Protein AF-A0A7S2MCF2-F1 (afdb_monomer)

Nearest PDB structures (foldseek):
  3hoc-assembly3_A  TM=7.441E-01  e=2.087E-02  Homo sapiens
  3hop-assembly2_B  TM=7.949E-01  e=5.327E-02  Homo sapiens
  3mco-assembly1_A  TM=3.354E-01  e=1.036E+00  Francisella tularensis subsp. holarctica LVS
  1ofd-assembly2_B  TM=4.185E-01  e=1.935E+00  Synechocystis sp. PCC 6803
  8p18-assembly1_6  TM=1.420E-01  e=1.655E+00  Escherichia coli K-12

Mean predicted aligned error: 18.91 Å

Radius of gyration: 55.87 Å; Cα contacts (8 Å, |Δi|>4): 488; chains: 1; bounding box: 111×82×144 Å

Solvent-accessible surface area (backbone atoms only — not comparable to full-atom values): 32600 Å² total; per-residue (Å²): 133,61,74,66,59,56,53,51,51,53,49,50,41,65,36,30,68,90,46,84,96,64,84,75,84,57,93,25,78,61,48,61,48,16,50,52,55,37,39,36,51,41,54,62,47,61,36,66,85,71,68,52,80,92,78,75,63,94,46,32,67,59,24,40,51,53,29,50,50,48,38,29,73,78,52,64,33,75,85,70,56,66,80,88,46,90,67,42,46,71,40,57,83,38,48,52,58,37,54,50,44,48,67,72,55,51,73,66,45,69,62,52,49,54,54,49,51,52,50,52,52,51,49,50,51,52,50,54,52,52,50,51,52,50,52,52,51,52,55,51,50,53,50,54,49,53,53,49,52,52,52,50,50,52,50,52,52,52,48,53,52,51,50,51,52,50,51,53,51,52,54,48,55,50,51,51,52,54,50,44,76,72,38,50,31,48,40,39,39,30,31,21,58,86,47,68,34,72,53,39,50,52,52,50,56,51,51,38,50,75,70,66,33,42,75,78,46,75,48,70,46,63,86,84,57,61,68,91,82,64,55,80,93,66,71,84,66,68,55,41,34,39,32,38,32,38,31,50,49,92,81,48,40,43,48,50,43,44,45,43,48,42,21,68,69,68,76,74,100,80,69,82,78,57,71,59,37,49,74,2,54,44,25,41,48,52,77,37,21,70,82,37,67,37,92,59,73,63,48,75,82,33,44,61,60,43,46,45,62,48,58,20,42,68,49,16,50,46,47,38,39,50,64,67,68,47,53,68,86,75,33,75,68,50,43,52,36,40,76,63,66,39,47,70,67,57,54,61,55,48,68,66,46,44,76,36,73,40,69,55,50,72,63,69,95,64,97,68,92,81,74,52,57,38,43,43,56,77,72,36,46,49,28,36,34,56,58,36,49,52,50,52,38,52,45,49,50,51,52,51,50,51,48,60,66,69,67,50,95,60,91,74,50,73,68,58,54,47,50,55,52,57,72,58,57,44,60,58,66,88,41,74,84,35,72,64,61,53,49,56,51,48,52,52,51,50,54,52,49,50,55,53,51,58,58,50,58,61,53,63,79,69,66,76,81,78,87,76,83,85,79,89,77,87,88,83,90,76,90,80,86,85,83,86,79,98,70,89,78,83,81,79,83,84,72,91,83,79,88,88,79,89,79,88,78,86,82,82,91,77,92,81,89,80,92,81,91,83,88,89,83,89,83,90,84,89,85,89,83,90,81,81,90,79,90,80,92,83,85,90,134

Organism: NCBI:txid3111310

Foldseek 3Di:
DDPLQVVLQVQLCQLQVPAPPQDRDGQFPSPLLLLSLLSSLCLLDCVVVVVPHSDADSHSVVSNVVSQVCCCPPQVQDQQFDSVDDRSSVPPVSSSVNSVSVVVRGDRSVVVVVVSVVVVVVVVVVVVVVVVVVVVVVVVVVVVVVVVVVVVVVVVVVVVVVVVVVVVVVVVVVVVVVVLVVFWFKKKKFFFDLLPFVLLVVLLVCLCVVLQKAFPDKDFFDPVLADPPDAPVPPPTPTGMMTIITHRCVSAFLLRCVPQAAHDLADDPDDDDDPSRCSHSLNCCQVCVVVSVHPDRQDRNCSVVGMPMAQASLSRVLCCCRGVVDDLCPDPLSVLLVVLPCDPVNSVVLSNQDWFFQLADADDPDDCPDPRTDRLSVNRGRHTSVLSSLVSSLRSLLVVVVCVLVVDPDDDDVVNVVVNVVLSRHDHPVCSVPPVVSVVSVVVSVVVVVVVVVVVVVVVVPDDDDDDDDDDDDDDDDDDDDDDDDDPDPDDDDDDDDDDDDDDDDDDDDDDDDDDDDDDDDDDDDDDDDDDDDDDDDDDD

Structure (mmCIF, N/CA/C/O backbone):
data_AF-A0A7S2MCF2-F1
#
_entry.id   AF-A0A7S2MCF2-F1
#
loop_
_atom_site.group_PDB
_atom_site.id
_atom_site.type_symbol
_atom_site.label_atom_id
_atom_site.label_alt_id
_atom_site.label_comp_id
_atom_site.label_asym_id
_atom_site.label_entity_id
_atom_site.label_seq_id
_atom_site.pdbx_PDB_ins_code
_atom_site.Cartn_x
_atom_site.Cartn_y
_atom_site.Cartn_z
_atom_site.occupancy
_atom_site.B_iso_or_equiv
_atom_site.auth_seq_id
_atom_site.auth_comp_id
_atom_site.auth_asym_id
_atom_site.auth_atom_id
_atom_site.pdbx_PDB_model_num
ATOM 1 N N . MET A 1 1 ? -51.981 -2.761 96.036 1.00 55.38 1 MET A N 1
ATOM 2 C CA . MET A 1 1 ? -52.201 -3.890 95.099 1.00 55.38 1 MET A CA 1
ATOM 3 C C . MET A 1 1 ? -51.345 -5.056 95.584 1.00 55.38 1 MET A C 1
ATOM 5 O O . MET A 1 1 ? -50.181 -4.818 95.866 1.00 55.38 1 MET A O 1
ATOM 9 N N . GLY A 1 2 ? -51.886 -6.264 95.770 1.00 77.00 2 GLY A N 1
ATOM 10 C CA . GLY A 1 2 ? -51.075 -7.410 96.219 1.00 77.00 2 GLY A CA 1
ATOM 11 C C . GLY A 1 2 ? -50.033 -7.823 95.169 1.00 77.00 2 GLY A C 1
ATOM 12 O O . GLY A 1 2 ? -50.308 -7.718 93.974 1.00 77.00 2 GLY A O 1
ATOM 13 N N . ILE A 1 3 ? -48.866 -8.313 95.607 1.00 83.31 3 ILE A N 1
ATOM 14 C CA . ILE A 1 3 ? -47.709 -8.705 94.764 1.00 83.31 3 ILE A CA 1
ATOM 15 C C . ILE A 1 3 ? -48.115 -9.617 93.589 1.00 83.31 3 ILE A C 1
ATOM 17 O O . ILE A 1 3 ? -47.586 -9.493 92.485 1.00 83.31 3 ILE A O 1
ATOM 21 N N . LEU A 1 4 ? -49.095 -10.502 93.799 1.00 84.81 4 LEU A N 1
ATOM 22 C CA . LEU A 1 4 ? -49.627 -11.395 92.767 1.00 84.81 4 LEU A CA 1
ATOM 23 C C . LEU A 1 4 ? -50.229 -10.631 91.572 1.00 84.81 4 LEU A C 1
ATOM 25 O O . LEU A 1 4 ? -49.874 -10.907 90.430 1.00 84.81 4 LEU A O 1
ATOM 29 N N . LYS A 1 5 ? -51.071 -9.620 91.818 1.00 85.50 5 LYS A N 1
ATOM 30 C CA . LYS A 1 5 ? -51.738 -8.843 90.755 1.00 85.50 5 LYS A CA 1
ATOM 31 C C . LYS A 1 5 ? -50.747 -8.060 89.899 1.00 85.50 5 LYS A C 1
ATOM 33 O O . LYS A 1 5 ? -50.920 -7.964 88.689 1.00 85.50 5 LYS A O 1
ATOM 38 N N . GLN A 1 6 ? -49.689 -7.533 90.517 1.00 87.44 6 GLN A N 1
ATOM 39 C CA . GLN A 1 6 ? -48.621 -6.840 89.794 1.00 87.44 6 GLN A CA 1
ATOM 40 C C . GLN A 1 6 ? -47.878 -7.787 88.845 1.00 87.44 6 GLN A C 1
ATOM 42 O O . GLN A 1 6 ? -47.620 -7.419 87.702 1.00 87.44 6 GLN A O 1
ATOM 47 N N . LYS A 1 7 ? -47.590 -9.023 89.279 1.00 90.62 7 LYS A N 1
ATOM 48 C CA . LYS A 1 7 ? -46.974 -10.042 88.415 1.00 90.62 7 LYS A CA 1
ATOM 49 C C . LYS A 1 7 ? -47.883 -10.438 87.249 1.00 90.62 7 LYS A C 1
ATOM 51 O O . LYS A 1 7 ? -47.399 -10.543 86.127 1.00 90.62 7 LYS A O 1
ATOM 56 N N . MET A 1 8 ? -49.184 -10.602 87.494 1.00 92.25 8 MET A N 1
ATOM 57 C CA . MET A 1 8 ? -50.156 -10.959 86.453 1.00 92.25 8 MET A CA 1
ATOM 58 C C . MET A 1 8 ? -50.312 -9.850 85.411 1.00 92.25 8 MET A C 1
ATOM 60 O O . MET A 1 8 ? -50.214 -10.120 84.221 1.00 92.25 8 MET A O 1
ATOM 64 N N . ILE A 1 9 ? -50.453 -8.591 85.833 1.00 91.62 9 ILE A N 1
ATOM 65 C CA . ILE A 1 9 ? -50.492 -7.457 84.897 1.00 91.62 9 ILE A CA 1
ATOM 66 C C . ILE A 1 9 ? -49.164 -7.284 84.157 1.00 91.62 9 ILE A C 1
ATOM 68 O O . ILE A 1 9 ? -49.169 -6.992 82.965 1.00 91.62 9 ILE A O 1
ATOM 72 N N . GLY A 1 10 ? -48.028 -7.530 84.814 1.00 91.94 10 GLY A N 1
ATOM 73 C CA . GLY A 1 10 ? -46.730 -7.579 84.141 1.00 91.94 10 GLY A CA 1
ATOM 74 C C . GLY A 1 10 ? -46.672 -8.648 83.044 1.00 91.94 10 GLY A C 1
ATOM 75 O O . GLY A 1 10 ? -46.150 -8.384 81.964 1.00 91.94 10 GLY A O 1
ATOM 76 N N . TRP A 1 11 ? -47.241 -9.832 83.288 1.00 93.75 11 TRP A N 1
ATOM 77 C CA . TRP A 1 11 ? -47.356 -10.887 82.279 1.00 93.75 11 TRP A CA 1
ATOM 78 C C . TRP A 1 11 ? -48.294 -10.485 81.136 1.00 93.75 11 TRP A C 1
ATOM 80 O O . TRP A 1 11 ? -47.902 -10.601 79.977 1.00 93.75 11 TRP A O 1
ATOM 90 N N . VAL A 1 12 ? -49.471 -9.930 81.444 1.00 93.69 12 VAL A N 1
ATOM 91 C CA . VAL A 1 12 ? -50.442 -9.466 80.439 1.00 93.69 12 VAL A CA 1
ATOM 92 C C . VAL A 1 12 ? -49.823 -8.404 79.536 1.00 93.69 12 VAL A C 1
ATOM 94 O O . VAL A 1 12 ? -49.866 -8.553 78.323 1.00 93.69 12 VAL A O 1
ATOM 97 N N . ARG A 1 13 ? -49.158 -7.389 80.105 1.00 93.25 13 ARG A N 1
ATOM 98 C CA . ARG A 1 13 ? -48.477 -6.339 79.329 1.00 93.25 13 ARG A CA 1
ATOM 99 C C . ARG A 1 13 ? -47.438 -6.908 78.369 1.00 93.25 13 ARG A C 1
ATOM 101 O O . ARG A 1 13 ? -47.368 -6.471 77.228 1.00 93.25 13 ARG A O 1
ATOM 108 N N . LYS A 1 14 ? -46.657 -7.910 78.789 1.00 91.44 14 LYS A N 1
ATOM 109 C CA . LYS A 1 14 ? -45.724 -8.611 77.885 1.00 91.44 14 LYS A CA 1
ATOM 110 C C . LYS A 1 14 ? -46.469 -9.324 76.750 1.00 91.44 14 LYS A C 1
ATOM 112 O O . LYS A 1 14 ? -46.063 -9.242 75.592 1.00 91.44 14 LYS A O 1
ATOM 117 N N . HIS A 1 15 ? -47.589 -9.963 77.079 1.00 91.69 15 HIS A N 1
ATOM 118 C CA . HIS A 1 15 ? -48.450 -10.682 76.139 1.00 91.69 15 HIS A CA 1
ATOM 119 C C . HIS A 1 15 ? -49.311 -9.771 75.263 1.00 91.69 15 HIS A C 1
ATOM 121 O O . HIS A 1 15 ? -49.973 -10.280 74.373 1.00 91.69 15 HIS A O 1
ATOM 127 N N . THR A 1 16 ? -49.249 -8.447 75.429 1.00 91.12 16 THR A N 1
ATOM 128 C CA . THR A 1 16 ? -49.949 -7.479 74.570 1.00 91.12 16 THR A CA 1
ATOM 129 C C . THR A 1 16 ? -49.042 -6.394 73.977 1.00 91.12 16 THR A C 1
ATOM 131 O O . THR A 1 16 ? -49.508 -5.619 73.153 1.00 91.12 16 THR A O 1
ATOM 134 N N . ALA A 1 17 ? -47.749 -6.344 74.320 1.00 87.25 17 ALA A N 1
ATOM 135 C CA . ALA A 1 17 ? -46.851 -5.222 74.004 1.00 87.25 17 ALA A CA 1
ATOM 136 C C . ALA A 1 17 ? -46.718 -4.857 72.509 1.00 87.25 17 ALA A C 1
ATOM 138 O O . ALA A 1 17 ? -46.508 -3.691 72.192 1.00 87.25 17 ALA A O 1
ATOM 139 N N . ARG A 1 18 ? -46.821 -5.833 71.591 1.00 83.94 18 ARG A N 1
ATOM 140 C CA . ARG A 1 18 ? -46.730 -5.608 70.131 1.00 83.94 18 ARG A CA 1
ATOM 141 C C . ARG A 1 18 ? -48.094 -5.429 69.449 1.00 83.94 18 ARG A C 1
ATOM 143 O O . ARG A 1 18 ? -48.163 -5.449 68.224 1.00 83.94 18 ARG A O 1
ATOM 150 N N . VAL A 1 19 ? -49.176 -5.305 70.219 1.00 87.44 19 VAL A N 1
ATOM 151 C CA . VAL A 1 19 ? -50.520 -5.044 69.688 1.00 87.44 19 VAL A CA 1
ATOM 152 C C . VAL A 1 19 ? -50.746 -3.530 69.633 1.00 87.44 19 VAL A C 1
ATOM 154 O O . VAL A 1 19 ? -50.719 -2.883 70.682 1.00 87.44 19 VAL A O 1
ATOM 157 N N . PRO A 1 20 ? -50.960 -2.937 68.446 1.00 82.75 20 PRO A N 1
ATOM 158 C CA . PRO A 1 20 ? -51.200 -1.502 68.330 1.00 82.75 20 PRO A CA 1
ATOM 159 C C . PRO A 1 20 ? -52.453 -1.064 69.103 1.00 82.75 20 PRO A C 1
ATOM 161 O O . PRO A 1 20 ? -53.482 -1.733 69.056 1.00 82.75 20 PRO A O 1
ATOM 164 N N . GLY A 1 21 ? -52.383 0.080 69.790 1.00 83.31 21 GLY A N 1
ATOM 165 C CA . GLY A 1 21 ? -53.556 0.733 70.391 1.00 83.31 21 GLY A CA 1
ATOM 166 C C . GLY A 1 21 ? -54.092 0.120 71.691 1.00 83.31 21 GLY A C 1
ATOM 167 O O . GLY A 1 21 ? -55.150 0.547 72.150 1.00 83.31 21 GLY A O 1
ATOM 168 N N . LEU A 1 22 ? -53.387 -0.838 72.306 1.00 88.31 22 LEU A N 1
ATOM 169 C CA . LEU A 1 22 ? -53.799 -1.474 73.562 1.00 88.31 22 LEU A CA 1
ATOM 170 C C . LEU A 1 22 ? -52.809 -1.177 74.703 1.00 88.31 22 LEU A C 1
ATOM 172 O O . LEU A 1 22 ? -51.661 -1.613 74.664 1.00 88.31 22 LEU A O 1
ATOM 176 N N . ASP A 1 23 ? -53.266 -0.484 75.751 1.00 87.62 23 ASP A N 1
ATOM 177 C CA . ASP A 1 23 ? -52.472 -0.164 76.950 1.00 87.62 23 ASP A CA 1
ATOM 178 C C . ASP A 1 23 ? -53.170 -0.679 78.219 1.00 87.62 23 ASP A C 1
ATOM 180 O O . ASP A 1 23 ? -54.139 -0.092 78.702 1.00 87.62 23 ASP A O 1
ATOM 184 N N . VAL A 1 24 ? -52.683 -1.803 78.753 1.00 91.00 24 VAL A N 1
ATOM 185 C CA . VAL A 1 24 ? -53.293 -2.482 79.906 1.00 91.00 24 VAL A CA 1
ATOM 186 C C . VAL A 1 24 ? -52.695 -1.955 81.208 1.00 91.00 24 VAL A C 1
ATOM 188 O O . VAL A 1 24 ? -51.559 -2.268 81.578 1.00 91.00 24 VAL A O 1
ATOM 191 N N . LYS A 1 25 ? -53.474 -1.190 81.967 1.00 89.75 25 LYS A N 1
ATOM 192 C CA . LYS A 1 25 ? -53.062 -0.541 83.217 1.00 89.75 25 LYS A CA 1
ATOM 193 C C . LYS A 1 25 ? -53.473 -1.335 84.450 1.00 89.75 25 LYS A C 1
ATOM 195 O O . LYS A 1 25 ? -52.696 -1.388 85.406 1.00 89.75 25 LYS A O 1
ATOM 200 N N . ASN A 1 26 ? -54.654 -1.946 84.438 1.00 86.94 26 ASN A N 1
ATOM 201 C CA . ASN A 1 26 ? -55.269 -2.580 85.601 1.00 86.94 26 ASN A CA 1
ATOM 202 C C . ASN A 1 26 ? -55.928 -3.934 85.277 1.00 86.94 26 ASN A C 1
ATOM 204 O O . ASN A 1 26 ? -56.185 -4.273 84.129 1.00 86.94 26 ASN A O 1
ATOM 208 N N . MET A 1 27 ? -56.195 -4.720 86.325 1.00 83.06 27 MET A N 1
ATOM 209 C CA . MET A 1 27 ? -56.885 -6.017 86.255 1.00 83.06 27 MET A CA 1
ATOM 210 C C . MET A 1 27 ? -58.372 -5.828 86.572 1.00 83.06 27 MET A C 1
ATOM 212 O O . MET A 1 27 ? -58.871 -6.352 87.563 1.00 83.06 27 MET A O 1
ATOM 216 N N . GLY A 1 28 ? -59.025 -4.960 85.803 1.00 85.75 28 GLY A N 1
ATOM 217 C CA . GLY A 1 28 ? -60.394 -4.518 86.035 1.00 85.75 28 GLY A CA 1
ATOM 218 C C . GLY A 1 28 ? -61.017 -3.997 84.748 1.00 85.75 28 GLY A C 1
ATOM 219 O O . GLY A 1 28 ? -61.232 -4.767 83.818 1.00 85.75 28 GLY A O 1
ATOM 220 N N . SER A 1 29 ? -61.306 -2.696 84.679 1.00 89.00 29 SER A N 1
ATOM 221 C CA . SER A 1 29 ? -62.008 -2.080 83.541 1.00 89.00 29 SER A CA 1
ATOM 222 C C . SER A 1 29 ? -61.345 -2.334 82.189 1.00 89.00 29 SER A C 1
ATOM 224 O O . SER A 1 29 ? -62.047 -2.408 81.189 1.00 89.00 29 SER A O 1
ATOM 226 N N . ASP A 1 30 ? -60.025 -2.517 82.152 1.00 91.44 30 ASP A N 1
ATOM 227 C CA . ASP A 1 30 ? -59.292 -2.747 80.899 1.00 91.44 30 ASP A CA 1
ATOM 228 C C . ASP A 1 30 ? -59.615 -4.116 80.271 1.00 91.44 30 ASP A C 1
ATOM 230 O O . ASP A 1 30 ? -59.340 -4.333 79.100 1.00 91.44 30 ASP A O 1
ATOM 234 N N . PHE A 1 31 ? -60.209 -5.043 81.031 1.00 93.12 31 PHE A N 1
ATOM 235 C CA . PHE A 1 31 ? -60.671 -6.346 80.540 1.00 93.12 31 PHE A CA 1
ATOM 236 C C . PHE A 1 31 ? -62.155 -6.351 80.149 1.00 93.12 31 PHE A C 1
ATOM 238 O O . PHE A 1 31 ? -62.639 -7.360 79.632 1.00 93.12 31 PHE A O 1
ATOM 245 N N . ALA A 1 32 ? -62.882 -5.259 80.408 1.00 90.50 32 ALA A N 1
ATOM 246 C CA . ALA A 1 32 ? -64.338 -5.210 80.293 1.00 90.50 32 ALA A CA 1
ATOM 247 C C . ALA A 1 32 ? -64.844 -5.440 78.862 1.00 90.50 32 ALA A C 1
ATOM 249 O O . ALA A 1 32 ? -65.913 -6.012 78.676 1.00 90.50 32 ALA A O 1
ATOM 250 N N . ASP A 1 33 ? -64.070 -5.023 77.861 1.00 90.81 33 ASP A N 1
ATOM 251 C CA . ASP A 1 33 ? -64.417 -5.127 76.441 1.00 90.81 33 ASP A CA 1
ATOM 252 C C . ASP A 1 33 ? -63.906 -6.417 75.764 1.00 90.81 33 ASP A C 1
ATOM 254 O O . ASP A 1 33 ? -64.074 -6.603 74.557 1.00 90.81 33 ASP A O 1
ATOM 258 N N . GLY A 1 34 ? -63.240 -7.298 76.522 1.00 90.81 34 GLY A N 1
ATOM 259 C CA . GLY A 1 34 ? -62.672 -8.555 76.031 1.00 90.81 34 GLY A CA 1
ATOM 260 C C . GLY A 1 34 ? -61.447 -8.423 75.118 1.00 90.81 34 GLY A C 1
ATOM 261 O O . GLY A 1 34 ? -60.844 -9.443 74.764 1.00 90.81 34 GLY A O 1
ATOM 262 N N . ARG A 1 35 ? -61.015 -7.206 74.761 1.00 93.06 35 ARG A N 1
ATOM 263 C CA . ARG A 1 35 ? -59.928 -6.982 73.790 1.00 93.06 35 ARG A CA 1
ATOM 264 C C . ARG A 1 35 ? -58.585 -7.474 74.297 1.00 93.06 35 ARG A C 1
ATOM 266 O O . ARG A 1 35 ? -57.782 -7.978 73.517 1.00 93.06 35 ARG A O 1
ATOM 273 N N . VAL A 1 36 ? -58.358 -7.404 75.607 1.00 94.50 36 VAL A N 1
ATOM 274 C CA . VAL A 1 36 ? -57.128 -7.908 76.231 1.00 94.50 36 VAL A CA 1
ATOM 275 C C . VAL A 1 36 ? -56.995 -9.425 76.072 1.00 94.50 36 VAL A C 1
ATOM 277 O O . VAL A 1 36 ? -55.911 -9.904 75.744 1.00 94.50 36 VAL A O 1
ATOM 280 N N . PHE A 1 37 ? -58.082 -10.192 76.218 1.00 94.06 37 PHE A N 1
ATOM 281 C CA . PHE A 1 37 ? -58.044 -11.646 76.004 1.00 94.06 37 PHE A CA 1
ATOM 282 C C . PHE A 1 37 ? -57.778 -11.998 74.538 1.00 94.06 37 PHE A C 1
ATOM 284 O O . PHE A 1 37 ? -56.962 -12.877 74.259 1.00 94.06 37 PHE A O 1
ATOM 291 N N . ARG A 1 38 ? -58.400 -11.266 73.605 1.00 92.75 38 ARG A N 1
ATOM 292 C CA . ARG A 1 38 ? -58.122 -11.392 72.166 1.00 92.75 38 ARG A CA 1
ATOM 293 C C . ARG A 1 38 ? -56.660 -11.078 71.846 1.00 92.75 38 ARG A C 1
ATOM 295 O O . ARG A 1 38 ? -56.026 -11.838 71.125 1.00 92.75 38 ARG A O 1
ATOM 302 N N . ALA A 1 39 ? -56.112 -10.006 72.413 1.00 92.25 39 ALA A N 1
ATOM 303 C CA . ALA A 1 39 ? -54.737 -9.573 72.175 1.00 92.25 39 ALA A CA 1
ATOM 304 C C . ALA A 1 39 ? -53.697 -10.584 72.678 1.00 92.25 39 ALA A C 1
ATOM 306 O O . ALA A 1 39 ? -52.730 -10.863 71.971 1.00 92.25 39 ALA A O 1
ATOM 307 N N . ILE A 1 40 ? -53.919 -11.172 73.860 1.00 93.31 40 ILE A N 1
ATOM 308 C CA . ILE A 1 40 ? -53.060 -12.236 74.401 1.00 93.31 40 ILE A CA 1
ATOM 309 C C . ILE A 1 40 ? -53.022 -13.431 73.436 1.00 93.31 40 ILE A C 1
ATOM 311 O O . ILE A 1 40 ? -51.946 -13.919 73.101 1.00 93.31 40 ILE A O 1
ATOM 315 N N . LEU A 1 41 ? -54.181 -13.891 72.957 1.00 91.62 41 LEU A N 1
ATOM 316 C CA . LEU A 1 41 ? -54.263 -15.055 72.065 1.00 91.62 41 LEU A CA 1
ATOM 317 C C . LEU A 1 41 ? -53.722 -14.764 70.664 1.00 91.62 41 LEU A C 1
ATOM 319 O O . LEU A 1 41 ? -53.036 -15.608 70.096 1.00 91.62 41 LEU A O 1
ATOM 323 N N . TYR A 1 42 ? -53.957 -13.558 70.147 1.00 89.19 42 TYR A N 1
ATOM 324 C CA . TYR A 1 42 ? -53.380 -13.080 68.891 1.00 89.19 42 TYR A CA 1
ATOM 325 C C . TYR A 1 42 ? -51.843 -13.095 68.924 1.00 89.19 42 TYR A C 1
ATOM 327 O O . TYR A 1 42 ? -51.207 -13.495 67.950 1.00 89.19 42 TYR A O 1
ATOM 335 N N . ARG A 1 43 ? -51.240 -12.705 70.057 1.00 88.38 43 ARG A N 1
ATOM 336 C CA . ARG A 1 43 ? -49.779 -12.675 70.242 1.00 88.38 43 ARG A CA 1
ATOM 337 C C . ARG A 1 43 ? -49.153 -14.054 70.421 1.00 88.38 43 ARG A C 1
ATOM 339 O O . ARG A 1 43 ? -48.015 -14.248 70.012 1.00 88.38 43 ARG A O 1
ATOM 346 N N . VAL A 1 44 ? -49.861 -14.965 71.082 1.00 88.12 44 VAL A N 1
ATOM 347 C CA . VAL A 1 44 ? -49.395 -16.336 71.340 1.00 88.12 44 VAL A CA 1
ATOM 348 C C . VAL A 1 44 ? -49.617 -17.247 70.128 1.00 88.12 44 VAL A C 1
ATOM 350 O O . VAL A 1 44 ? -48.881 -18.213 69.942 1.00 88.12 44 VAL A O 1
ATOM 353 N N . GLY A 1 45 ? -50.620 -16.944 69.303 1.00 81.56 45 GLY A N 1
ATOM 354 C CA . GLY A 1 45 ? -50.803 -17.562 67.995 1.00 81.56 45 GLY A CA 1
ATOM 355 C C . GLY A 1 45 ? -49.853 -17.000 66.931 1.00 81.56 45 GLY A C 1
ATOM 356 O O . GLY A 1 45 ? -48.917 -16.259 67.212 1.00 81.56 45 GLY A O 1
ATOM 357 N N . ASP A 1 46 ? -50.130 -17.319 65.668 1.00 68.00 46 ASP A N 1
ATOM 358 C CA . ASP A 1 46 ? -49.273 -16.922 64.542 1.00 68.00 46 ASP A CA 1
ATOM 359 C C . ASP A 1 46 ? -49.546 -15.506 64.006 1.00 68.00 46 ASP A C 1
ATOM 361 O O . ASP A 1 46 ? -48.931 -15.118 63.013 1.00 68.00 46 ASP A O 1
ATOM 365 N N . GLY A 1 47 ? -50.465 -14.739 64.604 1.00 67.88 47 GLY A N 1
ATOM 366 C CA . GLY A 1 47 ? -50.994 -13.504 64.004 1.00 67.88 47 GLY A CA 1
ATOM 367 C C . GLY A 1 47 ? -49.900 -12.509 63.601 1.00 67.88 47 GLY A C 1
ATOM 368 O O . GLY A 1 47 ? -49.910 -11.964 62.502 1.00 67.88 47 GLY A O 1
ATOM 369 N N . ILE A 1 48 ? -48.861 -12.371 64.426 1.00 68.31 48 ILE A N 1
ATOM 370 C CA . ILE A 1 48 ? -47.719 -11.491 64.125 1.00 68.31 48 ILE A CA 1
ATOM 371 C C . ILE A 1 48 ? -46.780 -12.095 63.090 1.00 68.31 48 ILE A C 1
ATOM 373 O O . ILE A 1 48 ? -46.322 -11.393 62.192 1.00 68.31 48 ILE A O 1
ATOM 377 N N . ALA A 1 49 ? -46.491 -13.393 63.199 1.00 66.56 49 ALA A N 1
ATOM 378 C CA . ALA A 1 49 ? -45.624 -14.082 62.250 1.00 66.56 49 ALA A CA 1
ATOM 379 C C . ALA A 1 49 ? -46.228 -14.086 60.833 1.00 66.56 49 ALA A C 1
ATOM 381 O O . ALA A 1 49 ? -45.488 -14.016 59.853 1.00 66.56 49 ALA A O 1
ATOM 382 N N . LYS A 1 50 ? -47.564 -14.110 60.735 1.00 73.25 50 LYS A N 1
ATOM 383 C CA . LYS A 1 50 ? -48.344 -14.033 59.491 1.00 73.25 50 LYS A CA 1
ATOM 384 C C . LYS A 1 50 ? -48.655 -12.606 59.034 1.00 73.25 50 LYS A C 1
ATOM 386 O O . LYS A 1 50 ? -49.195 -12.446 57.944 1.00 73.25 50 LYS A O 1
ATOM 391 N N . LYS A 1 51 ? -48.282 -11.580 59.812 1.00 71.94 51 LYS A N 1
ATOM 392 C CA . LYS A 1 51 ? -48.628 -10.166 59.566 1.00 71.94 51 LYS A CA 1
ATOM 393 C C . LYS A 1 51 ? -50.142 -9.924 59.429 1.00 71.94 51 LYS A C 1
ATOM 395 O O . LYS A 1 51 ? -50.563 -9.077 58.646 1.00 71.94 51 LYS A O 1
ATOM 400 N N . GLU A 1 52 ? -50.956 -10.666 60.170 1.00 81.88 52 GLU A N 1
ATOM 401 C CA . GLU A 1 52 ? -52.404 -10.449 60.229 1.00 81.88 52 GLU A CA 1
ATOM 402 C C . GLU A 1 52 ? -52.703 -9.181 61.042 1.00 81.88 52 GLU A C 1
ATOM 404 O O . GLU A 1 52 ? -52.023 -8.890 62.024 1.00 81.88 52 GLU A O 1
ATOM 409 N N . ALA A 1 53 ? -53.704 -8.395 60.644 1.00 83.38 53 ALA A N 1
ATOM 410 C CA . ALA A 1 53 ? -54.115 -7.233 61.426 1.00 83.38 53 ALA A CA 1
ATOM 411 C C . ALA A 1 53 ? -54.855 -7.681 62.700 1.00 83.38 53 ALA A C 1
ATOM 413 O O . ALA A 1 53 ? -55.684 -8.591 62.665 1.00 83.38 53 ALA A O 1
ATOM 414 N N . PHE A 1 54 ? -54.577 -7.040 63.840 1.00 88.75 54 PHE A N 1
ATOM 415 C CA . PHE A 1 54 ? -55.354 -7.270 65.059 1.00 88.75 54 PHE A CA 1
ATOM 416 C C . PHE A 1 54 ? -56.660 -6.470 65.007 1.00 88.75 54 PHE A C 1
ATOM 418 O O . PHE A 1 54 ? -56.671 -5.272 65.285 1.00 88.75 54 PHE A O 1
ATOM 425 N N . GLU A 1 55 ? -57.755 -7.149 64.677 1.00 87.75 55 GLU A N 1
ATOM 426 C CA . GLU A 1 55 ? -59.081 -6.546 64.501 1.00 87.75 55 GLU A CA 1
ATOM 427 C C . GLU A 1 55 ? -60.079 -7.126 65.522 1.00 87.75 55 GLU A C 1
ATOM 429 O O . GLU A 1 55 ? -60.764 -8.113 65.246 1.00 87.75 55 GLU A O 1
ATOM 434 N N . PRO A 1 56 ? -60.141 -6.588 66.755 1.00 88.25 56 PRO A N 1
ATOM 435 C CA . PRO A 1 56 ? -61.165 -6.979 67.716 1.00 88.25 56 PRO A CA 1
ATOM 436 C C . PRO A 1 56 ? -62.520 -6.350 67.363 1.00 88.25 56 PRO A C 1
ATOM 438 O O . PRO A 1 56 ? -62.585 -5.241 66.831 1.00 88.25 56 PRO A O 1
ATOM 441 N N . SER A 1 57 ? -63.611 -7.020 67.737 1.00 90.56 57 SER A N 1
ATOM 442 C CA . SER A 1 57 ? -64.964 -6.482 67.586 1.00 90.56 57 SER A CA 1
ATOM 443 C C . SER A 1 57 ? -65.192 -5.270 68.501 1.00 90.56 57 SER A C 1
ATOM 445 O O . SER A 1 57 ? -64.533 -5.079 69.535 1.00 90.56 57 SER A O 1
ATOM 447 N N . ASN A 1 58 ? -66.157 -4.428 68.134 1.00 89.88 58 ASN A N 1
ATOM 448 C CA . ASN A 1 58 ? -66.681 -3.391 69.024 1.00 89.88 58 ASN A CA 1
ATOM 449 C C . ASN A 1 58 ? -67.674 -3.952 70.050 1.00 89.88 58 ASN A C 1
ATOM 451 O O . ASN A 1 58 ? -67.973 -3.254 71.015 1.00 89.88 58 ASN A O 1
ATOM 455 N N . ASP A 1 59 ? -68.138 -5.192 69.875 1.00 92.50 59 ASP A N 1
ATOM 456 C CA . ASP A 1 59 ? -68.989 -5.892 70.833 1.00 92.50 59 ASP A CA 1
ATOM 457 C C . ASP A 1 59 ? -68.140 -6.663 71.872 1.00 92.50 59 ASP A C 1
ATOM 459 O O . ASP A 1 59 ? -67.418 -7.605 71.517 1.00 92.50 59 ASP A O 1
ATOM 463 N N . PRO A 1 60 ? -68.218 -6.303 73.171 1.00 90.88 60 PRO A N 1
ATOM 464 C CA . PRO A 1 60 ? -67.552 -7.034 74.245 1.00 90.88 60 PRO A CA 1
ATOM 465 C C . PRO A 1 60 ? -67.914 -8.520 74.320 1.00 90.88 60 PRO A C 1
ATOM 467 O O . PRO A 1 60 ? -67.044 -9.345 74.608 1.00 90.88 60 PRO A O 1
ATOM 470 N N . ALA A 1 61 ? -69.180 -8.873 74.073 1.00 89.25 61 ALA A N 1
ATOM 471 C CA . ALA A 1 61 ? -69.650 -10.250 74.204 1.00 89.25 61 ALA A CA 1
ATOM 472 C C . ALA A 1 61 ? -69.011 -11.151 73.141 1.00 89.25 61 ALA A C 1
ATOM 474 O O . ALA A 1 61 ? -68.564 -12.257 73.451 1.00 89.25 61 ALA A O 1
ATOM 475 N N . GLU A 1 62 ? -68.890 -10.643 71.915 1.00 92.25 62 GLU A N 1
ATOM 476 C CA . GLU A 1 62 ? -68.228 -11.325 70.806 1.00 92.25 62 GLU A CA 1
ATOM 477 C C . GLU A 1 62 ? -66.732 -11.529 71.086 1.00 92.25 62 GLU A C 1
ATOM 479 O O . GLU A 1 62 ? -66.227 -12.649 70.987 1.00 92.25 62 GLU A O 1
ATOM 484 N N . ASN A 1 63 ? -66.023 -10.484 71.531 1.00 92.56 63 ASN A N 1
ATOM 485 C CA . ASN A 1 63 ? -64.600 -10.588 71.872 1.00 92.56 63 ASN A CA 1
ATOM 486 C C . ASN A 1 63 ? -64.333 -11.650 72.946 1.00 92.56 63 ASN A C 1
ATOM 488 O O . ASN A 1 63 ? -63.376 -12.421 72.832 1.00 92.56 63 ASN A O 1
ATOM 492 N N . LEU A 1 64 ? -65.169 -11.691 73.987 1.00 93.06 64 LEU A N 1
ATOM 493 C CA . LEU A 1 64 ? -65.060 -12.658 75.078 1.00 93.06 64 LEU A CA 1
ATOM 494 C C . LEU A 1 64 ? -65.417 -14.073 74.614 1.00 93.06 64 LEU A C 1
ATOM 496 O O . LEU A 1 64 ? -64.679 -15.007 74.919 1.00 93.06 64 LEU A O 1
ATOM 500 N N . ALA A 1 65 ? -66.496 -14.249 73.851 1.00 92.12 65 ALA A N 1
ATOM 501 C CA . ALA A 1 65 ? -66.885 -15.557 73.331 1.00 92.12 65 ALA A CA 1
ATOM 502 C C . ALA A 1 65 ? -65.763 -16.166 72.480 1.00 92.12 65 ALA A C 1
ATOM 504 O O . ALA A 1 65 ? -65.280 -17.259 72.784 1.00 92.12 65 ALA A O 1
ATOM 505 N N . VAL A 1 66 ? -65.271 -15.407 71.498 1.00 92.06 66 VAL A N 1
ATOM 506 C CA . VAL A 1 66 ? -64.225 -15.865 70.580 1.00 92.06 66 VAL A CA 1
ATOM 507 C C . VAL A 1 66 ? -62.916 -16.125 71.324 1.00 92.06 66 VAL A C 1
ATOM 509 O O . VAL A 1 66 ? -62.284 -17.158 71.111 1.00 92.06 66 VAL A O 1
ATOM 512 N N . ALA A 1 67 ? -62.496 -15.229 72.225 1.00 93.56 67 ALA A N 1
ATOM 513 C CA . ALA A 1 67 ? -61.251 -15.422 72.965 1.00 93.56 67 ALA A CA 1
ATOM 514 C C . ALA A 1 67 ? -61.294 -16.675 73.850 1.00 93.56 67 ALA A C 1
ATOM 516 O O . ALA A 1 67 ? -60.349 -17.460 73.869 1.00 93.56 67 ALA A O 1
ATOM 517 N N . PHE A 1 68 ? -62.379 -16.895 74.588 1.00 93.88 68 PHE A N 1
ATOM 518 C CA . PHE A 1 68 ? -62.459 -18.036 75.498 1.00 93.88 68 PHE A CA 1
ATOM 519 C C . PHE A 1 68 ? -62.677 -19.360 74.763 1.00 93.88 68 PHE A C 1
ATOM 521 O O . PHE A 1 68 ? -62.148 -20.385 75.198 1.00 93.88 68 PHE A O 1
ATOM 528 N N . GLU A 1 69 ? -63.398 -19.351 73.642 1.00 93.94 69 GLU A N 1
ATOM 529 C CA . GLU A 1 69 ? -63.509 -20.517 72.769 1.00 93.94 69 GLU A CA 1
ATOM 530 C C . GLU A 1 69 ? -62.151 -20.879 72.156 1.00 93.94 69 GLU A C 1
ATOM 532 O O . GLU A 1 69 ? -61.722 -22.029 72.251 1.00 93.94 69 GLU A O 1
ATOM 537 N N . GLU A 1 70 ? -61.421 -19.896 71.625 1.00 92.38 70 GLU A N 1
ATOM 538 C CA . GLU A 1 70 ? -60.083 -20.095 71.069 1.00 92.38 70 GLU A CA 1
ATOM 539 C C . GLU A 1 70 ? -59.087 -20.586 72.131 1.00 92.38 70 GLU A C 1
ATOM 541 O O . GLU A 1 70 ? -58.353 -21.551 71.898 1.00 92.38 70 GLU A O 1
ATOM 546 N N . ALA A 1 71 ? -59.090 -19.973 73.318 1.00 93.81 71 ALA A N 1
ATOM 547 C CA . ALA A 1 71 ? -58.233 -20.372 74.432 1.00 93.81 71 ALA A CA 1
ATOM 548 C C . ALA A 1 71 ? -58.500 -21.819 74.867 1.00 93.81 71 ALA A C 1
ATOM 550 O O . ALA A 1 71 ? -57.564 -22.574 75.151 1.00 93.81 71 ALA A O 1
ATOM 551 N N . LYS A 1 72 ? -59.773 -22.227 74.884 1.00 93.81 72 LYS A N 1
ATOM 552 C CA . LYS A 1 72 ? -60.182 -23.595 75.199 1.00 93.81 72 LYS A CA 1
ATOM 553 C C . LYS A 1 72 ? -59.779 -24.572 74.099 1.00 93.81 72 LYS A C 1
ATOM 555 O O . LYS A 1 72 ? -59.203 -25.609 74.409 1.00 93.81 72 LYS A O 1
ATOM 560 N N . LEU A 1 73 ? -60.072 -24.258 72.839 1.00 93.69 73 LEU A N 1
ATOM 561 C CA . LEU A 1 73 ? -59.859 -25.167 71.714 1.00 93.69 73 LEU A CA 1
ATOM 562 C C . LEU A 1 73 ? -58.367 -25.381 71.430 1.00 93.69 73 LEU A C 1
ATOM 564 O O . LEU A 1 73 ? -57.932 -26.519 71.278 1.00 93.69 73 LEU A O 1
ATOM 568 N N . LYS A 1 74 ? -57.583 -24.297 71.373 1.00 92.25 74 LYS A N 1
ATOM 569 C CA . LYS A 1 74 ? -56.168 -24.350 70.969 1.00 92.25 74 LYS A CA 1
ATOM 570 C C . LYS A 1 74 ? -55.223 -24.650 72.127 1.00 92.25 74 LYS A C 1
ATOM 572 O O . LYS A 1 74 ? -54.239 -25.357 71.944 1.00 92.25 74 LYS A O 1
ATOM 577 N N . TYR A 1 75 ? -55.517 -24.122 73.314 1.00 93.44 75 TYR A N 1
ATOM 578 C CA . TYR A 1 75 ? -54.599 -24.167 74.459 1.00 93.44 75 TYR A CA 1
ATOM 579 C C . TYR A 1 75 ? -55.191 -24.894 75.677 1.00 93.44 75 TYR A C 1
ATOM 581 O O . TYR A 1 75 ? -54.553 -25.010 76.729 1.00 93.44 75 TYR A O 1
ATOM 589 N N . GLY A 1 76 ? -56.418 -25.412 75.563 1.00 92.94 76 GLY A N 1
ATOM 590 C CA . GLY A 1 76 ? -57.079 -26.164 76.626 1.00 92.94 76 GLY A CA 1
ATOM 591 C C . GLY A 1 76 ? -57.442 -25.327 77.852 1.00 92.94 76 GLY A C 1
ATOM 592 O O . GLY A 1 76 ? -57.640 -25.898 78.923 1.00 92.94 76 GLY A O 1
ATOM 593 N N . VAL A 1 77 ? -57.476 -23.996 77.755 1.00 94.75 77 VAL A N 1
ATOM 594 C CA . VAL A 1 77 ? -57.765 -23.123 78.900 1.00 94.75 77 VAL A CA 1
ATOM 595 C C . VAL A 1 77 ? -59.236 -23.277 79.315 1.00 94.75 77 VAL A C 1
ATOM 597 O O . VAL A 1 77 ? -60.125 -23.025 78.501 1.00 94.75 77 VAL A O 1
ATOM 600 N N . PRO A 1 78 ? -59.539 -23.689 80.561 1.00 91.56 78 PRO A N 1
ATOM 601 C CA . PRO A 1 78 ? -60.920 -23.784 81.022 1.00 91.56 78 PRO A CA 1
ATOM 602 C C . PRO A 1 78 ? -61.536 -22.388 81.217 1.00 91.56 78 PRO A C 1
ATOM 604 O O . PRO A 1 78 ? -60.870 -21.464 81.694 1.00 91.56 78 PRO A O 1
ATOM 607 N N . LYS A 1 79 ? -62.825 -22.241 80.880 1.00 92.50 79 LYS A N 1
ATOM 608 C CA . LYS A 1 79 ? -63.621 -21.039 81.178 1.00 92.50 79 LYS A CA 1
ATOM 609 C C . LYS A 1 79 ? -64.123 -21.130 82.622 1.00 92.50 79 LYS A C 1
ATOM 611 O O . LYS A 1 79 ? -65.085 -21.837 82.901 1.00 92.50 79 LYS A O 1
ATOM 616 N N . LEU A 1 80 ? -63.419 -20.461 83.529 1.00 89.00 80 LEU A N 1
ATOM 617 C CA . LEU A 1 80 ? -63.754 -20.309 84.951 1.00 89.00 80 LEU A CA 1
ATOM 618 C C . LEU A 1 80 ? -64.523 -19.011 85.223 1.00 89.00 80 LEU A C 1
ATOM 620 O O . LEU A 1 80 ? -65.160 -18.868 86.262 1.00 89.00 80 LEU A O 1
ATOM 624 N N . LEU A 1 81 ? -64.434 -18.062 84.296 1.00 88.56 81 LEU A N 1
ATOM 625 C CA . LEU A 1 81 ? -65.086 -16.768 84.372 1.00 88.56 81 LEU A CA 1
ATOM 626 C C . LEU A 1 81 ? -66.464 -16.803 83.706 1.00 88.56 81 LEU A C 1
ATOM 628 O O . LEU A 1 81 ? -66.579 -17.187 82.540 1.00 88.56 81 LEU A O 1
ATOM 632 N N . VAL A 1 82 ? -67.486 -16.344 84.427 1.00 87.38 82 VAL A N 1
ATOM 633 C CA . VAL A 1 82 ? -68.833 -16.121 83.886 1.00 87.38 82 VAL A CA 1
ATOM 634 C C . VAL A 1 82 ? -68.856 -14.737 83.238 1.00 87.38 82 VAL A C 1
ATOM 636 O O . VAL A 1 82 ? -68.944 -13.717 83.912 1.00 87.38 82 VAL A O 1
ATOM 639 N N . THR A 1 83 ? -68.684 -14.692 81.919 1.00 84.69 83 THR A N 1
ATOM 640 C CA . THR A 1 83 ? -68.548 -13.443 81.145 1.00 84.69 83 THR A CA 1
ATOM 641 C C . THR A 1 83 ? -69.889 -12.773 80.850 1.00 84.69 83 THR A C 1
ATOM 643 O O . THR A 1 83 ? -69.920 -11.632 80.406 1.00 84.69 83 THR A O 1
ATOM 646 N N . GLU A 1 84 ? -70.988 -13.493 81.071 1.00 84.81 84 GLU A N 1
ATOM 647 C CA . GLU A 1 84 ? -72.366 -13.057 80.842 1.00 84.81 84 GLU A CA 1
ATOM 648 C C . GLU A 1 84 ? -72.885 -12.148 81.975 1.00 84.81 84 GLU A C 1
ATOM 650 O O . GLU A 1 84 ? -73.914 -11.489 81.826 1.00 84.81 84 GLU A O 1
ATOM 655 N N . GLU A 1 85 ? -72.172 -12.082 83.106 1.00 81.81 85 GLU A N 1
ATOM 656 C CA . GLU A 1 85 ? -72.533 -11.228 84.236 1.00 81.81 85 GLU A CA 1
ATOM 657 C C . GLU A 1 85 ? -72.102 -9.763 84.026 1.00 81.81 85 GLU A C 1
ATOM 659 O O . GLU A 1 85 ? -70.944 -9.483 83.678 1.00 81.81 85 GLU A O 1
ATOM 664 N N . PRO A 1 86 ? -72.987 -8.784 84.307 1.00 78.31 86 PRO A N 1
ATOM 665 C CA . PRO A 1 86 ? -72.612 -7.377 84.294 1.00 78.31 86 PRO A CA 1
ATOM 666 C C . PRO A 1 86 ? -71.460 -7.102 85.265 1.00 78.31 86 PRO A C 1
ATOM 668 O O . PRO A 1 86 ? -71.563 -7.362 86.460 1.00 78.31 86 PRO A O 1
ATOM 671 N N . ASN A 1 87 ? -70.392 -6.467 84.781 1.00 85.56 87 ASN A N 1
ATOM 672 C CA . ASN A 1 87 ? -69.184 -6.180 85.560 1.00 85.56 87 ASN A CA 1
ATOM 673 C C . ASN A 1 87 ? -68.394 -7.415 86.037 1.00 85.56 87 ASN A C 1
ATOM 675 O O . ASN A 1 87 ? -67.720 -7.314 87.064 1.00 85.56 87 ASN A O 1
ATOM 679 N N . PHE A 1 88 ? -68.402 -8.534 85.301 1.00 86.25 88 PHE A N 1
ATOM 680 C CA . PHE A 1 88 ? -67.602 -9.728 85.636 1.00 86.25 88 PHE A CA 1
ATOM 681 C C . PHE A 1 88 ? -66.128 -9.407 85.970 1.00 86.25 88 PHE A C 1
ATOM 683 O O . PHE A 1 88 ? -65.515 -10.035 86.829 1.00 86.25 88 PHE A O 1
ATOM 690 N N . TRP A 1 89 ? -65.550 -8.380 85.335 1.00 84.94 89 TRP A N 1
ATOM 691 C CA . TRP A 1 89 ? -64.164 -7.942 85.538 1.00 84.94 89 TRP A CA 1
ATOM 692 C C . TRP A 1 89 ? -63.889 -7.356 86.932 1.00 84.94 89 TRP A C 1
ATOM 694 O O . TRP A 1 89 ? -62.731 -7.180 87.306 1.00 84.94 89 TRP A O 1
ATOM 704 N N . LYS A 1 90 ? -64.934 -7.028 87.706 1.00 86.25 90 LYS A N 1
ATOM 705 C CA . LYS A 1 90 ? -64.816 -6.613 89.113 1.00 86.25 90 LYS A CA 1
ATOM 706 C C . LYS A 1 90 ? -64.704 -7.807 90.060 1.00 86.25 90 LYS A C 1
ATOM 708 O O . LYS A 1 90 ? -64.269 -7.616 91.196 1.00 86.25 90 LYS A O 1
ATOM 713 N N . ASP A 1 91 ? -65.068 -9.016 89.622 1.00 86.31 91 ASP A N 1
ATOM 714 C CA . ASP A 1 91 ? -64.915 -10.219 90.435 1.00 86.31 91 ASP A CA 1
ATOM 715 C C . ASP A 1 91 ? -63.474 -10.731 90.384 1.00 86.31 91 ASP A C 1
ATOM 717 O O . ASP A 1 91 ? -63.079 -11.596 89.599 1.00 86.31 91 ASP A O 1
ATOM 721 N N . GLU A 1 92 ? -62.662 -10.191 91.284 1.00 81.88 92 GLU A N 1
ATOM 722 C CA . GLU A 1 92 ? -61.271 -10.595 91.434 1.00 81.88 92 GLU A CA 1
ATOM 723 C C . GLU A 1 92 ? -61.117 -12.071 91.838 1.00 81.88 92 GLU A C 1
ATOM 725 O O . GLU A 1 92 ? -60.078 -12.666 91.534 1.00 81.88 92 GLU A O 1
ATOM 730 N N . LYS A 1 93 ? -62.125 -12.677 92.494 1.00 84.56 93 LYS A N 1
ATOM 731 C CA . LYS A 1 93 ? -62.082 -14.091 92.903 1.00 84.56 93 LYS A CA 1
ATOM 732 C C . LYS A 1 93 ? -62.203 -15.027 91.704 1.00 84.56 93 LYS A C 1
ATOM 734 O O . LYS A 1 93 ? -61.658 -16.124 91.774 1.00 84.56 93 LYS A O 1
ATOM 739 N N . ALA A 1 94 ? -62.837 -14.589 90.616 1.00 86.06 94 ALA A N 1
ATOM 740 C CA . ALA A 1 94 ? -62.911 -15.318 89.351 1.00 86.06 94 ALA A CA 1
ATOM 741 C C . ALA A 1 94 ? -61.822 -14.885 88.353 1.00 86.06 94 ALA A C 1
ATOM 743 O O . ALA A 1 94 ? -61.261 -15.718 87.634 1.00 86.06 94 ALA A O 1
ATOM 744 N N . MET A 1 95 ? -61.449 -13.598 88.342 1.00 88.88 95 MET A N 1
ATOM 745 C CA . MET A 1 95 ? -60.478 -13.081 87.376 1.00 88.88 95 MET A CA 1
ATOM 746 C C . MET A 1 95 ? -59.048 -13.554 87.601 1.00 88.88 95 MET A C 1
ATOM 748 O O . MET A 1 95 ? -58.334 -13.850 86.639 1.00 88.88 95 MET A O 1
ATOM 752 N N . ILE A 1 96 ? -58.640 -13.675 88.865 1.00 90.81 96 ILE A N 1
ATOM 753 C CA . ILE A 1 96 ? -57.305 -14.163 89.211 1.00 90.81 96 ILE A CA 1
ATOM 754 C C . ILE A 1 96 ? -57.123 -15.630 88.773 1.00 90.81 96 ILE A C 1
ATOM 756 O O . ILE A 1 96 ? -56.166 -15.900 88.046 1.00 90.81 96 ILE A O 1
ATOM 760 N N . PRO A 1 97 ? -58.014 -16.582 89.125 1.00 90.75 97 PRO A N 1
ATOM 761 C CA . PRO A 1 97 ? -57.910 -17.956 88.634 1.00 90.75 97 PRO A CA 1
ATOM 762 C C . PRO A 1 97 ? -57.946 -18.068 87.110 1.00 90.75 97 PRO A C 1
ATOM 764 O O . PRO A 1 97 ? -57.181 -18.846 86.542 1.00 90.75 97 PRO A O 1
ATOM 767 N N . GLN A 1 98 ? -58.778 -17.269 86.432 1.00 93.06 98 GLN A N 1
ATOM 768 C CA . GLN A 1 98 ? -58.856 -17.308 84.973 1.00 93.06 98 GLN A CA 1
ATOM 769 C C . GLN A 1 98 ? -57.531 -16.904 84.321 1.00 93.06 98 GLN A C 1
ATOM 771 O O . GLN A 1 98 ? -57.008 -17.628 83.475 1.00 93.06 98 GLN A O 1
ATOM 776 N N . LEU A 1 99 ? -56.965 -15.762 84.717 1.00 92.31 99 LEU A N 1
ATOM 777 C CA . LEU A 1 99 ? -55.687 -15.296 84.180 1.00 92.31 99 LEU A CA 1
ATOM 778 C C . LEU A 1 99 ? -54.524 -16.211 84.590 1.00 92.31 99 LEU A C 1
ATOM 780 O O . LEU A 1 99 ? -53.591 -16.383 83.811 1.00 92.31 99 LEU A O 1
ATOM 784 N N . ALA A 1 100 ? -54.587 -16.844 85.765 1.00 92.81 100 ALA A N 1
ATOM 785 C CA . ALA A 1 100 ? -53.607 -17.850 86.166 1.00 92.81 100 ALA A CA 1
ATOM 786 C C . ALA A 1 100 ? -53.620 -19.074 85.229 1.00 92.81 100 ALA A C 1
ATOM 788 O O . ALA A 1 100 ? -52.554 -19.572 84.869 1.00 92.81 100 ALA A O 1
ATOM 789 N N . GLU A 1 101 ? -54.793 -19.523 84.768 1.00 94.75 101 GLU A N 1
ATOM 790 C CA . GLU A 1 101 ? -54.881 -20.603 83.776 1.00 94.75 101 GLU A CA 1
ATOM 791 C C . GLU A 1 101 ? -54.338 -20.192 82.399 1.00 94.75 101 GLU A C 1
ATOM 793 O O . GLU A 1 101 ? -53.664 -20.998 81.756 1.00 94.75 101 GLU A O 1
ATOM 798 N N . PHE A 1 102 ? -54.550 -18.940 81.973 1.00 94.56 102 PHE A N 1
ATOM 799 C CA . PHE A 1 102 ? -53.905 -18.386 80.773 1.00 94.56 102 PHE A CA 1
ATOM 800 C C . PHE A 1 102 ? -52.374 -18.394 80.922 1.00 94.56 102 PHE A C 1
ATOM 802 O O . PHE A 1 102 ? -51.681 -18.939 80.068 1.00 94.56 102 PHE A O 1
ATOM 809 N N . MET A 1 103 ? -51.844 -17.878 82.037 1.00 93.62 103 MET A N 1
ATOM 810 C CA . MET A 1 103 ? -50.401 -17.855 82.322 1.00 93.62 103 MET A CA 1
ATOM 811 C C . MET A 1 103 ? -49.760 -19.244 82.335 1.00 93.62 103 MET A C 1
ATOM 813 O O . MET A 1 103 ? -48.599 -19.390 81.967 1.00 93.62 103 MET A O 1
ATOM 817 N N . ARG A 1 104 ? -50.494 -20.256 82.806 1.00 93.81 104 ARG A N 1
ATOM 818 C CA . ARG A 1 104 ? -49.981 -21.620 82.958 1.00 93.81 104 ARG A CA 1
ATOM 819 C C . ARG A 1 104 ? -49.940 -22.393 81.641 1.00 93.81 104 ARG A C 1
ATOM 821 O O . ARG A 1 104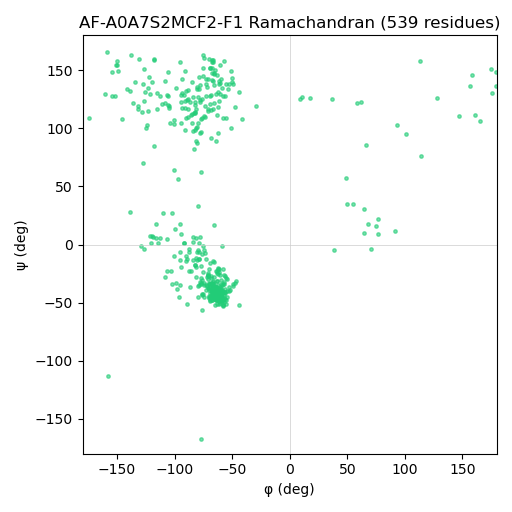 ? -49.086 -23.261 81.481 1.00 93.81 104 ARG A O 1
ATOM 828 N N . ARG A 1 105 ? -50.908 -22.158 80.752 1.00 93.94 105 ARG A N 1
ATOM 829 C CA . ARG A 1 105 ? -51.115 -22.967 79.539 1.00 93.94 105 ARG A CA 1
ATOM 830 C C . ARG A 1 105 ? -50.613 -22.301 78.264 1.00 93.94 105 ARG A C 1
ATOM 832 O O . ARG A 1 105 ? -50.378 -23.010 77.289 1.00 93.94 105 ARG A O 1
ATOM 839 N N . LEU A 1 106 ? -50.478 -20.977 78.246 1.00 92.88 106 LEU A N 1
ATOM 840 C CA . LEU A 1 106 ? -50.034 -20.262 77.056 1.00 92.88 106 LEU A CA 1
ATOM 841 C C . LEU A 1 106 ? -48.500 -20.218 76.952 1.00 92.88 106 LEU A C 1
ATOM 843 O O . LEU A 1 106 ? -47.827 -20.018 77.965 1.00 92.88 106 LEU A O 1
ATOM 847 N N . PRO A 1 107 ? -47.948 -20.389 75.736 1.00 89.50 107 PRO A N 1
ATOM 848 C CA . PRO A 1 107 ? -46.540 -20.148 75.442 1.00 89.50 107 PRO A CA 1
ATOM 849 C C . PRO A 1 107 ? -46.030 -18.777 75.898 1.00 89.50 107 PRO A C 1
ATOM 851 O O . PRO A 1 107 ? -46.754 -17.783 75.863 1.00 89.50 107 PRO A O 1
ATOM 854 N N . ASP A 1 108 ? -44.744 -18.719 76.250 1.00 87.12 108 ASP A N 1
ATOM 855 C CA . ASP A 1 108 ? -44.064 -17.463 76.563 1.00 87.12 108 ASP A CA 1
ATOM 856 C C . ASP A 1 108 ? -43.778 -16.667 75.281 1.00 87.12 108 ASP A C 1
ATOM 858 O O . ASP A 1 108 ? -42.919 -17.030 74.472 1.00 87.12 108 ASP A O 1
ATOM 862 N N . VAL A 1 109 ? -44.483 -15.547 75.109 1.00 86.56 109 VAL A N 1
ATOM 863 C CA . VAL A 1 109 ? -44.324 -14.662 73.944 1.00 86.56 109 VAL A CA 1
ATOM 864 C C . VAL A 1 109 ? -42.931 -14.052 73.816 1.00 86.56 109 VAL A C 1
ATOM 866 O O . VAL A 1 109 ? -42.572 -13.632 72.723 1.00 86.56 109 VAL A O 1
ATOM 869 N N . THR A 1 110 ? -42.139 -13.987 74.891 1.00 84.06 110 THR A N 1
ATOM 870 C CA . THR A 1 110 ? -40.778 -13.432 74.815 1.00 84.06 110 THR A CA 1
ATOM 871 C C . THR A 1 110 ? -39.851 -14.345 74.015 1.00 84.06 110 THR A C 1
ATOM 873 O O . THR A 1 110 ? -39.065 -13.870 73.203 1.00 84.06 110 THR A O 1
ATOM 876 N N . VAL A 1 111 ? -40.029 -15.664 74.143 1.00 84.44 111 VAL A N 1
ATOM 877 C CA . VAL A 1 111 ? -39.314 -16.658 73.333 1.00 84.44 111 VAL A CA 1
ATOM 878 C C . VAL A 1 111 ? -39.758 -16.589 71.868 1.00 84.44 111 VAL A C 1
ATOM 880 O O . VAL A 1 111 ? -38.929 -16.701 70.967 1.00 84.44 111 VAL A O 1
ATOM 883 N N . LEU A 1 112 ? -41.056 -16.384 71.616 1.00 82.56 112 LEU A N 1
ATOM 884 C CA . LEU A 1 112 ? -41.596 -16.245 70.257 1.00 82.56 112 LEU A CA 1
ATOM 885 C C . LEU A 1 112 ? -41.073 -14.980 69.562 1.00 82.56 112 LEU A C 1
ATOM 887 O O . LEU A 1 112 ? -40.657 -15.043 68.404 1.00 82.56 112 LEU A O 1
ATOM 891 N N . ASP A 1 113 ? -41.049 -13.862 70.286 1.00 84.00 113 ASP A N 1
ATOM 892 C CA . ASP A 1 113 ? -40.498 -12.585 69.837 1.00 84.00 113 ASP A CA 1
ATOM 893 C C . ASP A 1 113 ? -39.011 -12.713 69.476 1.00 84.00 113 ASP A C 1
ATOM 895 O O . ASP A 1 113 ? -38.621 -12.336 68.372 1.00 84.00 113 ASP A O 1
ATOM 899 N N . ASP A 1 114 ? -38.200 -13.329 70.342 1.00 85.56 114 ASP A N 1
ATOM 900 C CA . ASP A 1 114 ? -36.770 -13.547 70.094 1.00 85.56 114 ASP A CA 1
ATOM 901 C C . ASP A 1 114 ? -36.516 -14.393 68.836 1.00 85.56 114 ASP A C 1
ATOM 903 O O . ASP A 1 114 ? -35.597 -14.118 68.060 1.00 85.56 114 ASP A O 1
ATOM 907 N N . VAL A 1 115 ? -37.315 -15.444 68.617 1.00 85.44 115 VAL A N 1
ATOM 908 C CA . VAL A 1 115 ? -37.209 -16.301 67.424 1.00 85.44 115 VAL A CA 1
ATOM 909 C C . VAL A 1 115 ? -37.613 -15.535 66.164 1.00 85.44 115 VAL A C 1
ATOM 911 O O . VAL A 1 115 ? -36.936 -15.650 65.138 1.00 85.44 115 VAL A O 1
ATOM 914 N N . TYR A 1 116 ? -38.699 -14.762 66.223 1.00 84.38 116 TYR A N 1
ATOM 915 C CA . TYR A 1 116 ? -39.166 -13.950 65.102 1.00 84.38 116 TYR A CA 1
ATOM 916 C C . TYR A 1 116 ? -38.149 -12.864 64.734 1.00 84.38 116 TYR A C 1
ATOM 918 O O . TYR A 1 116 ? -37.769 -12.760 63.567 1.00 84.38 116 TYR A O 1
ATOM 926 N N . ASP A 1 117 ? -37.643 -12.117 65.715 1.00 86.75 117 ASP A N 1
ATOM 927 C CA . ASP A 1 117 ? -36.686 -11.031 65.496 1.00 86.75 117 ASP A CA 1
ATOM 928 C C . ASP A 1 117 ? -35.363 -11.565 64.927 1.00 86.75 117 ASP A C 1
ATOM 930 O O . ASP A 1 117 ? -34.835 -11.005 63.964 1.00 86.75 117 ASP A O 1
ATOM 934 N N . LYS A 1 118 ? -34.867 -12.709 65.427 1.00 89.75 118 LYS A N 1
ATOM 935 C CA . LYS A 1 118 ? -33.691 -13.390 64.854 1.00 89.75 118 LYS A CA 1
ATOM 936 C C . LYS A 1 118 ? -33.919 -13.824 63.407 1.00 89.75 118 LYS A C 1
ATOM 938 O O . LYS A 1 118 ? -33.026 -13.650 62.580 1.00 89.75 118 LYS A O 1
ATOM 943 N N . LYS A 1 119 ? -35.100 -14.362 63.077 1.00 89.00 119 LYS A N 1
ATOM 944 C CA . LYS A 1 119 ? -35.448 -14.728 61.693 1.00 89.00 119 LYS A CA 1
ATOM 945 C C . LYS A 1 119 ? -35.523 -13.507 60.778 1.00 89.00 119 LYS A C 1
ATOM 947 O O . LYS A 1 119 ? -35.011 -13.574 59.667 1.00 89.00 119 LYS A O 1
ATOM 952 N N . GLN A 1 120 ? -36.124 -12.404 61.227 1.00 86.81 120 GLN A N 1
ATOM 953 C CA . GLN A 1 120 ? -36.206 -11.169 60.438 1.00 86.81 120 GLN A CA 1
ATOM 954 C C . GLN A 1 120 ? -34.828 -10.537 60.227 1.00 86.81 120 GLN A C 1
ATOM 956 O O . GLN A 1 120 ? -34.513 -10.121 59.115 1.00 86.81 120 GLN A O 1
ATOM 961 N N . ALA A 1 121 ? -33.983 -10.519 61.260 1.00 91.69 121 ALA A N 1
ATOM 962 C CA . ALA A 1 121 ? -32.609 -10.045 61.144 1.00 91.69 121 ALA A CA 1
ATOM 963 C C . ALA A 1 121 ? -31.795 -10.902 60.160 1.00 91.69 121 ALA A C 1
ATOM 965 O O . ALA A 1 121 ? -31.119 -10.355 59.292 1.00 91.69 121 ALA A O 1
ATOM 966 N N . ALA A 1 122 ? -31.910 -12.233 60.241 1.00 92.94 122 ALA A N 1
ATOM 967 C CA . ALA A 1 122 ? -31.245 -13.148 59.314 1.00 92.94 122 ALA A CA 1
ATOM 968 C C . ALA A 1 122 ? -31.750 -12.990 57.871 1.00 92.94 122 ALA A C 1
ATOM 970 O O . ALA A 1 122 ? -30.948 -12.970 56.941 1.00 92.94 122 ALA A O 1
ATOM 971 N N . LEU A 1 123 ? -33.065 -12.833 57.677 1.00 93.31 123 LEU A N 1
ATOM 972 C CA . LEU A 1 123 ? -33.655 -12.596 56.359 1.00 93.31 123 LEU A CA 1
ATOM 973 C C . LEU A 1 123 ? -33.158 -11.282 55.755 1.00 93.31 123 LEU A C 1
ATOM 975 O O . LEU A 1 123 ? -32.765 -11.258 54.592 1.00 93.31 123 LEU A O 1
ATOM 979 N N . LYS A 1 124 ? -33.144 -10.205 56.546 1.00 95.44 124 LYS A N 1
ATOM 980 C CA . LYS A 1 124 ? -32.649 -8.901 56.107 1.00 95.44 124 LYS A CA 1
ATOM 981 C C . LYS A 1 124 ? -31.167 -8.964 55.731 1.00 95.44 124 LYS A C 1
ATOM 983 O O . LYS A 1 124 ? -30.803 -8.481 54.666 1.00 95.44 124 LYS A O 1
ATOM 988 N N . ALA A 1 125 ? -30.338 -9.611 56.550 1.00 95.19 125 ALA A N 1
ATOM 989 C CA . ALA A 1 125 ? -28.918 -9.792 56.253 1.00 95.19 125 ALA A CA 1
ATOM 990 C C . ALA A 1 125 ? -28.699 -10.585 54.951 1.00 95.19 125 ALA A C 1
ATOM 992 O O . ALA A 1 125 ? -27.920 -10.165 54.100 1.00 95.19 125 ALA A O 1
ATOM 993 N N . ALA A 1 126 ? -29.445 -11.677 54.748 1.00 95.06 126 ALA A N 1
ATOM 994 C CA . ALA A 1 126 ? -29.378 -12.463 53.515 1.00 95.06 126 ALA A CA 1
ATOM 995 C C . ALA A 1 126 ? -29.840 -11.667 52.279 1.00 95.06 126 ALA A C 1
ATOM 997 O O . ALA A 1 126 ? -29.280 -11.821 51.194 1.00 95.06 126 ALA A O 1
ATOM 998 N N . GLN A 1 127 ? -30.849 -10.802 52.426 1.00 95.81 127 GLN A N 1
ATOM 999 C CA . GLN A 1 127 ? -31.301 -9.910 51.355 1.00 95.81 127 GLN A CA 1
ATOM 1000 C C . GLN A 1 127 ? -30.242 -8.862 50.998 1.00 95.81 127 GLN A C 1
ATOM 1002 O O . GLN A 1 127 ? -29.980 -8.648 49.817 1.00 95.81 127 GLN A O 1
ATOM 1007 N N . GLU A 1 128 ? -29.620 -8.230 51.995 1.00 96.31 128 GLU A N 1
ATOM 1008 C CA . GLU A 1 128 ? -28.549 -7.250 51.784 1.00 96.31 128 GLU A CA 1
ATOM 1009 C C . GLU A 1 128 ? -27.335 -7.889 51.090 1.00 96.31 128 GLU A C 1
ATOM 1011 O O . GLU A 1 128 ? -26.808 -7.322 50.131 1.00 96.31 128 GLU A O 1
ATOM 1016 N N . GLU A 1 129 ? -26.948 -9.104 51.491 1.00 96.50 129 GLU A N 1
ATOM 1017 C CA . GLU A 1 129 ? -25.877 -9.869 50.842 1.00 96.50 129 GLU A CA 1
ATOM 1018 C C . GLU A 1 129 ? -26.219 -10.224 49.384 1.00 96.50 129 GLU A C 1
ATOM 1020 O O . GLU A 1 129 ? -25.400 -10.028 48.483 1.00 96.50 129 GLU A O 1
ATOM 1025 N N . ALA A 1 130 ? -27.448 -10.680 49.117 1.00 96.25 130 ALA A N 1
ATOM 1026 C CA . ALA A 1 130 ? -27.894 -10.999 47.762 1.00 96.25 130 ALA A CA 1
ATOM 1027 C C . ALA A 1 130 ? -27.916 -9.762 46.847 1.00 96.25 130 ALA A C 1
ATOM 1029 O O . ALA A 1 130 ? -27.489 -9.841 45.692 1.00 96.25 130 ALA A O 1
ATOM 1030 N N . ILE A 1 131 ? -28.369 -8.613 47.358 1.00 96.75 131 ILE A N 1
ATOM 1031 C CA . ILE A 1 131 ? -28.359 -7.340 46.623 1.00 96.75 131 ILE A CA 1
ATOM 1032 C C . ILE A 1 131 ? -26.920 -6.915 46.319 1.00 96.75 131 ILE A C 1
ATOM 1034 O O . ILE A 1 131 ? -26.625 -6.548 45.181 1.00 96.75 131 ILE A O 1
ATOM 1038 N N . ALA A 1 132 ? -26.015 -7.010 47.296 1.00 96.56 132 ALA A N 1
ATOM 1039 C CA . ALA A 1 132 ? -24.606 -6.683 47.100 1.00 96.56 132 ALA A CA 1
ATOM 1040 C C . ALA A 1 132 ? -23.953 -7.579 46.032 1.00 96.56 132 ALA A C 1
ATOM 1042 O O . ALA A 1 132 ? -23.240 -7.082 45.158 1.00 96.56 132 ALA A O 1
ATOM 1043 N N . LEU A 1 133 ? -24.248 -8.884 46.045 1.00 97.19 133 LEU A N 1
ATOM 1044 C CA . LEU A 1 133 ? -23.742 -9.827 45.047 1.00 97.19 133 LEU A CA 1
ATOM 1045 C C . LEU A 1 133 ? -24.278 -9.527 43.640 1.00 97.19 133 LEU A C 1
ATOM 1047 O O . LEU A 1 133 ? -23.518 -9.558 42.670 1.00 97.19 133 LEU A O 1
ATOM 1051 N N . LEU A 1 134 ? -25.573 -9.224 43.509 1.00 97.38 134 LEU A N 1
ATOM 1052 C CA . LEU A 1 134 ? -26.172 -8.854 42.224 1.00 97.38 134 LEU A CA 1
ATOM 1053 C C . LEU A 1 134 ? -25.593 -7.541 41.688 1.00 97.38 134 LEU A C 1
ATOM 1055 O O . LEU A 1 134 ? -25.269 -7.464 40.505 1.00 97.38 134 LEU A O 1
ATOM 1059 N N . ALA A 1 135 ? -25.396 -6.543 42.551 1.00 97.06 135 ALA A N 1
ATOM 1060 C CA . ALA A 1 135 ? -24.771 -5.279 42.175 1.00 97.06 135 ALA A CA 1
ATOM 1061 C C . ALA A 1 135 ? -23.323 -5.477 41.696 1.00 97.06 135 ALA A C 1
ATOM 1063 O O . ALA A 1 135 ? -22.924 -4.901 40.682 1.00 97.06 135 ALA A O 1
ATOM 1064 N N . ALA A 1 136 ? -22.549 -6.332 42.375 1.00 96.81 136 ALA A N 1
ATOM 1065 C CA . ALA A 1 136 ? -21.190 -6.672 41.960 1.00 96.81 136 ALA A CA 1
ATOM 1066 C C . ALA A 1 136 ? -21.167 -7.346 40.577 1.00 96.81 136 ALA A C 1
ATOM 1068 O O . ALA A 1 136 ? -20.404 -6.929 39.706 1.00 96.81 136 ALA A O 1
ATOM 1069 N N . ARG A 1 137 ? -22.057 -8.320 40.342 1.00 97.44 137 ARG A N 1
ATOM 1070 C CA . ARG A 1 137 ? -22.183 -9.004 39.043 1.00 97.44 137 ARG A CA 1
ATOM 1071 C C . ARG A 1 137 ? -22.621 -8.068 37.920 1.00 97.44 137 ARG A C 1
ATOM 1073 O O . ARG A 1 137 ? -22.075 -8.145 36.827 1.00 97.44 137 ARG A O 1
ATOM 1080 N N . ALA A 1 138 ? -23.574 -7.173 38.180 1.00 97.56 138 ALA A N 1
ATOM 1081 C CA . ALA A 1 138 ? -24.023 -6.194 37.193 1.00 97.56 138 ALA A CA 1
ATOM 1082 C C . ALA A 1 138 ? -22.889 -5.238 36.790 1.00 97.56 138 ALA A C 1
ATOM 1084 O O . ALA A 1 138 ? -22.704 -4.955 35.608 1.00 97.56 138 ALA A O 1
ATOM 1085 N N . LYS A 1 139 ? -22.083 -4.793 37.763 1.00 97.81 139 LYS A N 1
ATOM 1086 C CA . LYS A 1 139 ? -20.911 -3.949 37.503 1.00 97.81 139 LYS A CA 1
ATOM 1087 C C . LYS A 1 139 ? -19.853 -4.674 36.668 1.00 97.81 139 LYS A C 1
ATOM 1089 O O . LYS A 1 139 ? -19.277 -4.075 35.765 1.00 97.81 139 LYS A O 1
ATOM 1094 N N . GLU A 1 140 ? -19.599 -5.947 36.959 1.00 97.50 140 GLU A N 1
ATOM 1095 C CA . GLU A 1 140 ? -18.660 -6.763 36.185 1.00 97.50 140 GLU A CA 1
ATOM 1096 C C . GLU A 1 140 ? -19.156 -7.014 34.755 1.00 97.50 140 GLU A C 1
ATOM 1098 O O . GLU A 1 140 ? -18.386 -6.848 33.812 1.00 97.50 140 GLU A O 1
ATOM 1103 N N . ALA A 1 141 ? -20.445 -7.318 34.575 1.00 97.50 141 ALA A N 1
ATOM 1104 C CA . ALA A 1 141 ? -21.048 -7.490 33.254 1.00 97.50 141 ALA A CA 1
ATOM 1105 C C . ALA A 1 141 ? -20.937 -6.219 32.397 1.00 97.50 141 ALA A C 1
ATOM 1107 O O . ALA A 1 141 ? -20.557 -6.302 31.232 1.00 97.50 141 ALA A O 1
ATOM 1108 N N . LEU A 1 142 ? -21.186 -5.043 32.986 1.00 97.75 142 LEU A N 1
ATOM 1109 C CA . LEU A 1 142 ? -21.034 -3.764 32.290 1.00 97.75 142 LEU A CA 1
ATOM 1110 C C . LEU A 1 142 ? -19.577 -3.504 31.879 1.00 97.75 142 LEU A C 1
ATOM 1112 O O . LEU A 1 142 ? -19.325 -3.017 30.780 1.00 97.75 142 LEU A O 1
ATOM 1116 N N . ARG A 1 143 ? -18.608 -3.860 32.737 1.00 97.69 143 ARG A N 1
ATOM 1117 C CA . ARG A 1 143 ? -17.182 -3.749 32.396 1.00 97.69 143 ARG A CA 1
ATOM 1118 C C . ARG A 1 143 ? -16.826 -4.646 31.211 1.00 97.69 143 ARG A C 1
ATOM 1120 O O . ARG A 1 143 ? -16.188 -4.176 30.278 1.00 97.69 143 ARG A O 1
ATOM 1127 N N . LEU A 1 144 ? -17.252 -5.909 31.239 1.00 97.44 144 LEU A N 1
ATOM 1128 C CA . LEU A 1 144 ? -16.991 -6.859 30.153 1.00 97.44 144 LEU A CA 1
ATOM 1129 C C . LEU A 1 144 ? -17.646 -6.423 28.837 1.00 97.44 144 LEU A C 1
ATOM 1131 O O . LEU A 1 144 ? -17.049 -6.593 27.779 1.00 97.44 144 LEU A O 1
ATOM 1135 N N . GLN A 1 145 ? -18.841 -5.829 28.897 1.00 96.75 145 GLN A N 1
ATOM 1136 C CA . GLN A 1 145 ? -19.495 -5.262 27.720 1.00 96.75 145 GLN A CA 1
ATOM 1137 C C . GLN A 1 145 ? -18.680 -4.101 27.131 1.00 96.75 145 GLN A C 1
ATOM 1139 O O . GLN A 1 145 ? -18.402 -4.106 25.936 1.00 96.75 145 GLN A O 1
ATOM 1144 N N . ALA A 1 146 ? -18.229 -3.159 27.965 1.00 97.38 146 ALA A N 1
ATOM 1145 C CA . ALA A 1 146 ? -17.399 -2.043 27.511 1.00 97.38 146 ALA A CA 1
ATOM 1146 C C . ALA A 1 146 ? -16.051 -2.512 26.926 1.00 97.38 146 ALA A C 1
ATOM 1148 O O . ALA A 1 146 ? -15.597 -1.985 25.912 1.00 97.38 146 ALA A O 1
ATOM 1149 N N . GLU A 1 147 ? -15.421 -3.526 27.529 1.00 97.62 147 GLU A N 1
ATOM 1150 C CA . GLU A 1 147 ? -14.195 -4.143 27.000 1.00 97.62 147 GLU A CA 1
ATOM 1151 C C . GLU A 1 147 ? -14.435 -4.819 25.637 1.00 97.62 147 GLU A C 1
ATOM 1153 O O . GLU A 1 147 ? -13.598 -4.702 24.740 1.00 97.62 147 GLU A O 1
ATOM 1158 N N . ALA A 1 148 ? -15.579 -5.487 25.450 1.00 97.56 148 ALA A N 1
ATOM 1159 C CA . ALA A 1 148 ? -15.945 -6.113 24.181 1.00 97.56 148 ALA A CA 1
ATOM 1160 C C . ALA A 1 148 ? -16.222 -5.079 23.076 1.00 97.56 148 ALA A C 1
ATOM 1162 O O . ALA A 1 148 ? -15.714 -5.232 21.965 1.00 97.56 148 ALA A O 1
ATOM 1163 N N . GLU A 1 149 ? -16.959 -4.009 23.385 1.00 97.44 149 GLU A N 1
ATOM 1164 C CA . GLU A 1 149 ? -17.232 -2.904 22.455 1.00 97.44 149 GLU A CA 1
ATOM 1165 C C . GLU A 1 149 ? -15.934 -2.186 22.048 1.00 97.44 149 GLU A C 1
ATOM 1167 O O . GLU A 1 149 ? -15.704 -1.935 20.864 1.00 97.44 149 GLU A O 1
ATOM 1172 N N . ALA A 1 150 ? -15.029 -1.935 23.002 1.00 97.12 150 ALA A N 1
ATOM 1173 C CA . ALA A 1 150 ? -13.715 -1.358 22.716 1.00 97.12 150 ALA A CA 1
ATOM 1174 C C . ALA A 1 150 ? -12.850 -2.280 21.837 1.00 97.12 150 ALA A C 1
ATOM 1176 O O . ALA A 1 150 ? -12.181 -1.813 20.913 1.00 97.12 150 ALA A O 1
ATOM 1177 N N . ALA A 1 151 ? -12.877 -3.594 22.084 1.00 97.25 151 ALA A N 1
ATOM 1178 C CA . ALA A 1 151 ? -12.168 -4.566 21.256 1.00 97.25 151 ALA A CA 1
ATOM 1179 C C . ALA A 1 151 ? -12.747 -4.655 19.833 1.00 97.25 151 ALA A C 1
ATOM 1181 O O . ALA A 1 151 ? -11.991 -4.812 18.873 1.00 97.25 151 ALA A O 1
ATOM 1182 N N . GLU A 1 152 ? -14.068 -4.541 19.676 1.00 97.44 152 GLU A N 1
ATOM 1183 C CA . GLU A 1 152 ? -14.721 -4.501 18.365 1.00 97.44 152 GLU A CA 1
ATOM 1184 C C . GLU A 1 152 ? -14.360 -3.227 17.592 1.00 97.44 152 GLU A C 1
ATOM 1186 O O . GLU A 1 152 ? -14.006 -3.312 16.416 1.00 97.44 152 GLU A O 1
ATOM 1191 N N . MET A 1 153 ? -14.381 -2.064 18.251 1.00 96.12 153 MET A N 1
ATOM 1192 C CA . MET A 1 153 ? -13.953 -0.795 17.653 1.00 96.12 153 MET A CA 1
ATOM 1193 C C . MET A 1 153 ? -12.505 -0.864 17.174 1.00 96.12 153 MET A C 1
ATOM 1195 O O . MET A 1 153 ? -12.233 -0.572 16.012 1.00 96.12 153 MET A O 1
ATOM 1199 N N . LYS A 1 154 ? -11.595 -1.366 18.017 1.00 97.44 154 LYS A N 1
ATOM 1200 C CA . LYS A 1 154 ? -10.189 -1.550 17.643 1.00 97.44 154 LYS A CA 1
ATOM 1201 C C . LYS A 1 154 ? -10.028 -2.468 16.425 1.00 97.44 154 LYS A C 1
ATOM 1203 O O . LYS A 1 154 ? -9.260 -2.158 15.522 1.00 97.44 154 LYS A O 1
ATOM 1208 N N . ARG A 1 155 ? -10.776 -3.577 16.356 1.00 97.12 155 ARG A N 1
ATOM 1209 C CA . ARG A 1 155 ? -10.754 -4.476 15.185 1.00 97.12 155 ARG A CA 1
ATOM 1210 C C . ARG A 1 155 ? -11.246 -3.788 13.912 1.00 97.12 155 ARG A C 1
ATOM 1212 O O . ARG A 1 155 ? -10.691 -4.039 12.848 1.00 97.12 155 ARG A O 1
ATOM 1219 N N . LYS A 1 156 ? -12.277 -2.943 14.004 1.00 96.56 156 LYS A N 1
ATOM 1220 C CA . LYS A 1 156 ? -12.783 -2.167 12.859 1.00 96.56 156 LYS A CA 1
ATOM 1221 C C . LYS A 1 156 ? -11.759 -1.138 12.382 1.00 96.56 156 LYS A C 1
ATOM 1223 O O . LYS A 1 156 ? -11.562 -1.013 11.179 1.00 96.56 156 LYS A O 1
ATOM 1228 N N . GLU A 1 157 ? -11.078 -0.455 13.301 1.00 96.44 157 GLU A N 1
ATOM 1229 C CA . GLU A 1 157 ? -9.996 0.481 12.972 1.00 96.44 157 GLU A CA 1
ATOM 1230 C C . GLU A 1 157 ? -8.809 -0.225 12.301 1.00 96.44 157 GLU A C 1
ATOM 1232 O O . GLU A 1 157 ? -8.332 0.232 11.264 1.00 96.44 157 GLU A O 1
ATOM 1237 N N . GLU A 1 158 ? -8.370 -1.368 12.836 1.00 96.88 158 GLU A N 1
ATOM 1238 C CA . GLU A 1 158 ? -7.303 -2.183 12.238 1.00 96.88 158 GLU A CA 1
ATOM 1239 C C . GLU A 1 158 ? -7.691 -2.697 10.842 1.00 96.88 158 GLU A C 1
ATOM 1241 O O . GLU A 1 158 ? -6.872 -2.659 9.923 1.00 96.88 158 GLU A O 1
ATOM 1246 N N . ALA A 1 159 ? -8.943 -3.126 10.651 1.00 96.81 159 ALA A N 1
ATOM 1247 C CA . ALA A 1 159 ? -9.447 -3.557 9.349 1.00 96.81 159 ALA A CA 1
ATOM 1248 C C . ALA A 1 159 ? -9.492 -2.403 8.332 1.00 96.81 159 ALA A C 1
ATOM 1250 O O . ALA A 1 159 ? -9.026 -2.569 7.207 1.00 96.81 159 ALA A O 1
ATOM 1251 N N . ALA A 1 160 ? -9.977 -1.223 8.734 1.00 95.88 160 ALA A N 1
ATOM 1252 C CA . ALA A 1 160 ? -10.002 -0.037 7.878 1.00 95.88 160 ALA A CA 1
ATOM 1253 C C . ALA A 1 160 ? -8.584 0.442 7.514 1.00 95.88 160 ALA A C 1
ATOM 1255 O O . ALA A 1 160 ? -8.329 0.839 6.376 1.00 95.88 160 ALA A O 1
ATOM 1256 N N . ALA A 1 161 ? -7.636 0.368 8.455 1.00 95.00 161 ALA A N 1
ATOM 1257 C CA . ALA A 1 161 ? -6.232 0.672 8.193 1.00 95.00 161 ALA A CA 1
ATOM 1258 C C . ALA A 1 161 ? -5.609 -0.320 7.195 1.00 95.00 161 ALA A C 1
ATOM 1260 O O . ALA A 1 161 ? -4.896 0.098 6.283 1.00 95.00 161 ALA A O 1
ATOM 1261 N N . ALA A 1 162 ? -5.909 -1.616 7.329 1.00 95.38 162 ALA A N 1
ATOM 1262 C CA . ALA A 1 162 ? -5.444 -2.643 6.399 1.00 95.38 162 ALA A CA 1
ATOM 1263 C C . ALA A 1 162 ? -6.033 -2.465 4.989 1.00 95.38 162 ALA A C 1
ATOM 1265 O O . ALA A 1 162 ? -5.309 -2.594 4.003 1.00 95.38 162 ALA A O 1
ATOM 1266 N N . GLU A 1 163 ? -7.319 -2.123 4.882 1.00 95.81 163 GLU A N 1
ATOM 1267 C CA . GLU A 1 163 ? -7.975 -1.836 3.601 1.00 95.81 163 GLU A CA 1
ATOM 1268 C C . GLU A 1 163 ? -7.357 -0.612 2.916 1.00 95.81 163 GLU A C 1
ATOM 1270 O O . GLU A 1 163 ? -7.017 -0.671 1.733 1.00 95.81 163 GLU A O 1
ATOM 1275 N N . ARG A 1 164 ? -7.115 0.469 3.668 1.00 93.94 164 ARG A N 1
ATOM 1276 C CA . ARG A 1 164 ? -6.427 1.659 3.151 1.00 93.94 164 ARG A CA 1
ATOM 1277 C C . ARG A 1 164 ? -5.012 1.337 2.664 1.00 93.94 164 ARG A C 1
ATOM 1279 O O . ARG A 1 164 ? -4.633 1.796 1.591 1.00 93.94 164 ARG A O 1
ATOM 1286 N N . ALA A 1 165 ? -4.254 0.540 3.418 1.00 89.94 165 ALA A N 1
ATOM 1287 C CA . ALA A 1 165 ? -2.906 0.129 3.029 1.00 89.94 165 ALA A CA 1
ATOM 1288 C C . ALA A 1 165 ? -2.907 -0.725 1.749 1.00 89.94 165 ALA A C 1
ATOM 1290 O O . ALA A 1 165 ? -2.046 -0.555 0.886 1.00 89.94 165 ALA A O 1
ATOM 1291 N N . LEU A 1 166 ? -3.892 -1.615 1.590 1.00 92.38 166 LEU A N 1
ATOM 1292 C CA . LEU A 1 166 ? -4.059 -2.394 0.364 1.00 92.38 166 LEU A CA 1
ATOM 1293 C C . LEU A 1 166 ? -4.422 -1.499 -0.829 1.00 92.38 166 LEU A C 1
ATOM 1295 O O . LEU A 1 166 ? -3.850 -1.666 -1.903 1.00 92.38 166 LEU A O 1
ATOM 1299 N N . ALA A 1 167 ? -5.337 -0.545 -0.643 1.00 87.94 167 ALA A N 1
ATOM 1300 C CA . ALA A 1 167 ? -5.721 0.400 -1.688 1.00 87.94 167 ALA A CA 1
ATOM 1301 C C . ALA A 1 167 ? -4.534 1.267 -2.140 1.00 87.94 167 ALA A C 1
ATOM 1303 O O . ALA A 1 167 ? -4.325 1.445 -3.337 1.00 87.94 167 ALA A O 1
ATOM 1304 N N . GLU A 1 168 ? -3.720 1.753 -1.198 1.00 87.38 168 GLU A N 1
ATOM 1305 C CA . GLU A 1 168 ? -2.499 2.510 -1.495 1.00 87.38 168 GLU A CA 1
ATOM 1306 C C . GLU A 1 168 ? -1.478 1.665 -2.266 1.00 87.38 168 GLU A C 1
ATOM 1308 O O . GLU A 1 168 ? -0.921 2.127 -3.263 1.00 87.38 168 GLU A O 1
ATOM 1313 N N . LYS A 1 169 ? -1.283 0.403 -1.862 1.00 86.25 169 LYS A N 1
ATOM 1314 C CA . LYS A 1 169 ? -0.409 -0.533 -2.575 1.00 86.25 169 LYS A CA 1
ATOM 1315 C C . LYS A 1 169 ? -0.876 -0.764 -4.016 1.00 86.25 169 LYS A C 1
ATOM 1317 O O . LYS A 1 169 ? -0.067 -0.670 -4.932 1.00 86.25 169 LYS A O 1
ATOM 1322 N N . LEU A 1 170 ? -2.166 -1.029 -4.227 1.00 85.56 170 LEU A N 1
ATOM 1323 C CA . LEU A 1 170 ? -2.719 -1.259 -5.566 1.00 85.56 170 LEU A CA 1
ATOM 1324 C C . LEU A 1 170 ? -2.617 -0.011 -6.450 1.00 85.56 170 LEU A C 1
ATOM 1326 O O . LEU A 1 170 ? -2.197 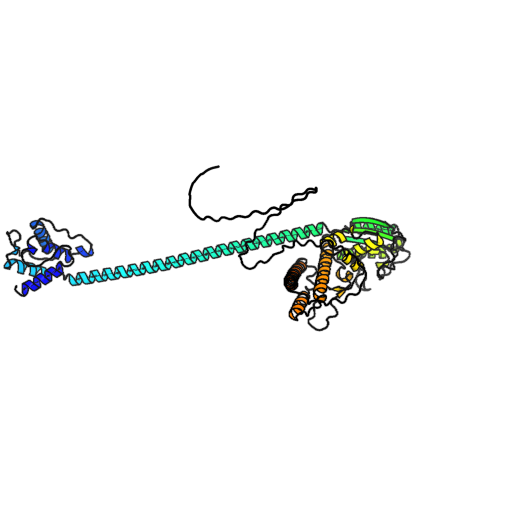-0.111 -7.600 1.00 85.56 170 LEU A O 1
ATOM 1330 N N . ALA A 1 171 ? -2.935 1.168 -5.907 1.00 78.12 171 ALA A N 1
ATOM 1331 C CA . ALA A 1 171 ? -2.792 2.431 -6.629 1.00 78.12 171 ALA A CA 1
ATOM 1332 C C . ALA A 1 171 ? -1.331 2.695 -7.033 1.00 78.12 171 ALA A C 1
ATOM 1334 O O . ALA A 1 171 ? -1.062 3.207 -8.120 1.00 78.12 171 ALA A O 1
ATOM 1335 N N . ARG A 1 172 ? -0.376 2.317 -6.176 1.00 74.81 172 ARG A N 1
ATOM 1336 C CA . ARG A 1 172 ? 1.057 2.418 -6.459 1.00 74.81 172 ARG A CA 1
ATOM 1337 C C . ARG A 1 172 ? 1.504 1.462 -7.564 1.00 74.81 172 ARG A C 1
ATOM 1339 O O . ARG A 1 172 ? 2.181 1.909 -8.486 1.00 74.81 172 ARG A O 1
ATOM 1346 N N . GLU A 1 173 ? 1.111 0.191 -7.498 1.00 78.88 173 GLU A N 1
ATOM 1347 C CA . GLU A 1 173 ? 1.407 -0.805 -8.540 1.00 78.88 173 GLU A CA 1
ATOM 1348 C C . GLU A 1 173 ? 0.819 -0.380 -9.898 1.00 78.88 173 GLU A C 1
ATOM 1350 O O . GLU A 1 173 ? 1.481 -0.479 -10.932 1.00 78.88 173 GLU A O 1
ATOM 1355 N N . GLU A 1 174 ? -0.400 0.165 -9.908 1.00 81.19 174 GLU A N 1
ATOM 1356 C CA . GLU A 1 174 ? -1.029 0.689 -11.123 1.00 81.19 174 GLU A CA 1
ATOM 1357 C C . GLU A 1 174 ? -0.295 1.921 -11.672 1.00 81.19 174 GLU A C 1
ATOM 1359 O O . GLU A 1 174 ? -0.029 1.993 -12.874 1.00 81.19 174 GLU A O 1
ATOM 1364 N N . ALA A 1 175 ? 0.100 2.861 -10.808 1.00 77.31 175 ALA A N 1
ATOM 1365 C CA . ALA A 1 175 ? 0.884 4.025 -11.212 1.00 77.31 175 ALA A CA 1
ATOM 1366 C C . ALA A 1 175 ? 2.253 3.630 -11.793 1.00 77.31 175 ALA A C 1
ATOM 1368 O O . ALA A 1 175 ? 2.688 4.216 -12.783 1.00 77.31 175 ALA A O 1
ATOM 1369 N N . GLU A 1 176 ? 2.925 2.626 -11.221 1.00 78.38 176 GLU A N 1
ATOM 1370 C CA . GLU A 1 176 ? 4.180 2.088 -11.758 1.00 78.38 176 GLU A CA 1
ATOM 1371 C C . GLU A 1 176 ? 3.988 1.429 -13.116 1.00 78.38 176 GLU A C 1
ATOM 1373 O O . GLU A 1 176 ? 4.756 1.698 -14.041 1.00 78.38 176 GLU A O 1
ATOM 1378 N N . ARG A 1 177 ? 2.940 0.617 -13.263 1.00 82.31 177 ARG A N 1
ATOM 1379 C CA . ARG A 1 177 ? 2.600 -0.013 -14.537 1.00 82.31 177 ARG A CA 1
ATOM 1380 C C . ARG A 1 177 ? 2.326 1.028 -15.621 1.00 82.31 177 ARG A C 1
ATOM 1382 O O . ARG A 1 177 ? 2.847 0.909 -16.726 1.00 82.31 177 ARG A O 1
ATOM 1389 N N . LEU A 1 178 ? 1.531 2.056 -15.316 1.00 82.75 178 LEU A N 1
ATOM 1390 C CA . LEU A 1 178 ? 1.250 3.150 -16.250 1.00 82.75 178 LEU A CA 1
ATOM 1391 C C . LEU A 1 178 ? 2.518 3.936 -16.591 1.00 82.75 178 LEU A C 1
ATOM 1393 O O . LEU A 1 178 ? 2.734 4.270 -17.754 1.00 82.75 178 LEU A O 1
ATOM 1397 N N . PHE A 1 179 ? 3.375 4.189 -15.600 1.00 84.88 179 PHE A N 1
ATOM 1398 C CA . PHE A 1 179 ? 4.645 4.871 -15.814 1.00 84.88 179 PHE A CA 1
ATOM 1399 C C . PHE A 1 179 ? 5.571 4.069 -16.739 1.00 84.88 179 PHE A C 1
ATOM 1401 O O . PHE A 1 179 ? 6.109 4.644 -17.681 1.00 84.88 179 PHE A O 1
ATOM 1408 N N . ARG A 1 180 ? 5.710 2.751 -16.539 1.00 81.56 180 ARG A N 1
ATOM 1409 C CA . ARG A 1 180 ? 6.479 1.868 -17.437 1.00 81.56 180 ARG A CA 1
ATOM 1410 C C . ARG A 1 180 ? 5.901 1.845 -18.851 1.00 81.56 180 ARG A C 1
ATOM 1412 O O . ARG A 1 180 ? 6.639 2.036 -19.812 1.00 81.56 180 ARG A O 1
ATOM 1419 N N . ALA A 1 181 ? 4.578 1.727 -18.975 1.00 84.88 181 ALA A N 1
ATOM 1420 C CA . ALA A 1 181 ? 3.890 1.710 -20.266 1.00 84.88 181 ALA A CA 1
ATOM 1421 C C . ALA A 1 181 ? 4.047 3.015 -21.072 1.00 84.88 181 ALA A C 1
ATOM 1423 O O . ALA A 1 181 ? 3.923 2.997 -22.293 1.00 84.88 181 ALA A O 1
ATOM 1424 N N . GLN A 1 182 ? 4.306 4.145 -20.408 1.00 88.38 182 GLN A N 1
ATOM 1425 C CA . GLN A 1 182 ? 4.553 5.441 -21.053 1.00 88.38 182 GLN A CA 1
ATOM 1426 C C . GLN A 1 182 ? 6.034 5.700 -21.363 1.00 88.38 182 GLN A C 1
ATOM 1428 O O . GLN A 1 182 ? 6.344 6.629 -22.103 1.00 88.38 182 GLN A O 1
ATOM 1433 N N . ASN A 1 183 ? 6.949 4.918 -20.784 1.00 89.69 183 ASN A N 1
ATOM 1434 C CA . ASN A 1 183 ? 8.385 5.187 -20.804 1.00 89.69 183 ASN A CA 1
ATOM 1435 C C . ASN A 1 183 ? 9.155 3.968 -21.314 1.00 89.69 183 ASN A C 1
ATOM 1437 O O . ASN A 1 183 ? 9.857 3.293 -20.560 1.00 89.69 183 ASN A O 1
ATOM 1441 N N . TRP A 1 184 ? 9.010 3.701 -22.611 1.00 96.25 184 TRP A N 1
ATOM 1442 C CA . TRP A 1 184 ? 9.726 2.628 -23.292 1.00 96.25 184 TRP A CA 1
ATOM 1443 C C . TRP A 1 184 ? 11.237 2.882 -23.370 1.00 96.25 184 TRP A C 1
ATOM 1445 O O . TRP A 1 184 ? 11.728 4.010 -23.236 1.00 96.25 184 TRP A O 1
ATOM 1455 N N . ASN A 1 185 ? 11.996 1.807 -23.568 1.00 96.69 185 ASN A N 1
ATOM 1456 C CA . ASN A 1 185 ? 13.428 1.887 -23.808 1.00 96.69 185 ASN A CA 1
ATOM 1457 C C . ASN A 1 185 ? 13.671 2.499 -25.182 1.00 96.69 185 ASN A C 1
ATOM 1459 O O . ASN A 1 185 ? 13.112 2.022 -26.163 1.00 96.69 185 ASN A O 1
ATOM 1463 N N . LYS A 1 186 ? 14.510 3.538 -25.253 1.00 95.88 186 LYS A N 1
ATOM 1464 C CA . LYS A 1 186 ? 14.928 4.167 -26.511 1.00 95.88 186 LYS A CA 1
ATOM 1465 C C . LYS A 1 186 ? 16.436 4.153 -26.630 1.00 95.88 186 LYS A C 1
ATOM 1467 O O . LYS A 1 186 ? 17.105 4.833 -25.854 1.00 95.88 186 LYS A O 1
ATOM 1472 N N . ALA A 1 187 ? 16.947 3.426 -27.613 1.00 94.81 187 ALA A N 1
ATOM 1473 C CA . ALA A 1 187 ? 18.373 3.291 -27.868 1.00 94.81 187 ALA A CA 1
ATOM 1474 C C . ALA A 1 187 ? 18.744 3.850 -29.243 1.00 94.81 187 ALA A C 1
ATOM 1476 O O . ALA A 1 187 ? 17.918 3.964 -30.151 1.00 94.81 187 ALA A O 1
ATOM 1477 N N . VAL A 1 188 ? 20.017 4.179 -29.388 1.00 92.00 188 VAL A N 1
ATOM 1478 C CA . VAL A 1 188 ? 20.661 4.496 -30.653 1.00 92.00 188 VAL A CA 1
ATOM 1479 C C . VAL A 1 188 ? 21.544 3.308 -31.018 1.00 92.00 188 VAL A C 1
ATOM 1481 O O . VAL A 1 188 ? 22.326 2.834 -30.197 1.00 92.00 188 VAL A O 1
ATOM 1484 N N . VAL A 1 189 ? 21.400 2.800 -32.240 1.00 91.56 189 VAL A N 1
ATOM 1485 C CA . VAL A 1 189 ? 22.222 1.714 -32.789 1.00 91.56 189 VAL A CA 1
ATOM 1486 C C . VAL A 1 189 ? 22.890 2.225 -34.053 1.00 91.56 189 VAL A C 1
ATOM 1488 O O . VAL A 1 189 ? 22.224 2.752 -34.935 1.00 91.56 189 VAL A O 1
ATOM 1491 N N . CYS A 1 190 ? 24.199 2.070 -34.179 1.00 87.81 190 CYS A N 1
ATOM 1492 C CA . CYS A 1 190 ? 24.970 2.672 -35.257 1.00 87.81 190 CYS A CA 1
ATOM 1493 C C . CYS A 1 190 ? 25.808 1.635 -35.9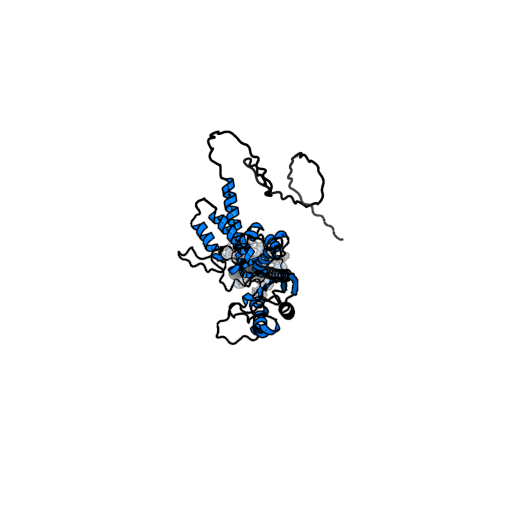87 1.00 87.81 190 CYS A C 1
ATOM 1495 O O . CYS A 1 190 ? 26.475 0.820 -35.359 1.00 87.81 190 CYS A O 1
ATOM 1497 N N . ILE A 1 191 ? 25.855 1.728 -37.313 1.00 87.88 191 ILE A N 1
ATOM 1498 C CA . ILE A 1 191 ? 26.792 0.973 -38.145 1.00 87.88 191 ILE A CA 1
ATOM 1499 C C . ILE A 1 191 ? 28.027 1.840 -38.411 1.00 87.88 191 ILE A C 1
ATOM 1501 O O . ILE A 1 191 ? 27.934 2.986 -38.874 1.00 87.88 191 ILE A O 1
ATOM 1505 N N . ARG A 1 192 ? 29.205 1.275 -38.141 1.00 81.69 192 ARG A N 1
ATOM 1506 C CA . ARG A 1 192 ? 30.504 1.916 -38.387 1.00 81.69 192 ARG A CA 1
ATOM 1507 C C . ARG A 1 192 ? 30.820 2.026 -39.892 1.00 81.69 192 ARG A C 1
ATOM 1509 O O . ARG A 1 192 ? 30.296 1.248 -40.690 1.00 81.69 192 ARG A O 1
ATOM 1516 N N . PRO A 1 193 ? 31.731 2.926 -40.323 1.00 80.00 193 PRO A N 1
ATOM 1517 C CA . PRO A 1 193 ? 31.973 3.246 -41.736 1.00 80.00 193 PRO A CA 1
ATOM 1518 C C . PRO A 1 193 ? 32.308 2.035 -42.582 1.00 80.00 193 PRO A C 1
ATOM 1520 O O . PRO A 1 193 ? 31.768 1.827 -43.663 1.00 80.00 193 PRO A O 1
ATOM 1523 N N . HIS A 1 194 ? 33.238 1.231 -42.072 1.00 80.25 194 HIS A N 1
ATOM 1524 C CA . HIS A 1 194 ? 33.836 0.134 -42.813 1.00 80.25 194 HIS A CA 1
ATOM 1525 C C . HIS A 1 194 ? 32.873 -1.043 -42.991 1.00 80.25 194 HIS A C 1
ATOM 1527 O O . HIS A 1 194 ? 33.161 -1.931 -43.792 1.00 80.25 194 HIS A O 1
ATOM 1533 N N . ALA A 1 195 ? 31.752 -1.034 -42.265 1.00 84.62 195 ALA A N 1
ATOM 1534 C CA . ALA A 1 195 ? 30.717 -2.051 -42.299 1.00 84.62 195 ALA A CA 1
ATOM 1535 C C . ALA A 1 195 ? 29.366 -1.528 -42.815 1.00 84.62 195 ALA A C 1
ATOM 1537 O O . ALA A 1 195 ? 28.392 -2.274 -42.827 1.00 84.62 195 ALA A O 1
ATOM 1538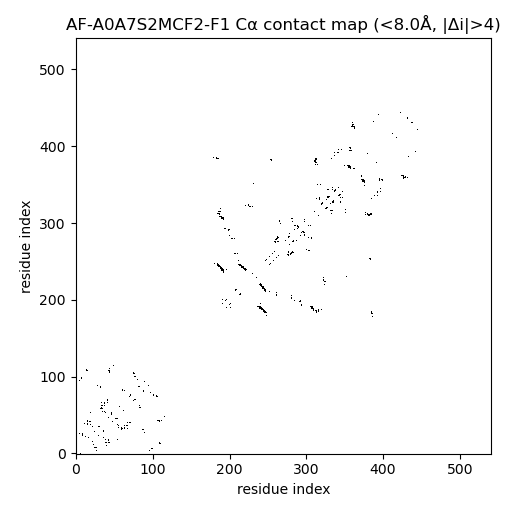 N N . CYS A 1 196 ? 29.284 -0.273 -43.273 1.00 87.75 196 CYS A N 1
ATOM 1539 C CA . CYS A 1 196 ? 28.048 0.334 -43.770 1.00 87.75 196 CYS A CA 1
ATOM 1540 C C . CYS A 1 196 ? 27.697 -0.146 -45.194 1.00 87.75 196 CYS A C 1
ATOM 1542 O O . CYS A 1 196 ? 27.667 0.628 -46.151 1.00 87.75 196 CYS A O 1
ATOM 1544 N N . THR A 1 197 ? 27.452 -1.448 -45.345 1.00 90.56 197 THR A N 1
ATOM 1545 C CA . THR A 1 197 ? 26.934 -2.061 -46.575 1.00 90.56 197 THR A CA 1
ATOM 1546 C C . THR A 1 197 ? 25.415 -2.209 -46.487 1.00 90.56 197 THR A C 1
ATOM 1548 O O . THR A 1 197 ? 24.845 -2.280 -45.397 1.00 90.56 197 THR A O 1
ATOM 1551 N N . ASP A 1 198 ? 24.731 -2.290 -47.628 1.00 92.88 198 ASP A N 1
ATOM 1552 C CA . ASP A 1 198 ? 23.274 -2.489 -47.634 1.00 92.88 198 ASP A CA 1
ATOM 1553 C C . ASP A 1 198 ? 22.870 -3.857 -47.060 1.00 92.88 198 ASP A C 1
ATOM 1555 O O . ASP A 1 198 ? 21.808 -3.980 -46.454 1.00 92.88 198 ASP A O 1
ATOM 1559 N N . ALA A 1 199 ? 23.745 -4.863 -47.170 1.00 94.38 199 ALA A N 1
ATOM 1560 C CA . ALA A 1 199 ? 23.543 -6.172 -46.555 1.00 94.38 199 ALA A CA 1
ATOM 1561 C C . ALA A 1 199 ? 23.593 -6.102 -45.018 1.00 94.38 199 ALA A C 1
ATOM 1563 O O . ALA A 1 199 ? 22.750 -6.702 -44.354 1.00 94.38 199 ALA A O 1
ATOM 1564 N N . VAL A 1 200 ? 24.527 -5.328 -44.447 1.00 92.19 200 VAL A N 1
ATOM 1565 C CA . VAL A 1 200 ? 24.583 -5.101 -42.992 1.00 92.19 200 VAL A CA 1
ATOM 1566 C C . VAL A 1 200 ? 23.360 -4.323 -42.521 1.00 92.19 200 VAL A C 1
ATOM 1568 O O . VAL A 1 200 ? 22.758 -4.714 -41.527 1.00 92.19 200 VAL A O 1
ATOM 1571 N N . LYS A 1 201 ? 22.936 -3.278 -43.246 1.00 93.56 201 LYS A N 1
ATOM 1572 C CA . LYS A 1 201 ? 21.707 -2.541 -42.905 1.00 93.56 201 LYS A CA 1
ATOM 1573 C C . LYS A 1 201 ? 20.488 -3.465 -42.874 1.00 93.56 201 LYS A C 1
ATOM 1575 O O . LYS A 1 201 ? 19.787 -3.508 -41.872 1.00 93.56 201 LYS A O 1
ATOM 1580 N N . ALA A 1 202 ? 20.295 -4.269 -43.922 1.00 94.56 202 ALA A N 1
ATOM 1581 C CA . ALA A 1 202 ? 19.185 -5.216 -43.999 1.00 94.56 202 ALA A CA 1
ATOM 1582 C C . ALA A 1 202 ? 19.198 -6.228 -42.840 1.00 94.56 202 ALA A C 1
ATOM 1584 O O . ALA A 1 202 ? 18.164 -6.444 -42.209 1.00 94.56 202 ALA A O 1
ATOM 1585 N N . MET A 1 203 ? 20.368 -6.791 -42.520 1.00 94.06 203 MET A N 1
ATOM 1586 C CA . MET A 1 203 ? 20.538 -7.708 -41.390 1.00 94.06 203 MET A CA 1
ATOM 1587 C C . MET A 1 203 ? 20.208 -7.029 -40.052 1.00 94.06 203 MET A C 1
ATOM 1589 O O . MET A 1 203 ? 19.527 -7.628 -39.218 1.00 94.06 203 MET A O 1
ATOM 1593 N N . VAL A 1 204 ? 20.661 -5.787 -39.843 1.00 94.00 204 VAL A N 1
ATOM 1594 C CA . VAL A 1 204 ? 20.365 -5.020 -38.624 1.00 94.00 204 VAL A CA 1
ATOM 1595 C C . VAL A 1 204 ? 18.862 -4.802 -38.482 1.00 94.00 204 VAL A C 1
ATOM 1597 O O . VAL A 1 204 ? 18.286 -5.167 -37.457 1.00 94.00 204 VAL A O 1
ATOM 1600 N N . THR A 1 205 ? 18.203 -4.300 -39.527 1.00 95.25 205 THR A N 1
ATOM 1601 C CA . THR A 1 205 ? 16.756 -4.060 -39.528 1.00 95.25 205 THR A CA 1
ATOM 1602 C C . THR A 1 205 ? 15.952 -5.343 -39.293 1.00 95.25 205 THR A C 1
ATOM 1604 O O . THR A 1 205 ? 14.990 -5.325 -38.523 1.00 95.25 205 THR A O 1
ATOM 1607 N N . GLU A 1 206 ? 16.319 -6.453 -39.942 1.00 94.75 206 GLU A N 1
ATOM 1608 C CA . GLU A 1 206 ? 15.642 -7.746 -39.778 1.00 94.75 206 GLU A CA 1
ATOM 1609 C C . GLU A 1 206 ? 15.789 -8.276 -38.350 1.00 94.75 206 GLU A C 1
ATOM 1611 O O . GLU A 1 206 ? 14.801 -8.683 -37.740 1.00 94.75 206 GLU A O 1
ATOM 1616 N N . THR A 1 207 ? 16.998 -8.208 -37.790 1.00 93.75 207 THR A N 1
ATOM 1617 C CA . THR A 1 207 ? 17.275 -8.707 -36.438 1.00 93.75 207 THR A CA 1
ATOM 1618 C C . THR A 1 207 ? 16.542 -7.882 -35.383 1.00 93.75 207 THR A C 1
ATOM 1620 O O . THR A 1 207 ? 15.901 -8.456 -34.507 1.00 93.75 207 THR A O 1
ATOM 1623 N N . LEU A 1 208 ? 16.572 -6.547 -35.483 1.00 95.50 208 LEU A N 1
ATOM 1624 C CA . LEU A 1 208 ? 15.856 -5.665 -34.556 1.00 95.50 208 LEU A CA 1
ATOM 1625 C C . LEU A 1 208 ? 14.350 -5.970 -34.565 1.00 95.50 208 LEU A C 1
ATOM 1627 O O . LEU A 1 208 ? 13.774 -6.288 -33.523 1.00 95.50 208 LEU A O 1
ATOM 1631 N N . LYS A 1 209 ? 13.726 -5.991 -35.749 1.00 95.38 209 LYS A N 1
ATOM 1632 C CA . LYS A 1 209 ? 12.290 -6.289 -35.882 1.00 95.38 209 LYS A CA 1
ATOM 1633 C C . LYS A 1 209 ? 11.943 -7.702 -35.416 1.00 95.38 209 LYS A C 1
ATOM 1635 O O . LYS A 1 209 ? 10.937 -7.890 -34.737 1.00 95.38 209 LYS A O 1
ATOM 1640 N N . GLY A 1 210 ? 12.776 -8.690 -35.748 1.00 94.12 210 GLY A N 1
ATOM 1641 C CA . GLY A 1 210 ? 12.598 -10.084 -35.336 1.00 94.12 210 GLY A CA 1
ATOM 1642 C C . GLY A 1 210 ? 12.670 -10.289 -33.820 1.00 94.12 210 GLY A C 1
ATOM 1643 O O . GLY A 1 210 ? 12.100 -11.247 -33.306 1.00 94.12 210 GLY A O 1
ATOM 1644 N N . ARG A 1 211 ? 13.321 -9.369 -33.098 1.00 94.00 211 ARG A N 1
ATOM 1645 C CA . ARG A 1 211 ? 13.431 -9.364 -31.633 1.00 94.00 211 ARG A CA 1
ATOM 1646 C C . ARG A 1 211 ? 12.439 -8.415 -30.948 1.00 94.00 211 ARG A C 1
ATOM 1648 O O . ARG A 1 211 ? 12.588 -8.144 -29.764 1.00 94.00 211 ARG A O 1
ATOM 1655 N N . GLY A 1 212 ? 11.430 -7.922 -31.671 1.00 94.44 212 GLY A N 1
ATOM 1656 C CA . GLY A 1 212 ? 10.402 -7.038 -31.111 1.00 94.44 212 GLY A CA 1
ATOM 1657 C C . GLY A 1 212 ? 10.871 -5.603 -30.860 1.00 94.44 212 GLY A C 1
A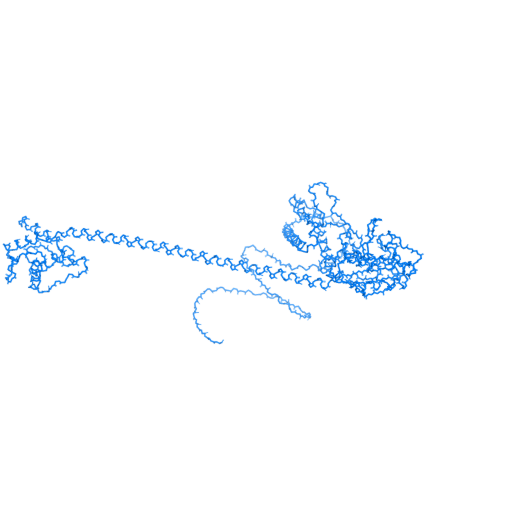TOM 1658 O O . GLY A 1 212 ? 10.198 -4.862 -30.150 1.00 94.44 212 GLY A O 1
ATOM 1659 N N . VAL A 1 213 ? 12.006 -5.202 -31.442 1.00 97.19 213 VAL A N 1
ATOM 1660 C CA . VAL A 1 213 ? 12.518 -3.832 -31.371 1.00 97.19 213 VAL A CA 1
ATOM 1661 C C . VAL A 1 213 ? 11.953 -3.017 -32.537 1.00 97.19 213 VAL A C 1
ATOM 1663 O O . VAL A 1 213 ? 12.111 -3.376 -33.709 1.00 97.19 213 VAL A O 1
ATOM 1666 N N . ASN A 1 214 ? 11.305 -1.898 -32.223 1.00 96.75 214 ASN A N 1
ATOM 1667 C CA . ASN A 1 214 ? 10.733 -0.988 -33.207 1.00 96.75 214 ASN A CA 1
ATOM 1668 C C . ASN A 1 214 ? 11.803 -0.020 -33.707 1.00 96.75 214 ASN A C 1
ATOM 1670 O O . ASN A 1 214 ? 12.436 0.671 -32.919 1.00 96.75 214 ASN A O 1
ATOM 1674 N N . VAL A 1 215 ? 11.985 0.070 -35.022 1.00 96.00 215 VAL A N 1
ATOM 1675 C CA . VAL A 1 215 ? 12.839 1.099 -35.631 1.00 96.00 215 VAL A CA 1
ATOM 1676 C C . VAL A 1 215 ? 11.995 2.358 -35.821 1.00 96.00 215 VAL A C 1
ATOM 1678 O O . VAL A 1 215 ? 11.064 2.347 -36.628 1.00 96.00 215 VAL A O 1
ATOM 1681 N N . LEU A 1 216 ? 12.297 3.414 -35.064 1.00 93.75 216 LEU A N 1
ATOM 1682 C CA . LEU A 1 216 ? 11.606 4.704 -35.133 1.00 93.75 216 LEU A CA 1
ATOM 1683 C C . LEU A 1 216 ? 12.099 5.533 -36.319 1.00 93.75 216 LEU A C 1
ATOM 1685 O O . LEU A 1 216 ? 11.303 6.114 -37.058 1.00 93.75 216 LEU A O 1
ATOM 1689 N N . SER A 1 217 ? 13.416 5.576 -36.504 1.00 91.69 217 SER A N 1
ATOM 1690 C CA . SER A 1 217 ? 14.060 6.277 -37.607 1.00 91.69 217 SER A CA 1
ATOM 1691 C C . SER A 1 217 ? 15.385 5.609 -37.974 1.00 91.69 217 SER A C 1
ATOM 1693 O O . SER A 1 217 ? 16.008 4.938 -37.152 1.00 91.69 217 SER A O 1
ATOM 1695 N N . GLU A 1 218 ? 15.808 5.770 -39.226 1.00 90.12 218 GLU A N 1
ATOM 1696 C CA . GLU A 1 218 ? 17.123 5.350 -39.703 1.00 90.12 218 GLU A CA 1
ATOM 1697 C C . GLU A 1 218 ? 17.674 6.396 -40.680 1.00 90.12 218 GLU A C 1
ATOM 1699 O O . GLU A 1 218 ? 16.948 6.887 -41.550 1.00 90.12 218 GLU A O 1
ATOM 1704 N N . ALA A 1 219 ? 18.938 6.790 -40.524 1.00 83.50 219 ALA A N 1
ATOM 1705 C CA . ALA A 1 219 ? 19.534 7.837 -41.349 1.00 83.50 219 ALA A CA 1
ATOM 1706 C C . ALA A 1 219 ? 21.061 7.710 -41.453 1.00 83.50 219 ALA A C 1
ATOM 1708 O O . ALA A 1 219 ? 21.717 7.282 -40.499 1.00 83.50 219 ALA A O 1
ATOM 1709 N N . PRO A 1 220 ? 21.662 8.119 -42.587 1.00 81.25 220 PRO A N 1
ATOM 1710 C CA . PRO A 1 220 ? 23.095 8.351 -42.634 1.00 81.25 220 PRO A CA 1
ATOM 1711 C C . PRO A 1 220 ? 23.462 9.560 -41.764 1.00 81.25 220 PRO A C 1
ATOM 1713 O O . PRO A 1 220 ? 22.745 10.560 -41.756 1.00 81.25 220 PRO A O 1
ATOM 1716 N N . VAL A 1 221 ? 24.594 9.491 -41.066 1.00 72.38 221 VAL A N 1
ATOM 1717 C CA . VAL A 1 221 ? 25.116 10.633 -40.296 1.00 72.38 221 VAL A CA 1
ATOM 1718 C C . VAL A 1 221 ? 25.998 11.465 -41.213 1.00 72.38 221 VAL A C 1
ATOM 1720 O O . VAL A 1 221 ? 26.924 10.936 -41.831 1.00 72.38 221 VAL A O 1
ATOM 1723 N N . ALA A 1 222 ? 25.710 12.761 -41.330 1.00 61.69 222 ALA A N 1
ATOM 1724 C CA . ALA A 1 222 ? 26.546 13.656 -42.116 1.00 61.69 222 ALA A CA 1
ATOM 1725 C C . ALA A 1 222 ? 27.886 13.900 -41.379 1.00 61.69 222 ALA A C 1
ATOM 1727 O O . ALA A 1 222 ? 27.880 14.137 -40.164 1.00 61.69 222 ALA A O 1
ATOM 1728 N N . PRO A 1 223 ? 29.043 13.861 -42.066 1.00 55.66 223 PRO A N 1
ATOM 1729 C CA . PRO A 1 223 ? 30.344 14.144 -41.451 1.00 55.66 223 PRO A CA 1
ATOM 1730 C C . PRO A 1 223 ? 30.411 15.518 -40.764 1.00 55.66 223 PRO A C 1
ATOM 1732 O O . PRO A 1 223 ? 31.172 15.708 -39.819 1.00 55.66 223 PRO A O 1
ATOM 1735 N N . GLU A 1 224 ? 29.604 16.476 -41.229 1.00 53.78 224 GLU A N 1
ATOM 1736 C CA . GLU A 1 224 ? 29.595 17.870 -40.781 1.00 53.78 224 GLU A CA 1
ATOM 1737 C C . GLU A 1 224 ? 28.755 18.115 -39.512 1.00 53.78 224 GLU A C 1
ATOM 1739 O O . GLU A 1 224 ? 28.887 19.170 -38.897 1.00 53.78 224 GLU A O 1
ATOM 1744 N N . THR A 1 225 ? 27.910 17.162 -39.098 1.00 52.47 225 THR A N 1
ATOM 1745 C CA . THR A 1 225 ? 27.039 17.264 -37.900 1.00 52.47 225 THR A CA 1
ATOM 1746 C C . THR A 1 225 ? 27.746 16.939 -36.577 1.00 52.47 225 THR A C 1
ATOM 1748 O O . THR A 1 225 ? 27.120 16.893 -35.521 1.00 52.47 225 THR A O 1
ATOM 1751 N N . ILE A 1 226 ? 29.060 16.715 -36.611 1.00 52.97 226 ILE A N 1
ATOM 1752 C CA . ILE A 1 226 ? 29.856 16.319 -35.451 1.00 52.97 226 ILE A CA 1
ATOM 1753 C C . ILE A 1 226 ? 30.414 17.569 -34.748 1.00 52.97 226 ILE A C 1
ATOM 1755 O O . ILE A 1 226 ? 31.429 18.123 -35.163 1.00 52.97 226 ILE A O 1
ATOM 1759 N N . ASP A 1 227 ? 29.752 18.012 -33.674 1.00 48.44 227 ASP A N 1
ATOM 1760 C CA . ASP A 1 227 ? 30.223 19.127 -32.837 1.00 48.44 227 ASP A CA 1
ATOM 1761 C C . ASP A 1 227 ? 31.532 18.769 -32.094 1.00 48.44 227 ASP A C 1
ATOM 1763 O O . ASP A 1 227 ? 31.727 17.647 -31.617 1.00 48.44 227 ASP A O 1
ATOM 1767 N N . GLY A 1 228 ? 32.449 19.735 -31.996 1.00 44.47 228 GLY A N 1
ATOM 1768 C CA . GLY A 1 228 ? 33.829 19.587 -31.517 1.00 44.47 228 GLY A CA 1
ATOM 1769 C C . GLY A 1 228 ? 34.000 19.507 -29.995 1.00 44.47 228 GLY A C 1
ATOM 1770 O O . GLY A 1 228 ? 35.132 19.493 -29.518 1.00 44.47 228 GLY A O 1
ATOM 1771 N N . ASN A 1 229 ? 32.910 19.446 -29.227 1.00 45.81 229 ASN A N 1
ATOM 1772 C CA . ASN A 1 229 ? 32.915 19.448 -27.756 1.00 45.81 229 ASN A CA 1
ATOM 1773 C C . ASN A 1 229 ? 32.857 18.043 -27.111 1.00 45.81 229 ASN A C 1
ATOM 1775 O O . ASN A 1 229 ? 32.529 17.908 -25.932 1.00 45.81 229 ASN A O 1
ATOM 1779 N N . ARG A 1 230 ? 33.169 16.985 -27.871 1.00 53.00 230 ARG A N 1
ATOM 1780 C CA . ARG A 1 230 ? 33.063 15.585 -27.422 1.00 53.00 230 ARG A C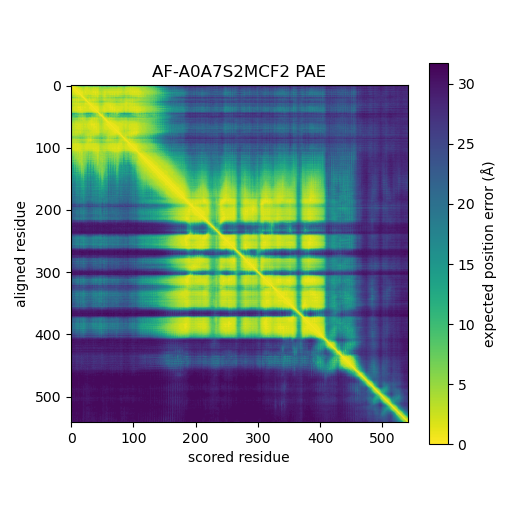A 1
ATOM 1781 C C . ARG A 1 230 ? 33.969 15.268 -26.228 1.00 53.00 230 ARG A C 1
ATOM 1783 O O . ARG A 1 230 ? 35.151 15.606 -26.232 1.00 53.00 230 ARG A O 1
ATOM 1790 N N . THR A 1 231 ? 33.450 14.509 -25.266 1.00 45.50 231 THR A N 1
ATOM 1791 C CA . THR A 1 231 ? 34.269 13.725 -24.331 1.00 45.50 231 THR A CA 1
ATOM 1792 C C . THR A 1 231 ? 35.063 12.657 -25.092 1.00 45.50 231 THR A C 1
ATOM 1794 O O . THR A 1 231 ? 34.608 12.126 -26.106 1.00 45.50 231 THR A O 1
ATOM 1797 N N . ASP A 1 232 ? 36.273 12.373 -24.618 1.00 45.28 232 ASP A N 1
ATOM 1798 C CA . ASP A 1 232 ? 37.249 11.417 -25.168 1.00 45.28 232 ASP A CA 1
ATOM 1799 C C . ASP A 1 232 ? 36.671 10.036 -25.538 1.00 45.28 232 ASP A C 1
ATOM 1801 O O . ASP A 1 232 ? 37.102 9.442 -26.526 1.00 45.28 232 ASP A O 1
ATOM 1805 N N . GLN A 1 233 ? 35.644 9.564 -24.824 1.00 50.66 233 GLN A N 1
ATOM 1806 C CA . GLN A 1 233 ? 34.961 8.286 -25.081 1.00 50.66 233 GLN A CA 1
ATOM 1807 C C . GLN A 1 233 ? 34.284 8.178 -26.464 1.00 50.66 233 GLN A C 1
ATOM 1809 O O . GLN A 1 233 ? 34.078 7.068 -26.944 1.00 50.66 233 GLN A O 1
ATOM 1814 N N . TRP A 1 234 ? 33.986 9.299 -27.135 1.00 54.97 234 TRP A N 1
ATOM 1815 C CA . TRP A 1 234 ? 33.210 9.337 -28.390 1.00 54.97 234 TRP A CA 1
ATOM 1816 C C . TRP A 1 234 ? 33.972 9.974 -29.569 1.00 54.97 234 TRP A C 1
ATOM 1818 O O . TRP A 1 234 ? 33.401 10.236 -30.633 1.00 54.97 234 TRP A O 1
ATOM 1828 N N . GLN A 1 235 ? 35.265 10.275 -29.389 1.00 47.94 235 GLN A N 1
ATOM 1829 C CA . GLN A 1 235 ? 36.081 11.056 -30.333 1.00 47.94 235 GLN A CA 1
ATOM 1830 C C . GLN A 1 235 ? 36.617 10.269 -31.545 1.00 47.94 235 GLN A C 1
ATOM 1832 O O . GLN A 1 235 ? 37.193 10.879 -32.443 1.00 47.94 235 GLN A O 1
ATOM 1837 N N . HIS A 1 236 ? 36.437 8.946 -31.614 1.00 46.00 236 HIS A N 1
ATOM 1838 C CA . HIS A 1 236 ? 37.162 8.110 -32.587 1.00 46.00 236 HIS A CA 1
ATOM 1839 C C . HIS A 1 236 ? 36.305 7.351 -33.599 1.00 46.00 236 HIS A C 1
ATOM 1841 O O . HIS A 1 236 ? 36.837 6.557 -34.374 1.00 46.00 236 HIS A O 1
ATOM 1847 N N . GLU A 1 237 ? 34.996 7.582 -33.627 1.00 53.03 237 GLU A N 1
ATOM 1848 C CA . GLU A 1 237 ? 34.094 6.744 -34.409 1.00 53.03 237 GLU A CA 1
ATOM 1849 C C . GLU A 1 237 ? 33.274 7.605 -35.369 1.00 53.03 237 GLU A C 1
ATOM 1851 O O . GLU A 1 237 ? 32.306 8.272 -34.994 1.00 53.03 237 GLU A O 1
ATOM 1856 N N . ASP A 1 238 ? 33.715 7.617 -36.626 1.00 58.12 238 ASP A N 1
ATOM 1857 C CA . ASP A 1 238 ? 32.933 8.099 -37.758 1.00 58.12 238 ASP A CA 1
ATOM 1858 C C . ASP A 1 238 ? 31.687 7.203 -37.864 1.00 58.12 238 ASP A C 1
ATOM 1860 O O . ASP A 1 238 ? 31.745 6.111 -38.402 1.00 58.12 238 ASP A O 1
ATOM 1864 N N . HIS A 1 239 ? 30.536 7.567 -37.317 1.00 63.62 239 HIS A N 1
ATOM 1865 C CA . HIS A 1 239 ? 29.326 6.758 -37.509 1.00 63.62 239 HIS A CA 1
ATOM 1866 C C . HIS A 1 239 ? 28.756 7.066 -38.897 1.00 63.62 239 HIS A C 1
ATOM 1868 O O . HIS A 1 239 ? 28.700 8.229 -39.272 1.00 63.62 239 HIS A O 1
ATOM 1874 N N . HIS A 1 240 ? 28.383 6.055 -39.693 1.00 67.94 240 HIS A N 1
ATOM 1875 C CA . HIS A 1 240 ? 27.880 6.285 -41.062 1.00 67.94 240 HIS A CA 1
ATOM 1876 C C . HIS A 1 240 ? 26.376 6.079 -41.201 1.00 67.94 240 HIS A C 1
ATOM 1878 O O . HIS A 1 240 ? 25.785 6.603 -42.142 1.00 67.94 240 HIS A O 1
ATOM 1884 N N . TYR A 1 241 ? 25.759 5.305 -40.308 1.00 85.94 241 TYR A N 1
ATOM 1885 C CA . TYR A 1 241 ? 24.328 5.027 -40.3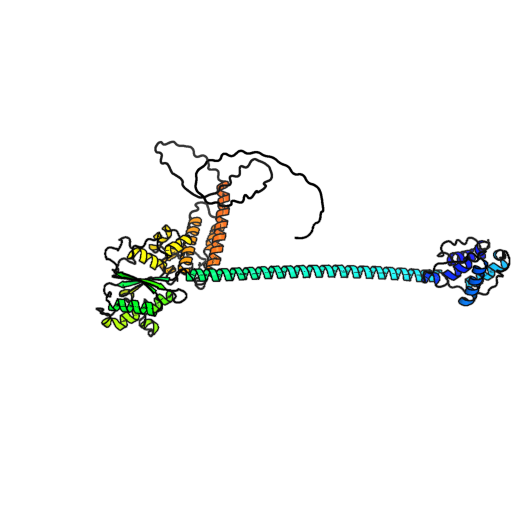56 1.00 85.94 241 TYR A CA 1
ATOM 1886 C C . TYR A 1 241 ? 23.796 4.746 -38.955 1.00 85.94 241 TYR A C 1
ATOM 1888 O O . TYR A 1 241 ? 24.369 3.919 -38.249 1.00 85.94 241 TYR A O 1
ATOM 1896 N N . VAL A 1 242 ? 22.735 5.439 -38.557 1.00 88.94 242 VAL A N 1
ATOM 1897 C CA . VAL A 1 242 ? 22.146 5.395 -37.215 1.00 88.94 242 VAL A CA 1
ATOM 1898 C C . VAL A 1 242 ? 20.710 4.907 -37.313 1.00 88.94 242 VAL A C 1
ATOM 1900 O O . VAL A 1 242 ? 19.984 5.321 -38.212 1.00 88.94 242 VAL A O 1
ATOM 1903 N N . TYR A 1 243 ? 20.314 4.072 -36.362 1.00 92.62 243 TYR A N 1
ATOM 1904 C CA . TYR A 1 243 ? 18.946 3.685 -36.069 1.00 92.62 243 TYR A CA 1
ATOM 1905 C C . TYR A 1 243 ? 18.570 4.261 -34.710 1.00 92.62 243 TYR A C 1
ATOM 1907 O O . TYR A 1 243 ? 19.265 4.029 -33.719 1.00 92.62 243 TYR A O 1
ATOM 1915 N N . GLU A 1 244 ? 17.451 4.966 -34.655 1.00 93.75 244 GLU A N 1
ATOM 1916 C CA . GLU A 1 244 ? 16.751 5.212 -33.403 1.00 93.75 244 GLU A CA 1
ATOM 1917 C C . GLU A 1 244 ? 15.735 4.092 -33.216 1.00 93.75 244 GLU A C 1
ATOM 1919 O O . GLU A 1 244 ? 14.897 3.842 -34.090 1.00 93.75 244 GLU A O 1
ATOM 1924 N N . VAL A 1 245 ? 15.832 3.390 -32.093 1.00 96.56 245 VAL A N 1
ATOM 1925 C CA . VAL A 1 245 ? 15.005 2.220 -31.820 1.00 96.56 245 VAL A CA 1
ATOM 1926 C C . VAL A 1 245 ? 14.287 2.345 -30.493 1.00 96.56 245 VAL A C 1
ATOM 1928 O O . VAL A 1 245 ? 14.788 2.970 -29.561 1.00 96.56 245 VAL A O 1
ATOM 1931 N N . GLU A 1 246 ? 13.124 1.714 -30.403 1.00 97.06 246 GLU A N 1
ATOM 1932 C CA . GLU A 1 246 ? 12.288 1.699 -29.213 1.00 97.06 246 GLU A CA 1
ATOM 1933 C C . GLU A 1 246 ? 11.777 0.288 -28.912 1.00 97.06 246 GLU A C 1
ATOM 1935 O O . GLU A 1 246 ? 11.415 -0.458 -29.824 1.00 97.06 246 GLU A O 1
ATOM 1940 N N . PHE A 1 247 ? 11.746 -0.094 -27.639 1.00 97.00 247 PHE A N 1
ATOM 1941 C CA . PHE A 1 247 ? 11.269 -1.404 -27.203 1.00 97.00 247 PHE A CA 1
ATOM 1942 C C . PHE A 1 247 ? 10.644 -1.350 -25.804 1.00 97.00 247 PHE A C 1
ATOM 1944 O O . PHE A 1 247 ? 11.010 -0.522 -24.969 1.00 97.00 247 PHE A O 1
ATOM 1951 N N . ASP A 1 248 ? 9.671 -2.229 -25.565 1.00 95.69 248 ASP A N 1
ATOM 1952 C CA . ASP A 1 248 ? 8.947 -2.314 -24.295 1.00 95.69 248 ASP A CA 1
ATOM 1953 C C . ASP A 1 248 ? 9.848 -2.943 -23.212 1.00 95.69 248 ASP A C 1
ATOM 1955 O O . ASP A 1 248 ? 10.253 -4.098 -23.382 1.00 95.69 248 ASP A O 1
ATOM 1959 N N . PRO A 1 249 ? 10.160 -2.234 -22.107 1.00 93.00 249 PRO A N 1
ATOM 1960 C CA . PRO A 1 249 ? 11.015 -2.752 -21.039 1.00 93.00 249 PRO A CA 1
ATOM 1961 C C . PRO A 1 249 ? 10.446 -4.000 -20.350 1.00 93.00 249 PRO A C 1
ATOM 1963 O O . PRO A 1 249 ? 11.214 -4.780 -19.792 1.00 93.00 249 PRO A O 1
ATOM 1966 N N . ASP A 1 250 ? 9.127 -4.227 -20.398 1.00 91.31 250 ASP A N 1
ATOM 1967 C CA . ASP A 1 250 ? 8.515 -5.430 -19.819 1.00 91.31 250 ASP A CA 1
ATOM 1968 C C . ASP A 1 250 ? 8.626 -6.649 -20.761 1.00 91.31 250 ASP A C 1
ATOM 1970 O O . ASP A 1 250 ? 8.506 -7.793 -20.316 1.00 91.31 250 ASP A O 1
ATOM 1974 N N . ALA A 1 251 ? 8.869 -6.425 -22.058 1.00 94.31 251 ALA A N 1
ATOM 1975 C CA . ALA A 1 251 ? 9.058 -7.482 -23.055 1.00 94.31 251 ALA A CA 1
ATOM 1976 C C . ALA A 1 251 ? 10.539 -7.767 -23.354 1.00 94.31 251 ALA A C 1
ATOM 1978 O O . ALA A 1 251 ? 10.896 -8.910 -23.649 1.00 94.31 251 ALA A O 1
ATOM 1979 N N . LEU A 1 252 ? 11.390 -6.739 -23.302 1.00 94.81 252 LEU A N 1
ATOM 1980 C CA . LEU A 1 252 ? 12.827 -6.821 -23.539 1.00 94.81 252 LEU A CA 1
ATOM 1981 C C . LEU A 1 252 ? 13.553 -5.810 -22.642 1.00 94.81 252 LEU A C 1
ATOM 1983 O O . LEU A 1 252 ? 13.517 -4.605 -22.894 1.00 94.81 252 LEU A O 1
ATOM 1987 N N . SER A 1 253 ? 14.244 -6.306 -21.615 1.00 94.69 253 SER A N 1
ATOM 1988 C CA . SER A 1 253 ? 15.056 -5.454 -20.743 1.00 94.69 253 SER A CA 1
ATOM 1989 C C . SER A 1 253 ? 16.263 -4.880 -21.492 1.00 94.69 253 SER A C 1
ATOM 1991 O O . SER A 1 253 ? 16.719 -5.435 -22.497 1.00 94.69 253 SER A O 1
ATOM 1993 N N . TRP A 1 254 ? 16.832 -3.783 -20.998 1.00 95.00 254 TRP A N 1
ATOM 1994 C CA . TRP A 1 254 ? 18.050 -3.201 -21.563 1.00 95.00 254 TRP A CA 1
ATOM 1995 C C . TRP A 1 254 ? 19.240 -4.173 -21.507 1.00 95.00 254 TRP A C 1
ATOM 1997 O O . TRP A 1 254 ? 19.998 -4.280 -22.476 1.00 95.00 254 TRP A O 1
ATOM 2007 N N . VAL A 1 255 ? 19.353 -4.934 -20.410 1.00 91.25 255 VAL A N 1
ATOM 2008 C CA . VAL A 1 255 ? 20.325 -6.031 -20.253 1.00 91.25 255 VAL A CA 1
ATOM 2009 C C . VAL A 1 255 ? 20.165 -7.040 -21.387 1.00 91.25 255 VAL A C 1
ATOM 2011 O O . VAL A 1 255 ? 21.134 -7.366 -22.071 1.00 91.25 255 VAL A O 1
ATOM 2014 N N . ASP A 1 256 ? 18.941 -7.514 -21.626 1.00 91.44 256 ASP A N 1
ATOM 2015 C CA . ASP A 1 256 ? 18.665 -8.527 -22.647 1.00 91.44 256 ASP A CA 1
ATOM 2016 C C . ASP A 1 256 ? 18.819 -7.973 -24.063 1.00 91.44 256 ASP A C 1
ATOM 2018 O O . ASP A 1 256 ? 19.260 -8.692 -24.964 1.00 91.44 256 ASP A O 1
ATOM 2022 N N . PHE A 1 257 ? 18.509 -6.695 -24.283 1.00 93.56 257 PHE A N 1
ATOM 2023 C CA . PHE A 1 257 ? 18.798 -6.009 -25.537 1.00 93.56 257 PHE A CA 1
ATOM 2024 C C . PHE A 1 257 ? 20.306 -6.048 -25.834 1.00 93.56 257 PHE A C 1
ATOM 2026 O O . PHE A 1 257 ? 20.719 -6.471 -26.918 1.00 93.56 257 PHE A O 1
ATOM 2033 N N . ARG A 1 258 ? 21.153 -5.719 -24.854 1.00 90.00 258 ARG A N 1
ATOM 2034 C CA . ARG A 1 258 ? 22.615 -5.772 -25.015 1.00 90.00 258 ARG A CA 1
ATOM 2035 C C . ARG A 1 258 ? 23.158 -7.191 -25.117 1.00 90.00 258 ARG A C 1
ATOM 2037 O O . ARG A 1 258 ? 23.960 -7.471 -26.005 1.00 90.00 258 ARG A O 1
ATOM 2044 N N . ALA A 1 259 ? 22.700 -8.107 -24.277 1.00 85.75 259 ALA A N 1
ATOM 2045 C CA . ALA A 1 259 ? 23.217 -9.469 -24.242 1.00 85.75 259 ALA A CA 1
ATOM 2046 C C . ALA A 1 259 ? 22.741 -10.316 -25.431 1.00 85.75 259 ALA A C 1
ATOM 2048 O O . ALA A 1 259 ? 23.538 -11.025 -26.046 1.00 85.75 259 ALA A O 1
ATOM 2049 N N . SER A 1 260 ? 21.450 -10.248 -25.763 1.00 85.69 260 SER A N 1
ATOM 2050 C CA . SER A 1 260 ? 20.816 -11.183 -26.697 1.00 85.69 260 SER A CA 1
ATOM 2051 C C . SER A 1 260 ? 20.592 -10.606 -28.093 1.00 85.69 260 SER A C 1
ATOM 2053 O O . SER A 1 260 ? 20.647 -11.366 -29.063 1.00 85.69 260 SER A O 1
ATOM 2055 N N . VAL A 1 261 ? 20.303 -9.305 -28.225 1.00 90.00 261 VAL A N 1
ATOM 2056 C CA . VAL A 1 261 ? 20.035 -8.670 -29.529 1.00 90.00 261 VAL A CA 1
ATOM 2057 C C . VAL A 1 261 ? 21.334 -8.169 -30.137 1.00 90.00 261 VAL A C 1
ATOM 2059 O O . VAL A 1 261 ? 21.657 -8.521 -31.270 1.00 90.00 261 VAL A O 1
ATOM 2062 N N . LEU A 1 262 ? 22.119 -7.410 -29.372 1.00 88.06 262 LEU A N 1
ATOM 2063 C CA . LEU A 1 262 ? 23.430 -6.936 -29.810 1.00 88.06 262 LEU A CA 1
ATOM 2064 C C . LEU A 1 262 ? 24.451 -8.078 -29.738 1.00 88.06 262 LEU A C 1
ATOM 2066 O O . LEU A 1 262 ? 25.000 -8.500 -30.759 1.00 88.06 262 LEU A O 1
ATOM 2070 N N . GLY A 1 263 ? 24.611 -8.680 -28.564 1.00 80.12 263 GLY A N 1
ATOM 2071 C CA . GLY A 1 263 ? 25.578 -9.741 -28.302 1.00 80.12 263 GLY A CA 1
ATOM 2072 C C . GLY A 1 263 ? 26.675 -9.285 -27.341 1.00 80.12 263 GLY A C 1
ATOM 2073 O O . GLY A 1 263 ? 26.929 -8.087 -27.217 1.00 80.12 263 GLY A O 1
ATOM 2074 N N . PRO A 1 264 ? 27.356 -10.229 -26.670 1.00 68.94 264 PRO A N 1
ATOM 2075 C CA . PRO A 1 264 ? 28.362 -9.916 -25.661 1.00 68.94 264 PRO A CA 1
ATOM 2076 C C . PRO A 1 264 ? 29.500 -9.056 -26.228 1.00 68.94 264 PRO A C 1
ATOM 2078 O O . PRO A 1 264 ? 30.038 -9.349 -27.299 1.00 68.94 264 PRO A O 1
ATOM 2081 N N . LYS A 1 265 ? 29.872 -8.019 -25.464 1.00 56.25 265 LYS A N 1
ATOM 2082 C CA . LYS A 1 265 ? 30.980 -7.094 -25.759 1.00 56.25 265 LYS A CA 1
ATOM 2083 C C . LYS A 1 265 ? 32.345 -7.788 -25.697 1.00 56.25 265 LYS A C 1
ATOM 2085 O O . LYS A 1 265 ? 33.212 -7.489 -26.506 1.00 56.25 265 LYS A O 1
ATOM 2090 N N . ASP A 1 266 ? 32.483 -8.760 -24.794 1.00 52.19 266 ASP A N 1
ATOM 2091 C CA . ASP A 1 266 ? 33.668 -9.593 -24.602 1.00 52.19 266 ASP A CA 1
ATOM 2092 C C . ASP A 1 266 ? 33.227 -11.047 -24.350 1.00 52.19 266 ASP A C 1
ATOM 2094 O O . ASP A 1 266 ? 32.366 -11.297 -23.505 1.00 52.19 266 ASP A O 1
ATOM 2098 N N . LYS A 1 267 ? 33.825 -12.026 -25.036 1.00 51.44 267 LYS A N 1
ATOM 2099 C CA . LYS A 1 267 ? 33.879 -13.409 -24.535 1.00 51.44 267 LYS A CA 1
ATOM 2100 C C . LYS A 1 267 ? 35.336 -13.851 -24.456 1.00 51.44 267 LYS A C 1
ATOM 2102 O O . LYS A 1 267 ? 36.109 -13.595 -25.376 1.00 51.44 267 LYS A O 1
ATOM 2107 N N . ALA A 1 268 ? 35.678 -14.487 -23.336 1.00 43.25 268 ALA A N 1
ATOM 2108 C CA . ALA A 1 268 ? 36.915 -15.233 -23.155 1.00 43.25 268 ALA A CA 1
ATOM 2109 C C . ALA A 1 268 ? 36.898 -16.473 -24.059 1.00 43.25 268 ALA A C 1
ATOM 2111 O O . ALA A 1 268 ? 35.836 -17.046 -24.300 1.00 43.25 268 ALA A O 1
ATOM 2112 N N . ASP A 1 269 ? 38.074 -16.866 -24.534 1.00 42.22 269 ASP A N 1
ATOM 2113 C CA . ASP A 1 269 ? 38.312 -17.813 -25.630 1.00 42.22 269 ASP A CA 1
ATOM 2114 C C . ASP A 1 269 ? 37.731 -19.245 -25.452 1.00 42.22 269 ASP A C 1
ATOM 2116 O O . ASP A 1 269 ? 37.830 -20.049 -26.377 1.00 42.22 269 ASP A O 1
ATOM 2120 N N . ASP A 1 270 ? 37.080 -19.575 -24.324 1.00 43.06 270 ASP A N 1
ATOM 2121 C CA . ASP A 1 270 ? 36.918 -20.968 -23.874 1.00 43.06 270 ASP A CA 1
ATOM 2122 C C . ASP A 1 270 ? 35.483 -21.428 -23.507 1.00 43.06 270 ASP A C 1
ATOM 2124 O O . ASP A 1 270 ? 35.302 -22.597 -23.162 1.00 43.06 270 ASP A O 1
ATOM 2128 N N . GLU A 1 271 ? 34.443 -20.584 -23.573 1.00 45.97 271 GLU A N 1
ATOM 2129 C CA . GLU A 1 271 ? 33.071 -21.001 -23.213 1.00 45.97 271 GLU A CA 1
ATOM 2130 C C . GLU A 1 271 ? 32.176 -21.214 -24.441 1.00 45.97 271 GLU A C 1
ATOM 2132 O O . GLU A 1 271 ? 31.900 -20.285 -25.203 1.00 45.97 271 GLU A O 1
ATOM 2137 N N . GLU A 1 272 ? 31.723 -22.465 -24.591 1.00 47.94 272 GLU A N 1
ATOM 2138 C CA . GLU A 1 272 ? 30.731 -22.970 -25.549 1.00 47.94 272 GLU A CA 1
ATOM 2139 C C . GLU A 1 272 ? 29.696 -21.891 -25.924 1.00 47.94 272 GLU A C 1
ATOM 2141 O O . GLU A 1 272 ? 29.006 -21.335 -25.066 1.00 47.94 272 GLU A O 1
ATOM 2146 N N . GLU A 1 273 ? 29.632 -21.547 -27.216 1.00 55.53 273 GLU A N 1
ATOM 2147 C CA . GLU A 1 273 ? 28.771 -20.481 -27.731 1.00 55.53 273 GLU A CA 1
ATOM 2148 C C . GLU A 1 273 ? 27.310 -20.724 -27.339 1.00 55.53 273 GLU A C 1
ATOM 2150 O O . GLU A 1 273 ? 26.650 -21.599 -27.900 1.00 55.53 273 GLU A O 1
ATOM 2155 N N . ASP A 1 274 ? 26.796 -19.908 -26.414 1.00 59.88 274 ASP A N 1
ATOM 2156 C CA . ASP A 1 274 ? 25.361 -19.774 -26.176 1.00 59.88 274 ASP A CA 1
ATOM 2157 C C . ASP A 1 274 ? 24.664 -19.603 -27.540 1.00 59.88 274 ASP A C 1
ATOM 2159 O O . ASP A 1 274 ? 24.970 -18.630 -28.248 1.00 59.88 274 ASP A O 1
ATOM 2163 N N . PRO A 1 275 ? 23.764 -20.524 -27.942 1.00 61.09 275 PRO A N 1
ATOM 2164 C CA . PRO A 1 275 ? 23.061 -20.455 -29.218 1.00 61.09 275 PRO A CA 1
ATOM 2165 C C . PRO A 1 275 ? 22.432 -19.082 -29.478 1.00 61.09 275 PRO A C 1
ATOM 2167 O O . PRO A 1 275 ? 22.456 -18.600 -30.611 1.00 61.09 275 PRO A O 1
ATOM 2170 N N . GLN A 1 276 ? 21.963 -18.406 -28.425 1.00 61.03 276 GLN A N 1
ATOM 2171 C CA . GLN A 1 276 ? 21.317 -17.099 -28.515 1.00 61.03 276 GLN A CA 1
ATOM 2172 C C . GLN A 1 276 ? 22.292 -15.975 -28.918 1.00 61.03 276 GLN A C 1
ATOM 2174 O O . GLN A 1 276 ? 21.897 -15.018 -29.586 1.00 61.03 276 GLN A O 1
ATOM 2179 N N . SER A 1 277 ? 23.585 -16.127 -28.610 1.00 66.50 277 SER A N 1
ATOM 2180 C CA . SER A 1 277 ? 24.653 -15.199 -29.013 1.00 66.50 277 SER A CA 1
ATOM 2181 C C . SER A 1 277 ? 25.085 -15.348 -30.479 1.00 66.50 277 SER A C 1
ATOM 2183 O O . SER A 1 277 ? 25.668 -14.422 -31.044 1.00 66.50 277 SER A O 1
ATOM 2185 N N . ARG A 1 278 ? 24.777 -16.483 -31.128 1.00 73.75 278 ARG A N 1
ATOM 2186 C CA . ARG A 1 278 ? 25.041 -16.702 -32.566 1.00 73.75 278 ARG A CA 1
ATOM 2187 C C . ARG A 1 278 ? 24.036 -15.968 -33.450 1.00 73.75 278 ARG A C 1
ATOM 2189 O O . ARG A 1 278 ? 24.377 -15.559 -34.556 1.00 73.75 278 ARG A O 1
ATOM 2196 N N . GLU A 1 279 ? 22.818 -15.801 -32.946 1.00 83.62 279 GLU A N 1
ATOM 2197 C CA . GLU A 1 279 ? 21.719 -15.091 -33.606 1.00 83.62 279 GLU A CA 1
ATOM 2198 C C . GLU A 1 279 ? 21.659 -13.600 -33.241 1.00 83.62 279 GLU A C 1
ATOM 2200 O O . GLU A 1 279 ? 20.755 -12.895 -33.686 1.00 83.62 279 GLU A O 1
ATOM 2205 N N . SER A 1 280 ? 22.590 -13.112 -32.415 1.00 88.38 280 SER A N 1
ATOM 2206 C CA . SER A 1 280 ? 22.729 -11.685 -32.125 1.00 88.38 280 SER A CA 1
ATOM 2207 C C . SER A 1 280 ? 23.369 -10.953 -33.308 1.00 88.38 280 SER A C 1
ATOM 2209 O O . SER A 1 280 ? 24.031 -11.564 -34.149 1.00 88.38 280 SER A O 1
ATOM 2211 N N . LEU A 1 281 ? 23.254 -9.627 -33.351 1.00 89.06 281 LEU A N 1
ATOM 2212 C CA . LEU A 1 281 ? 23.878 -8.797 -34.384 1.00 89.06 281 LEU A CA 1
ATOM 2213 C C . LEU A 1 281 ? 25.390 -9.043 -34.496 1.00 89.06 281 LEU A C 1
ATOM 2215 O O . LEU A 1 281 ? 25.908 -9.254 -35.594 1.00 89.06 281 LEU A O 1
ATOM 2219 N N . CYS A 1 282 ? 26.094 -9.101 -33.368 1.00 83.94 282 CYS A N 1
ATOM 2220 C CA . CYS A 1 282 ? 27.516 -9.430 -33.305 1.00 83.94 282 CYS A CA 1
ATOM 2221 C C . CYS A 1 282 ? 27.823 -10.872 -33.762 1.00 83.94 282 CYS A C 1
ATOM 2223 O O . CYS A 1 282 ? 28.832 -11.118 -34.427 1.00 83.94 282 CYS A O 1
ATOM 2225 N N . GLY A 1 283 ? 26.978 -11.853 -33.426 1.00 82.62 283 GLY A N 1
ATOM 2226 C CA . GLY A 1 283 ? 27.127 -13.242 -33.885 1.00 82.62 283 GLY A CA 1
ATOM 2227 C C . GLY A 1 283 ? 26.905 -13.406 -35.392 1.00 82.62 283 GLY A C 1
ATOM 2228 O O . GLY A 1 283 ? 27.706 -14.040 -36.087 1.00 82.62 283 GLY A O 1
ATOM 2229 N N . LEU A 1 284 ? 25.860 -12.772 -35.921 1.00 87.38 284 LEU A N 1
ATOM 2230 C CA . LEU A 1 284 ? 25.521 -12.778 -37.343 1.00 87.38 284 LEU A CA 1
ATOM 2231 C C . LEU A 1 284 ? 26.581 -12.059 -38.175 1.00 87.38 284 LEU A C 1
ATOM 2233 O O . LEU A 1 284 ? 27.007 -12.582 -39.203 1.00 87.38 284 LEU A O 1
ATOM 2237 N N . THR A 1 285 ? 27.075 -10.914 -37.698 1.00 86.50 285 THR A N 1
ATOM 2238 C CA . THR A 1 285 ? 28.137 -10.169 -38.385 1.00 86.50 285 THR A CA 1
ATOM 2239 C C . THR A 1 2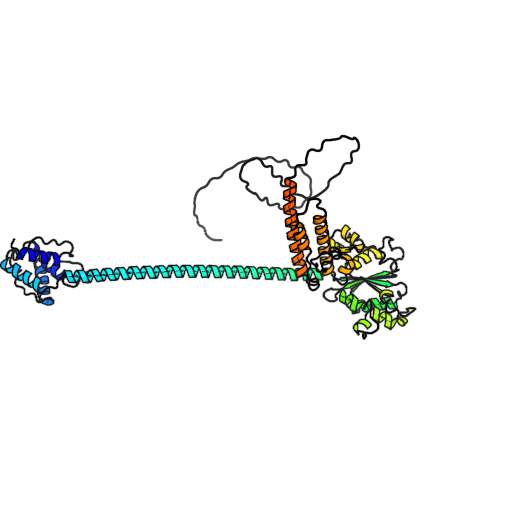85 ? 29.407 -11.008 -38.522 1.00 86.50 285 THR A C 1
ATOM 2241 O O . THR A 1 285 ? 29.990 -11.057 -39.603 1.00 86.50 285 THR A O 1
ATOM 2244 N N . ARG A 1 286 ? 29.816 -11.713 -37.458 1.00 81.44 286 ARG A N 1
ATOM 2245 C CA . ARG A 1 286 ? 30.986 -12.604 -37.491 1.00 81.44 286 ARG A CA 1
ATOM 2246 C C . ARG A 1 286 ? 30.763 -13.815 -38.384 1.00 81.44 286 ARG A C 1
ATOM 2248 O O . ARG A 1 286 ? 31.598 -14.110 -39.223 1.00 81.44 286 ARG A O 1
ATOM 2255 N N . SER A 1 287 ? 29.630 -14.499 -38.254 1.00 85.50 287 SER A N 1
ATOM 2256 C CA . SER A 1 287 ? 29.375 -15.720 -39.032 1.00 85.50 287 SER A CA 1
ATOM 2257 C C . SER A 1 287 ? 29.133 -15.461 -40.524 1.00 85.50 287 SER A C 1
ATOM 2259 O O . SER A 1 287 ? 29.427 -16.334 -41.339 1.00 85.50 287 SER A O 1
ATOM 2261 N N . ARG A 1 288 ? 28.634 -14.273 -40.894 1.00 89.00 288 ARG A N 1
ATOM 2262 C CA . ARG A 1 288 ? 28.252 -13.919 -42.274 1.00 89.00 288 ARG A CA 1
ATOM 2263 C C . ARG A 1 288 ? 29.087 -12.787 -42.877 1.00 89.00 288 ARG A C 1
ATOM 2265 O O . ARG A 1 288 ? 28.681 -12.205 -43.879 1.00 89.00 288 ARG A O 1
ATOM 2272 N N . TRP A 1 289 ? 30.256 -12.460 -42.319 1.00 88.94 289 TRP A N 1
ATOM 2273 C CA . TRP A 1 289 ? 31.035 -11.273 -42.713 1.00 88.94 289 TRP A CA 1
ATOM 2274 C C . TRP A 1 289 ? 31.295 -11.162 -44.229 1.00 88.94 289 TRP A C 1
ATOM 2276 O O . TRP A 1 289 ? 31.199 -10.072 -44.793 1.00 88.94 289 TRP A O 1
ATOM 2286 N N . GLN A 1 290 ? 31.565 -12.287 -44.904 1.00 92.00 290 GLN A N 1
ATOM 2287 C CA . GLN A 1 290 ? 31.788 -12.332 -46.355 1.00 92.00 290 GLN A CA 1
ATOM 2288 C C . GLN A 1 290 ? 30.515 -12.023 -47.148 1.00 92.00 290 GLN A C 1
ATOM 2290 O O . GLN A 1 290 ? 30.552 -11.246 -48.099 1.00 92.00 290 GLN A O 1
ATOM 2295 N N . GLU A 1 291 ? 29.386 -12.611 -46.743 1.00 92.69 291 GLU A N 1
ATOM 2296 C CA . GLU A 1 291 ? 28.071 -12.402 -47.366 1.00 92.69 291 GLU A CA 1
ATOM 2297 C C . GLU A 1 291 ? 27.594 -10.959 -47.180 1.00 92.69 291 GLU A C 1
ATOM 2299 O O . GLU A 1 291 ? 26.980 -10.373 -48.070 1.00 92.69 291 GLU A O 1
ATOM 2304 N N . LEU A 1 292 ? 27.944 -10.364 -46.040 1.00 91.31 292 LEU A N 1
ATOM 2305 C CA . LEU A 1 292 ? 27.668 -8.974 -45.696 1.00 91.31 292 LEU A CA 1
ATOM 2306 C C . LEU A 1 292 ? 28.570 -7.973 -46.444 1.00 91.31 292 LEU A C 1
ATOM 2308 O O . LEU A 1 292 ? 28.373 -6.762 -46.329 1.00 91.31 292 LEU A O 1
ATOM 2312 N N . GLY A 1 293 ? 29.549 -8.450 -47.220 1.00 90.50 293 GLY A N 1
ATOM 2313 C CA . GLY A 1 293 ? 30.457 -7.613 -48.006 1.00 90.50 293 GLY A CA 1
ATOM 2314 C C . GLY A 1 293 ? 31.553 -6.928 -47.184 1.00 90.50 293 GLY A C 1
ATOM 2315 O O . GLY A 1 293 ? 32.103 -5.916 -47.626 1.00 90.50 293 GLY A O 1
ATOM 2316 N N . LEU A 1 294 ? 31.876 -7.450 -45.996 1.00 88.56 294 LEU A N 1
ATOM 2317 C CA . LEU A 1 294 ? 32.962 -6.934 -45.165 1.00 88.56 294 LEU A CA 1
ATOM 2318 C C . LEU A 1 294 ? 34.326 -7.352 -45.733 1.00 88.56 294 LEU A C 1
ATOM 2320 O O . LEU A 1 294 ? 34.497 -8.441 -46.277 1.00 88.56 294 LEU A O 1
ATOM 2324 N N . LYS A 1 295 ? 35.325 -6.472 -45.604 1.00 86.56 295 LYS A N 1
ATOM 2325 C CA . LYS A 1 295 ? 36.678 -6.701 -46.153 1.00 86.56 295 LYS A CA 1
ATOM 2326 C C . LYS A 1 295 ? 37.502 -7.708 -45.349 1.00 86.56 295 LYS A C 1
ATOM 2328 O O . LYS A 1 295 ? 38.450 -8.276 -45.884 1.00 86.56 295 LYS A O 1
ATOM 2333 N N . ALA A 1 296 ? 37.171 -7.876 -44.078 1.00 83.94 296 ALA A N 1
ATOM 2334 C CA . ALA A 1 296 ? 37.808 -8.804 -43.163 1.00 83.94 296 ALA A CA 1
ATOM 2335 C C . ALA A 1 296 ? 36.781 -9.260 -42.125 1.00 83.94 296 ALA A C 1
ATOM 2337 O O . ALA A 1 296 ? 35.785 -8.573 -41.884 1.00 83.94 296 ALA A O 1
ATOM 2338 N N . GLU A 1 297 ? 37.051 -10.408 -41.516 1.00 82.06 297 GLU A N 1
ATOM 2339 C CA . GLU A 1 297 ? 36.298 -10.885 -40.364 1.00 82.06 297 GLU A CA 1
ATOM 2340 C C . GLU A 1 297 ? 36.459 -9.903 -39.187 1.00 82.06 297 GLU A C 1
ATOM 2342 O O . GLU A 1 297 ? 37.593 -9.513 -38.884 1.00 82.06 297 GLU A O 1
ATOM 2347 N N . PRO A 1 298 ? 35.363 -9.479 -38.527 1.00 75.69 298 PRO A N 1
ATOM 2348 C CA . PRO A 1 298 ? 35.445 -8.656 -37.324 1.00 75.69 298 PRO A CA 1
ATOM 2349 C C . PRO A 1 298 ? 36.204 -9.394 -36.216 1.00 75.69 298 PRO A C 1
ATOM 2351 O O . PRO A 1 298 ? 35.890 -10.546 -35.911 1.00 75.69 298 PRO A O 1
ATOM 2354 N N . ALA A 1 299 ? 37.201 -8.752 -35.602 1.00 64.44 299 ALA A N 1
ATOM 2355 C CA . ALA A 1 299 ? 37.951 -9.381 -34.518 1.00 64.44 299 ALA A CA 1
ATOM 2356 C C . ALA A 1 299 ? 37.073 -9.572 -33.265 1.00 64.44 299 ALA A C 1
ATOM 2358 O O . ALA A 1 299 ? 36.161 -8.791 -33.009 1.00 64.44 299 ALA A O 1
ATOM 2359 N N . ILE A 1 300 ? 37.376 -10.588 -32.446 1.00 55.81 300 ILE A N 1
ATOM 2360 C CA . ILE A 1 300 ? 36.573 -10.979 -31.267 1.00 55.81 300 ILE A CA 1
ATOM 2361 C C . ILE A 1 300 ? 36.443 -9.840 -30.238 1.00 55.81 300 ILE A C 1
ATOM 2363 O O . ILE A 1 300 ? 35.367 -9.648 -29.681 1.00 55.81 300 ILE A O 1
ATOM 2367 N N . ARG A 1 301 ? 37.506 -9.047 -30.034 1.00 50.41 301 ARG A N 1
ATOM 2368 C CA . ARG A 1 301 ? 37.484 -7.838 -29.178 1.00 50.41 301 ARG A CA 1
ATOM 2369 C C . ARG A 1 301 ? 36.901 -6.604 -29.876 1.00 50.41 301 ARG A C 1
ATOM 2371 O O . ARG A 1 301 ? 36.600 -5.613 -29.219 1.00 50.41 301 ARG A O 1
ATOM 2378 N N . ASP A 1 302 ? 36.709 -6.688 -31.190 1.00 49.47 302 ASP A N 1
ATOM 2379 C CA . ASP A 1 302 ? 36.226 -5.615 -32.054 1.00 49.47 302 ASP A CA 1
ATOM 2380 C C . ASP A 1 302 ? 34.801 -5.913 -32.557 1.00 49.47 302 ASP A C 1
ATOM 2382 O O . ASP A 1 302 ? 34.407 -5.418 -33.609 1.00 49.47 302 ASP A O 1
ATOM 2386 N N . ASN A 1 303 ? 33.980 -6.687 -31.832 1.00 47.03 303 ASN A N 1
ATOM 2387 C CA . ASN A 1 303 ? 32.536 -6.752 -32.121 1.00 47.03 303 ASN A CA 1
ATOM 2388 C C . ASN A 1 303 ? 31.842 -5.402 -31.886 1.00 47.03 303 ASN A C 1
ATOM 2390 O O . ASN A 1 303 ? 30.851 -5.099 -32.544 1.00 47.03 303 ASN A O 1
ATOM 2394 N N . ASN A 1 304 ? 32.444 -4.545 -31.056 1.00 52.00 304 ASN A N 1
ATOM 2395 C CA . ASN A 1 304 ? 32.154 -3.114 -31.035 1.00 52.00 304 ASN A CA 1
ATOM 2396 C C . ASN A 1 304 ? 32.496 -2.417 -32.364 1.00 52.00 304 ASN A C 1
ATOM 2398 O O . ASN A 1 304 ? 31.984 -1.340 -32.624 1.00 52.00 304 ASN A O 1
ATOM 2402 N N . GLY A 1 305 ? 33.348 -2.999 -33.205 1.00 58.72 305 GLY A N 1
ATOM 2403 C CA . GLY A 1 305 ? 33.877 -2.435 -34.443 1.00 58.72 305 GLY A CA 1
ATOM 2404 C C . GLY A 1 305 ? 32.869 -2.337 -35.584 1.00 58.72 305 GLY A C 1
ATOM 2405 O O . GLY A 1 305 ? 32.995 -1.424 -36.385 1.00 58.72 305 GLY A O 1
ATOM 2406 N N . VAL A 1 306 ? 31.845 -3.192 -35.669 1.00 73.50 306 VAL A N 1
ATOM 2407 C CA . VAL A 1 306 ? 30.849 -3.109 -36.761 1.00 73.50 306 VAL A CA 1
ATOM 2408 C C . VAL A 1 306 ? 29.604 -2.340 -36.335 1.00 73.50 306 VAL A C 1
ATOM 2410 O O . VAL A 1 306 ? 29.148 -1.466 -37.079 1.00 73.50 306 VAL A O 1
ATOM 2413 N N . ILE A 1 307 ? 29.084 -2.630 -35.141 1.00 82.00 307 ILE A N 1
ATOM 2414 C CA . ILE A 1 307 ? 27.881 -2.003 -34.593 1.00 82.00 307 ILE A CA 1
ATOM 2415 C C . ILE A 1 307 ? 28.205 -1.412 -33.221 1.00 82.00 307 ILE A C 1
ATOM 2417 O O . ILE A 1 307 ? 28.787 -2.079 -32.370 1.00 82.00 307 ILE A O 1
ATOM 2421 N N . HIS A 1 308 ? 27.808 -0.161 -33.017 1.00 84.31 308 HIS A N 1
ATOM 2422 C CA . HIS A 1 308 ? 27.770 0.498 -31.714 1.00 84.31 308 HIS A CA 1
ATOM 2423 C C . HIS A 1 308 ? 26.316 0.617 -31.252 1.00 84.31 308 HIS A C 1
ATOM 2425 O O . HIS A 1 308 ? 25.424 0.762 -32.086 1.00 84.31 308 HIS A O 1
ATOM 2431 N N . ALA A 1 309 ? 26.062 0.573 -29.947 1.00 88.50 309 ALA A N 1
ATOM 2432 C CA . ALA A 1 309 ? 24.741 0.864 -29.408 1.00 88.50 309 ALA A CA 1
ATOM 2433 C C . ALA A 1 309 ? 24.809 1.454 -27.998 1.00 88.50 309 ALA A C 1
ATOM 2435 O O . ALA A 1 309 ? 25.746 1.170 -27.247 1.00 88.50 309 ALA A O 1
ATOM 2436 N N . SER A 1 310 ? 23.782 2.225 -27.639 1.00 91.88 310 SER A N 1
ATOM 2437 C CA . SER A 1 310 ? 23.632 2.829 -26.315 1.00 91.88 310 SER A CA 1
ATOM 2438 C C . SER A 1 310 ? 23.736 1.795 -25.186 1.00 91.88 310 SER A C 1
ATOM 2440 O O . SER A 1 310 ? 23.071 0.755 -25.215 1.00 91.88 310 SER A O 1
ATOM 2442 N N . ALA A 1 311 ? 24.509 2.101 -24.141 1.00 90.81 311 ALA A N 1
ATOM 2443 C CA . ALA A 1 311 ? 24.631 1.237 -22.963 1.00 90.81 311 ALA A CA 1
ATOM 2444 C C . ALA A 1 311 ? 23.589 1.535 -21.861 1.00 90.81 311 ALA A C 1
ATOM 2446 O O . ALA A 1 311 ? 23.362 0.692 -20.993 1.00 90.81 311 ALA A O 1
ATOM 2447 N N . SER A 1 312 ? 22.879 2.664 -21.958 1.00 95.00 312 SER A N 1
ATOM 2448 C CA . SER A 1 312 ? 21.767 3.055 -21.082 1.00 95.00 312 SER A CA 1
ATOM 2449 C C . SER A 1 312 ? 20.849 4.098 -21.753 1.00 95.00 312 SER A C 1
ATOM 2451 O O . SER A 1 312 ? 21.261 4.737 -22.727 1.00 95.00 312 SER A O 1
ATOM 2453 N N . PRO A 1 313 ? 19.633 4.351 -21.228 1.00 96.56 313 PRO A N 1
ATOM 2454 C CA . PRO A 1 313 ? 18.752 5.428 -21.691 1.00 96.56 313 PRO A CA 1
ATOM 2455 C C . PRO A 1 313 ? 19.403 6.816 -21.622 1.00 96.56 313 PRO A C 1
ATOM 2457 O O . PRO A 1 313 ? 19.160 7.669 -22.478 1.00 96.56 313 PRO A O 1
ATOM 2460 N N . PHE A 1 314 ? 20.253 7.048 -20.615 1.00 95.75 314 PHE A N 1
ATOM 2461 C CA . PHE A 1 314 ? 20.969 8.314 -20.462 1.00 95.75 314 PHE A CA 1
ATOM 2462 C C . PHE A 1 314 ? 22.082 8.472 -21.506 1.00 95.75 314 PHE A C 1
ATOM 2464 O O . PHE A 1 314 ? 22.256 9.554 -22.066 1.00 95.75 314 PHE A O 1
ATOM 2471 N N . GLU A 1 315 ? 22.808 7.401 -21.825 1.00 93.19 315 GLU A N 1
ATOM 2472 C CA . GLU A 1 315 ? 23.766 7.422 -22.935 1.00 93.19 315 GLU A CA 1
ATOM 2473 C C . GLU A 1 315 ? 23.063 7.566 -24.283 1.00 93.19 315 GLU A C 1
ATOM 2475 O O . GLU A 1 315 ? 23.523 8.347 -25.109 1.00 93.19 315 GLU A O 1
ATOM 2480 N N . ALA A 1 316 ? 21.897 6.939 -24.471 1.00 93.19 316 ALA A N 1
ATOM 2481 C CA . ALA A 1 316 ? 21.080 7.140 -25.665 1.00 93.19 316 ALA A CA 1
ATOM 2482 C C . ALA A 1 316 ? 20.662 8.610 -25.831 1.00 93.19 316 ALA A C 1
ATOM 2484 O O . ALA A 1 316 ? 20.700 9.140 -26.939 1.00 93.19 316 ALA A O 1
ATOM 2485 N N . LEU A 1 317 ? 20.306 9.300 -24.737 1.00 93.62 317 LEU A N 1
ATOM 2486 C CA . LEU A 1 317 ? 20.111 10.754 -24.750 1.00 93.62 317 LEU A CA 1
ATOM 2487 C C . LEU A 1 317 ? 21.386 11.464 -25.223 1.00 93.62 317 LEU A C 1
ATOM 2489 O O . LEU A 1 317 ? 21.321 12.259 -26.156 1.00 93.62 317 LEU A O 1
ATOM 2493 N N . CYS A 1 318 ? 22.543 11.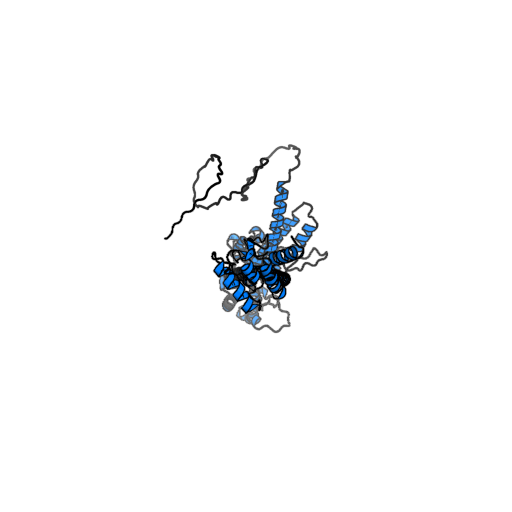167 -24.626 1.00 89.75 318 CYS A N 1
ATOM 2494 C CA . CYS A 1 318 ? 23.812 11.798 -25.006 1.00 89.75 318 CYS A CA 1
ATOM 2495 C C . CYS A 1 318 ? 24.130 11.605 -26.498 1.00 89.75 318 CYS A C 1
ATOM 2497 O O . CYS A 1 318 ? 24.553 12.541 -27.172 1.00 89.75 318 CYS A O 1
ATOM 2499 N N . GLU A 1 319 ? 23.893 10.410 -27.029 1.00 86.88 319 GLU A N 1
ATOM 2500 C CA . GLU A 1 319 ? 24.103 10.067 -28.435 1.00 86.88 319 GLU A CA 1
ATOM 2501 C C . GLU A 1 319 ? 23.131 10.808 -29.360 1.00 86.88 319 GLU A C 1
ATOM 2503 O O . GLU A 1 319 ? 23.565 11.350 -30.376 1.00 86.88 319 GLU A O 1
ATOM 2508 N N . ARG A 1 320 ? 21.844 10.930 -29.003 1.00 87.38 320 ARG A N 1
ATOM 2509 C CA . ARG A 1 320 ? 20.881 11.736 -29.778 1.00 87.38 320 ARG A CA 1
ATOM 2510 C C . ARG A 1 320 ? 21.273 13.216 -29.817 1.00 87.38 320 ARG A C 1
ATOM 2512 O O . ARG A 1 320 ? 21.235 13.824 -30.887 1.00 87.38 320 ARG A O 1
ATOM 2519 N N . LEU A 1 321 ? 21.708 13.786 -28.692 1.00 84.19 321 LEU A N 1
ATOM 2520 C CA . LEU A 1 321 ? 22.204 15.169 -28.641 1.00 84.19 321 LEU A CA 1
ATOM 2521 C C . LEU A 1 321 ? 23.439 15.352 -29.535 1.00 84.19 321 LEU A C 1
ATOM 2523 O O . LEU A 1 321 ? 23.518 16.304 -30.308 1.00 84.19 321 LEU A O 1
ATOM 2527 N N . ASN A 1 322 ? 24.386 14.412 -29.462 1.00 76.56 322 ASN A N 1
ATOM 2528 C CA . ASN A 1 322 ? 25.677 14.519 -30.138 1.00 76.56 322 ASN A CA 1
ATOM 2529 C C . ASN A 1 322 ? 25.639 14.173 -31.634 1.00 76.56 322 ASN A C 1
ATOM 2531 O O . ASN A 1 322 ? 26.417 14.737 -32.401 1.00 76.56 322 ASN A O 1
ATOM 2535 N N . TRP A 1 323 ? 24.824 13.202 -32.053 1.00 74.06 323 TRP A N 1
ATOM 2536 C CA . TRP A 1 323 ? 24.847 12.656 -33.420 1.00 74.06 323 TRP A CA 1
ATOM 2537 C C . TRP A 1 323 ? 23.648 13.068 -34.258 1.00 74.06 323 TRP A C 1
ATOM 2539 O O . TRP A 1 323 ? 23.767 13.147 -35.477 1.00 74.06 323 TRP A O 1
ATOM 2549 N N . LEU A 1 324 ? 22.510 13.331 -33.618 1.00 75.25 324 LEU A N 1
ATOM 2550 C CA . LEU A 1 324 ? 21.279 13.735 -34.297 1.00 75.25 324 LEU A CA 1
ATOM 2551 C C . LEU A 1 324 ? 20.972 15.223 -34.092 1.00 75.25 324 LEU A C 1
ATOM 2553 O O . LEU A 1 324 ? 19.920 15.691 -34.522 1.00 75.25 324 LEU A O 1
ATOM 2557 N N . SER A 1 325 ? 21.878 15.961 -33.432 1.00 76.69 325 SER A N 1
ATOM 2558 C CA . SER A 1 325 ? 21.708 17.374 -33.070 1.00 76.69 325 SER A CA 1
ATOM 2559 C C . SER A 1 325 ? 20.370 17.643 -32.368 1.00 76.69 325 SER A C 1
ATOM 2561 O O . SER A 1 325 ? 19.748 18.687 -32.576 1.00 76.69 325 SER A O 1
ATOM 2563 N N . ALA A 1 326 ? 19.904 16.678 -31.567 1.00 78.94 326 ALA A N 1
ATOM 2564 C CA . ALA A 1 326 ? 18.674 16.816 -30.805 1.00 78.94 326 ALA A CA 1
ATOM 2565 C C . ALA A 1 326 ? 18.813 17.923 -29.748 1.00 78.94 326 ALA A C 1
ATOM 2567 O O . ALA A 1 326 ? 19.897 18.168 -29.217 1.00 78.94 326 ALA A O 1
ATOM 2568 N N . ASP A 1 327 ? 17.702 18.576 -29.417 1.00 83.31 327 ASP A N 1
ATOM 2569 C CA . ASP A 1 327 ? 17.646 19.536 -28.316 1.00 83.31 327 ASP A CA 1
ATOM 2570 C C . ASP A 1 327 ? 17.259 18.817 -27.016 1.00 83.31 327 ASP A C 1
ATOM 2572 O O . ASP A 1 327 ? 16.266 18.090 -26.976 1.00 83.31 327 ASP A O 1
ATOM 2576 N N . ILE A 1 328 ? 18.005 19.075 -25.935 1.00 85.12 328 ILE A N 1
ATOM 2577 C CA . ILE A 1 328 ? 17.701 18.577 -24.584 1.00 85.12 328 ILE A CA 1
ATOM 2578 C C . ILE A 1 328 ? 16.265 18.935 -24.190 1.00 85.12 328 ILE A C 1
ATOM 2580 O O . ILE A 1 328 ? 15.599 18.145 -23.528 1.00 85.12 328 ILE A O 1
ATOM 2584 N N . SER A 1 329 ? 15.775 20.114 -24.586 1.00 84.50 329 SER A N 1
ATOM 2585 C CA . SER A 1 329 ? 14.428 20.560 -24.216 1.00 84.50 329 SER A CA 1
ATOM 2586 C C . SER A 1 329 ? 13.307 19.782 -24.921 1.00 84.50 329 SER A C 1
ATOM 2588 O O . SER A 1 329 ? 12.204 19.679 -24.384 1.00 84.50 329 SER A O 1
ATOM 2590 N N . ALA A 1 330 ? 13.603 19.201 -26.089 1.00 85.94 330 ALA A N 1
ATOM 2591 C CA . ALA A 1 330 ? 12.657 18.467 -26.925 1.00 85.94 330 ALA A CA 1
ATOM 2592 C C . ALA A 1 330 ? 12.776 16.937 -26.789 1.00 85.94 330 ALA A C 1
ATOM 2594 O O . ALA A 1 330 ? 11.930 16.207 -27.307 1.00 85.94 330 ALA A O 1
ATOM 2595 N N . ASP A 1 331 ? 13.818 16.436 -26.120 1.00 91.00 331 ASP A N 1
ATOM 2596 C CA . ASP A 1 331 ? 14.041 15.004 -25.948 1.00 91.00 331 ASP A CA 1
ATOM 2597 C C . ASP A 1 331 ? 13.103 14.398 -24.894 1.00 91.00 331 ASP A C 1
ATOM 2599 O O . ASP A 1 331 ? 13.102 14.806 -23.733 1.00 91.00 331 ASP A O 1
ATOM 2603 N N . SER A 1 332 ? 12.356 13.356 -25.278 1.00 91.69 332 SER A N 1
ATOM 2604 C CA . SER A 1 332 ? 11.353 12.730 -24.406 1.00 91.69 332 SER A CA 1
ATOM 2605 C C . SER A 1 332 ? 11.911 12.199 -23.080 1.00 91.69 332 SER A C 1
ATOM 2607 O O . SER A 1 332 ? 11.226 12.267 -22.064 1.00 91.69 332 SER A O 1
ATOM 2609 N N . PHE A 1 333 ? 13.151 11.699 -23.053 1.00 94.88 333 PHE A N 1
ATOM 2610 C CA . PHE A 1 333 ? 13.765 11.200 -21.823 1.00 94.88 333 PHE A CA 1
ATOM 2611 C C . PHE A 1 333 ? 14.218 12.362 -20.930 1.00 94.88 333 PHE A C 1
ATOM 2613 O O . PHE A 1 333 ? 13.960 12.364 -19.724 1.00 94.88 333 PHE A O 1
ATOM 2620 N N . ALA A 1 334 ? 14.836 13.388 -21.522 1.00 94.19 334 ALA A N 1
ATOM 2621 C CA . ALA A 1 334 ? 15.240 14.587 -20.794 1.00 94.19 334 ALA A CA 1
ATOM 2622 C C . ALA A 1 334 ? 14.038 15.350 -20.211 1.00 94.19 334 ALA A C 1
ATOM 2624 O O . ALA A 1 334 ? 14.113 15.798 -19.065 1.00 94.19 334 ALA A O 1
ATOM 2625 N N . SER A 1 335 ? 12.920 15.452 -20.941 1.00 93.19 335 SER A N 1
ATOM 2626 C CA . SER A 1 335 ? 11.680 16.060 -20.438 1.00 93.19 335 SER A CA 1
ATOM 2627 C C . SER A 1 335 ? 11.205 15.384 -19.152 1.00 93.19 335 SER A C 1
ATOM 2629 O O . SER A 1 335 ? 10.963 16.064 -18.155 1.00 93.19 335 SER A O 1
ATOM 2631 N N . VAL A 1 336 ? 11.174 14.048 -19.124 1.00 92.00 336 VAL A N 1
ATOM 2632 C CA . VAL A 1 336 ? 10.755 13.299 -17.930 1.00 92.00 336 VAL A CA 1
ATOM 2633 C C . VAL A 1 336 ? 11.752 13.474 -16.779 1.00 92.00 336 VAL A C 1
ATOM 2635 O O . VAL A 1 336 ? 11.343 13.641 -15.629 1.00 92.00 336 VAL A O 1
ATOM 2638 N N . LEU A 1 337 ? 13.063 13.510 -17.045 1.00 91.31 337 LEU A N 1
ATOM 2639 C CA . LEU A 1 337 ? 14.060 13.823 -16.011 1.00 91.31 337 LEU A CA 1
ATOM 2640 C C . LEU A 1 337 ? 13.839 15.212 -15.389 1.00 91.31 337 LEU A C 1
ATOM 2642 O O . LEU A 1 337 ? 13.938 15.361 -14.165 1.00 91.31 337 LEU A O 1
ATOM 2646 N N . MET A 1 338 ? 13.507 16.211 -16.210 1.00 91.38 338 MET A N 1
ATOM 2647 C CA . MET A 1 338 ? 13.205 17.570 -15.755 1.00 91.38 338 MET A CA 1
ATOM 2648 C C . MET A 1 338 ? 11.925 17.628 -14.918 1.00 91.38 338 MET A C 1
ATOM 2650 O O . MET A 1 338 ? 11.941 18.234 -13.846 1.00 91.38 338 MET A O 1
ATOM 2654 N N . GLU A 1 339 ? 10.865 16.921 -15.316 1.00 86.38 339 GLU A N 1
ATOM 2655 C CA . GLU A 1 339 ? 9.648 16.754 -14.504 1.00 86.38 339 GLU A CA 1
ATOM 2656 C C . GLU A 1 339 ? 9.935 16.076 -13.155 1.00 86.38 339 GLU A C 1
ATOM 2658 O O . GLU A 1 339 ? 9.338 16.416 -12.132 1.00 86.38 339 GLU A O 1
ATOM 2663 N N . LYS A 1 340 ? 10.900 15.147 -13.111 1.00 82.44 340 LYS A N 1
ATOM 2664 C CA . LYS A 1 340 ? 11.382 14.516 -11.868 1.00 82.44 340 LYS A CA 1
ATOM 2665 C C . LYS A 1 340 ? 12.349 15.392 -11.063 1.00 82.44 340 LYS A C 1
ATOM 2667 O O . LYS A 1 340 ? 12.794 14.981 -9.984 1.00 82.44 340 LYS A O 1
ATOM 2672 N N . GLY A 1 341 ? 12.630 16.605 -11.534 1.00 83.12 341 GLY A N 1
ATOM 2673 C CA . GLY A 1 341 ? 13.400 17.625 -10.833 1.00 83.12 341 GLY A CA 1
ATOM 2674 C C . GLY A 1 341 ? 14.902 17.608 -11.116 1.00 83.12 341 GLY A C 1
ATOM 2675 O O . GLY A 1 341 ? 15.636 18.294 -10.398 1.00 83.12 341 GLY A O 1
ATOM 2676 N N . VAL A 1 342 ? 15.385 16.866 -12.119 1.00 85.94 342 VAL A N 1
ATOM 2677 C CA . VAL A 1 342 ? 16.779 16.931 -12.595 1.00 85.94 342 VAL A CA 1
ATOM 2678 C C . VAL A 1 342 ? 16.894 18.098 -13.579 1.00 85.94 342 VAL A C 1
ATOM 2680 O O . VAL A 1 342 ? 16.280 18.081 -14.636 1.00 85.94 342 VAL A O 1
ATOM 2683 N N . THR A 1 343 ? 17.641 19.150 -13.236 1.00 89.31 343 THR A N 1
ATOM 2684 C CA . THR A 1 343 ? 17.672 20.374 -14.061 1.00 89.31 343 THR A CA 1
ATOM 2685 C C . THR A 1 343 ? 18.377 20.139 -15.393 1.00 89.31 343 THR A C 1
ATOM 2687 O O . THR A 1 343 ? 19.306 19.337 -15.460 1.00 89.31 343 THR A O 1
ATOM 2690 N N . GLN A 1 344 ? 18.009 20.905 -16.425 1.00 90.94 344 GLN A N 1
ATOM 2691 C CA . GLN A 1 344 ? 18.683 20.879 -17.729 1.00 90.94 344 GLN A CA 1
ATOM 2692 C C . GLN A 1 344 ? 20.205 21.074 -17.605 1.00 90.94 344 GLN A C 1
ATOM 2694 O O . GLN A 1 344 ? 20.966 20.368 -18.254 1.00 90.94 344 GLN A O 1
ATOM 2699 N N . GLU A 1 345 ? 20.654 21.969 -16.719 1.00 89.31 345 GLU A N 1
ATOM 2700 C CA . GLU A 1 345 ? 22.077 22.167 -16.399 1.00 89.31 345 GLU A CA 1
ATOM 2701 C C . GLU A 1 345 ? 22.724 20.894 -15.836 1.00 89.31 345 GLU A C 1
ATOM 2703 O O . GLU A 1 345 ? 23.798 20.495 -16.278 1.00 89.31 345 GLU A O 1
ATOM 2708 N N . THR A 1 346 ? 22.045 20.209 -14.906 1.00 89.12 346 THR A N 1
ATOM 2709 C CA . THR A 1 346 ? 22.538 18.941 -14.346 1.00 89.12 346 THR A CA 1
ATOM 2710 C C . THR A 1 346 ? 22.649 17.880 -15.437 1.00 89.12 346 THR A C 1
ATOM 2712 O O . THR A 1 346 ? 23.661 17.191 -15.507 1.00 89.12 346 THR A O 1
ATOM 2715 N N . ILE A 1 347 ? 21.634 17.763 -16.302 1.00 91.81 347 ILE A N 1
ATOM 2716 C CA . ILE A 1 347 ? 21.633 16.824 -17.433 1.00 91.81 347 ILE A CA 1
ATOM 2717 C C . ILE A 1 347 ? 22.808 17.134 -18.370 1.00 91.81 347 ILE A C 1
ATOM 2719 O O . ILE A 1 347 ? 23.569 16.230 -18.708 1.00 91.81 347 ILE A O 1
ATOM 2723 N N . ALA A 1 348 ? 23.000 18.405 -18.731 1.00 89.06 348 ALA A N 1
ATOM 2724 C CA . ALA A 1 348 ? 24.092 18.847 -19.592 1.00 89.06 348 ALA A CA 1
ATOM 2725 C C . ALA A 1 348 ? 25.471 18.542 -18.985 1.00 89.06 348 ALA A C 1
ATOM 2727 O O . ALA A 1 348 ? 26.358 18.057 -19.682 1.00 89.06 348 ALA A O 1
ATOM 2728 N N . ASP A 1 349 ? 25.661 18.754 -17.683 1.00 88.00 349 ASP A N 1
ATOM 2729 C CA . ASP A 1 349 ? 26.907 18.391 -17.002 1.00 88.00 349 ASP A CA 1
ATOM 2730 C C . ASP A 1 349 ? 27.130 16.880 -16.929 1.00 88.00 349 ASP A C 1
ATOM 2732 O O . ASP A 1 349 ? 28.264 16.409 -17.021 1.00 88.00 349 ASP A O 1
ATOM 2736 N N . TRP A 1 350 ? 26.055 16.111 -16.794 1.00 92.00 350 TRP A N 1
ATOM 2737 C CA . TRP A 1 350 ? 26.101 14.656 -16.726 1.00 92.00 350 TRP A CA 1
ATOM 2738 C C . TRP A 1 350 ? 26.479 13.987 -18.047 1.00 92.00 350 TRP A C 1
ATOM 2740 O O . TRP A 1 350 ? 27.038 12.892 -18.017 1.00 92.00 350 TRP A O 1
ATOM 2750 N N . THR A 1 351 ? 26.307 14.669 -19.186 1.00 88.62 351 THR A N 1
ATOM 2751 C CA . THR A 1 351 ? 26.836 14.208 -20.488 1.00 88.62 351 THR A CA 1
ATOM 2752 C C . THR A 1 351 ? 28.356 14.009 -20.484 1.00 88.62 351 THR A C 1
ATOM 2754 O O . THR A 1 351 ? 28.894 13.255 -21.292 1.00 88.62 351 THR A O 1
ATOM 2757 N N . LYS A 1 352 ? 29.064 14.641 -19.537 1.00 86.75 352 LYS A N 1
ATOM 2758 C CA . LYS A 1 352 ? 30.519 14.537 -19.368 1.00 86.75 352 LYS A CA 1
ATOM 2759 C C . LYS A 1 352 ? 30.943 13.308 -18.552 1.00 86.75 352 LYS A C 1
ATOM 2761 O O . LYS A 1 352 ? 32.113 13.206 -18.195 1.00 86.75 352 LYS A O 1
ATOM 2766 N N . ASN A 1 353 ? 29.999 12.424 -18.216 1.00 89.50 353 ASN A N 1
ATOM 2767 C CA . ASN A 1 353 ? 30.191 11.250 -17.364 1.00 89.50 353 ASN A CA 1
ATOM 2768 C C . ASN A 1 353 ? 30.927 11.572 -16.038 1.00 89.50 353 ASN A C 1
ATOM 2770 O O . ASN A 1 353 ? 32.004 11.037 -15.759 1.00 89.50 353 ASN A O 1
ATOM 2774 N N . PRO A 1 354 ? 30.400 12.500 -15.213 1.00 89.12 354 PRO A N 1
ATOM 2775 C CA . PRO A 1 354 ? 31.062 12.903 -13.981 1.00 89.12 354 PRO A CA 1
ATOM 2776 C C . PRO A 1 354 ? 31.083 11.768 -12.952 1.00 89.12 354 PRO A C 1
ATOM 2778 O O . PRO A 1 354 ? 30.220 10.892 -12.933 1.00 89.12 354 PRO A O 1
ATOM 2781 N N . MET A 1 355 ? 32.032 11.843 -12.018 1.00 85.12 355 MET A N 1
ATOM 2782 C CA . MET A 1 355 ? 32.032 10.989 -10.830 1.00 85.12 355 MET A CA 1
ATOM 2783 C C . MET A 1 355 ? 30.901 11.419 -9.890 1.00 85.12 355 MET A C 1
ATOM 2785 O O . MET A 1 355 ? 30.946 12.515 -9.325 1.00 85.12 355 MET A O 1
ATOM 2789 N N . VAL A 1 356 ? 29.913 10.552 -9.685 1.00 83.38 356 VAL A N 1
ATOM 2790 C CA . VAL A 1 356 ? 28.758 10.805 -8.813 1.00 83.38 356 VAL A CA 1
ATOM 2791 C C . VAL A 1 356 ? 28.715 9.801 -7.661 1.00 83.38 356 VAL A C 1
ATOM 2793 O O . VAL A 1 356 ? 29.350 8.748 -7.749 1.00 83.38 356 VAL A O 1
ATOM 2796 N N . PRO A 1 357 ? 28.011 10.104 -6.554 1.00 77.00 357 PRO A N 1
ATOM 2797 C CA . PRO A 1 357 ? 27.815 9.143 -5.477 1.00 77.00 357 PRO A CA 1
ATOM 2798 C C . PRO A 1 357 ? 27.179 7.852 -5.998 1.00 77.00 357 PRO A C 1
ATOM 2800 O O . PRO A 1 357 ? 26.140 7.895 -6.652 1.00 77.00 357 PRO A O 1
ATOM 2803 N N . ASP A 1 358 ? 27.805 6.718 -5.693 1.00 71.62 358 ASP A N 1
ATOM 2804 C CA . ASP A 1 358 ? 27.299 5.401 -6.061 1.00 71.62 358 ASP A CA 1
ATOM 2805 C C . ASP A 1 358 ? 26.283 4.927 -5.005 1.00 71.62 358 ASP A C 1
ATOM 2807 O O . ASP A 1 358 ? 26.685 4.641 -3.869 1.00 71.62 358 ASP A O 1
ATOM 2811 N N . PRO A 1 359 ? 24.985 4.812 -5.346 1.00 61.91 359 PRO A N 1
ATOM 2812 C CA . PRO A 1 359 ? 23.963 4.364 -4.404 1.00 61.91 359 PRO A CA 1
ATOM 2813 C C . PRO A 1 359 ? 24.150 2.902 -3.953 1.00 61.91 359 PRO A C 1
ATOM 2815 O O . PRO A 1 359 ? 23.577 2.516 -2.937 1.00 61.91 359 PRO A O 1
ATOM 2818 N N . SER A 1 360 ? 24.972 2.105 -4.653 1.00 56.72 360 SER A N 1
ATOM 2819 C CA . SER A 1 360 ? 25.247 0.687 -4.356 1.00 56.72 360 SER A CA 1
ATOM 2820 C C . SER A 1 360 ? 26.436 0.438 -3.415 1.00 56.72 360 SER A C 1
ATOM 2822 O O . SER A 1 360 ? 26.648 -0.687 -2.946 1.00 56.72 360 SER A O 1
ATOM 2824 N N . SER A 1 361 ? 27.240 1.464 -3.114 1.00 57.03 361 SER A N 1
ATOM 2825 C CA . SER A 1 361 ? 28.542 1.284 -2.455 1.00 57.03 361 SER A CA 1
ATOM 2826 C C . SER A 1 361 ? 28.446 1.122 -0.938 1.00 57.03 361 SER A C 1
ATOM 2828 O O . SER A 1 361 ? 28.574 2.120 -0.228 1.00 57.03 361 SER A O 1
ATOM 2830 N N . LYS A 1 362 ? 28.285 -0.120 -0.436 1.00 46.44 362 LYS A N 1
ATOM 2831 C CA . LYS A 1 362 ? 28.161 -0.485 1.001 1.00 46.44 362 LYS A CA 1
ATOM 2832 C C . LYS A 1 362 ? 29.141 0.303 1.882 1.00 46.44 362 LYS A C 1
ATOM 2834 O O . LYS A 1 362 ? 30.346 0.047 1.872 1.00 46.44 362 LYS A O 1
ATOM 2839 N N . GLY A 1 363 ? 28.619 1.251 2.663 1.00 46.31 363 GLY A N 1
ATOM 2840 C CA . GLY A 1 363 ? 29.400 2.114 3.537 1.00 46.31 363 GLY A CA 1
ATOM 2841 C C . GLY A 1 363 ? 30.191 1.264 4.519 1.00 46.31 363 GLY A C 1
ATOM 2842 O O . GLY A 1 363 ? 29.626 0.640 5.413 1.00 46.31 363 GLY A O 1
ATOM 2843 N N . THR A 1 364 ? 31.509 1.191 4.347 1.00 36.12 364 THR A N 1
ATOM 2844 C CA . THR A 1 364 ? 32.361 0.537 5.337 1.00 36.12 364 THR A CA 1
ATOM 2845 C C . THR A 1 364 ? 32.618 1.550 6.444 1.00 36.12 364 THR A C 1
ATOM 2847 O O . THR A 1 364 ? 33.253 2.583 6.223 1.00 36.12 364 THR A O 1
ATOM 2850 N N . THR A 1 365 ? 32.106 1.279 7.644 1.00 36.59 365 THR A N 1
ATOM 2851 C CA . THR A 1 365 ? 32.385 2.063 8.851 1.00 36.59 365 THR A CA 1
ATOM 2852 C C . THR A 1 365 ? 33.869 1.946 9.200 1.00 36.59 365 THR A C 1
ATOM 2854 O O . THR A 1 365 ? 34.288 1.040 9.916 1.00 36.59 365 THR A O 1
ATOM 2857 N N . GLY A 1 366 ? 34.688 2.840 8.652 1.00 33.12 366 GLY A N 1
ATOM 2858 C CA . GLY A 1 366 ? 36.105 2.934 8.983 1.00 33.12 366 GLY A CA 1
ATOM 2859 C C . GLY A 1 366 ? 36.902 3.685 7.926 1.00 33.12 366 GLY A C 1
ATOM 2860 O O . GLY A 1 366 ? 37.083 3.174 6.831 1.00 33.12 366 GLY A O 1
ATOM 2861 N N . SER A 1 367 ? 37.380 4.880 8.290 1.00 35.25 367 SER A N 1
ATOM 2862 C CA . SER A 1 367 ? 38.531 5.678 7.804 1.00 35.25 367 SER A CA 1
ATOM 2863 C C . SER A 1 367 ? 38.918 5.754 6.309 1.00 35.25 367 SER A C 1
ATOM 2865 O O . SER A 1 367 ? 39.775 6.564 5.966 1.00 35.25 367 SER A O 1
ATOM 2867 N N . SER A 1 368 ? 38.297 5.026 5.382 1.00 38.31 368 SER A N 1
ATOM 2868 C CA . SER A 1 368 ? 38.526 5.118 3.937 1.00 38.31 368 SER A CA 1
ATOM 2869 C C . SER A 1 368 ? 37.417 5.955 3.298 1.00 38.31 368 SER A C 1
ATOM 2871 O O . SER A 1 368 ? 36.622 5.494 2.489 1.00 38.31 368 SER A O 1
ATOM 2873 N N . ARG A 1 369 ? 37.371 7.237 3.672 1.00 42.81 369 ARG A N 1
ATOM 2874 C CA . ARG A 1 369 ? 36.395 8.254 3.228 1.00 42.81 369 ARG A CA 1
ATOM 2875 C C . ARG A 1 369 ? 36.486 8.609 1.723 1.00 42.81 369 ARG A C 1
ATOM 2877 O O . ARG A 1 369 ? 36.028 9.671 1.325 1.00 42.81 369 ARG A O 1
ATOM 2884 N N . ARG A 1 370 ? 37.141 7.779 0.895 1.00 41.88 370 ARG A N 1
ATOM 2885 C CA . ARG A 1 370 ? 37.619 8.120 -0.462 1.00 41.88 370 ARG A CA 1
ATOM 2886 C C . ARG A 1 370 ? 37.044 7.283 -1.624 1.00 41.88 370 ARG A C 1
ATOM 2888 O O . ARG A 1 370 ? 37.541 7.454 -2.728 1.00 41.88 370 ARG A O 1
ATOM 2895 N N . ARG A 1 371 ? 36.053 6.392 -1.446 1.00 51.31 371 ARG A N 1
ATOM 2896 C CA . ARG A 1 371 ? 35.656 5.438 -2.520 1.00 51.31 371 ARG A CA 1
ATOM 2897 C C . ARG A 1 371 ? 34.152 5.171 -2.753 1.00 51.31 371 ARG A C 1
ATOM 2899 O O . ARG A 1 371 ? 33.820 4.122 -3.280 1.00 51.31 371 ARG A O 1
ATOM 2906 N N . ASN A 1 372 ? 33.249 6.108 -2.450 1.00 69.69 372 ASN A N 1
ATOM 2907 C CA . ASN A 1 372 ? 31.804 5.937 -2.727 1.00 69.69 372 ASN A CA 1
ATOM 2908 C C . ASN A 1 372 ? 31.307 6.705 -3.968 1.00 69.69 372 ASN A C 1
ATOM 2910 O O . ASN A 1 372 ? 30.142 7.087 -4.022 1.00 69.69 372 ASN A O 1
ATOM 2914 N N . THR A 1 373 ? 32.171 6.972 -4.950 1.00 75.19 373 THR A N 1
ATOM 2915 C CA . THR A 1 373 ? 31.761 7.568 -6.229 1.00 75.19 373 THR A CA 1
ATOM 2916 C C . THR A 1 373 ? 32.158 6.671 -7.395 1.00 75.19 373 THR A C 1
ATOM 2918 O O . THR A 1 373 ? 33.219 6.044 -7.359 1.00 75.19 373 THR A O 1
ATOM 2921 N N . LYS A 1 374 ? 31.318 6.625 -8.428 1.00 82.56 374 LYS A N 1
ATOM 2922 C CA . LYS A 1 374 ? 31.580 5.961 -9.713 1.00 82.56 374 LYS A CA 1
ATOM 2923 C C . LYS A 1 374 ? 31.239 6.916 -10.861 1.00 82.56 374 LYS A C 1
ATOM 2925 O O . LYS A 1 374 ? 30.503 7.881 -10.622 1.00 82.56 374 LYS A O 1
ATOM 2930 N N . PRO A 1 375 ? 31.776 6.693 -12.072 1.00 89.81 375 PRO A N 1
ATOM 2931 C CA . PRO A 1 375 ? 31.277 7.369 -13.261 1.00 89.81 375 PRO A CA 1
ATOM 2932 C C . PRO A 1 375 ? 29.763 7.174 -13.362 1.00 89.81 375 PRO A C 1
ATOM 2934 O O . PRO A 1 375 ? 29.249 6.095 -13.062 1.00 89.81 375 PRO A O 1
ATOM 2937 N N . LEU A 1 376 ? 29.044 8.230 -13.730 1.00 89.94 376 LEU A N 1
ATOM 2938 C CA . LEU A 1 376 ? 27.591 8.181 -13.853 1.00 89.94 376 LEU A CA 1
ATOM 2939 C C . LEU A 1 376 ? 27.144 7.082 -14.825 1.00 89.94 376 LEU A C 1
ATOM 2941 O O . LEU A 1 376 ? 26.176 6.389 -14.533 1.00 89.94 376 LEU A O 1
ATOM 2945 N N . PHE A 1 377 ? 27.842 6.911 -15.948 1.00 92.19 377 PHE A N 1
ATOM 2946 C CA . PHE A 1 377 ? 27.450 5.941 -16.973 1.00 92.19 377 PHE A CA 1
ATOM 2947 C C . PHE A 1 377 ? 27.543 4.512 -16.438 1.00 92.19 377 PHE A C 1
ATOM 2949 O O . PHE A 1 377 ? 26.581 3.771 -16.571 1.00 92.19 377 PHE A O 1
ATOM 2956 N N . ASP A 1 378 ? 28.596 4.175 -15.689 1.00 89.19 378 ASP A N 1
ATOM 2957 C CA . ASP A 1 378 ? 28.731 2.870 -15.026 1.00 89.19 378 ASP A CA 1
ATOM 2958 C C . ASP A 1 378 ? 27.583 2.585 -14.037 1.00 89.19 378 ASP A C 1
ATOM 2960 O O . ASP A 1 378 ? 27.236 1.434 -13.790 1.00 89.19 378 ASP A O 1
ATOM 2964 N N . ILE A 1 379 ? 27.003 3.623 -13.419 1.00 87.12 379 ILE A N 1
ATOM 2965 C CA . ILE A 1 379 ? 25.856 3.463 -12.511 1.00 87.12 379 ILE A CA 1
ATOM 2966 C C . ILE A 1 379 ? 24.555 3.260 -13.293 1.00 87.12 379 ILE A C 1
ATOM 2968 O O . ILE A 1 379 ? 23.647 2.608 -12.780 1.00 87.12 379 ILE A O 1
ATOM 2972 N N . LEU A 1 380 ? 24.430 3.855 -14.480 1.00 92.12 380 LEU A N 1
ATOM 2973 C CA . LEU A 1 380 ? 23.208 3.842 -15.287 1.00 92.12 380 LEU A CA 1
ATOM 2974 C C . LEU A 1 380 ? 23.186 2.742 -16.354 1.00 92.12 380 LEU A C 1
ATOM 2976 O O . LEU A 1 380 ? 22.118 2.481 -16.908 1.00 92.12 380 LEU A O 1
ATOM 2980 N N . GLU A 1 381 ? 24.330 2.112 -16.620 1.00 90.94 381 GLU A N 1
ATOM 2981 C CA . GLU A 1 381 ? 24.481 0.994 -17.546 1.00 90.94 381 GLU A CA 1
ATOM 2982 C C . GLU A 1 381 ? 23.434 -0.090 -17.262 1.00 90.94 381 GLU A C 1
ATOM 2984 O O . GLU A 1 381 ? 23.114 -0.383 -16.106 1.00 90.94 381 GLU A O 1
ATOM 2989 N N . ASP A 1 382 ? 22.878 -0.661 -18.334 1.00 91.62 382 ASP A N 1
ATOM 2990 C CA . ASP A 1 382 ? 21.929 -1.779 -18.284 1.00 91.62 382 ASP A CA 1
ATOM 2991 C C . ASP A 1 382 ? 20.577 -1.494 -17.606 1.00 91.62 382 ASP A C 1
ATOM 2993 O O . ASP A 1 382 ? 19.770 -2.402 -17.405 1.00 91.62 382 ASP A O 1
ATOM 2997 N N . LYS A 1 383 ? 20.270 -0.233 -17.286 1.00 90.25 383 LYS A N 1
ATOM 2998 C CA . LYS A 1 383 ? 18.977 0.132 -16.694 1.00 90.25 383 LYS A CA 1
ATOM 2999 C C . LYS A 1 383 ? 17.933 0.422 -17.757 1.00 90.25 383 LYS A C 1
ATOM 3001 O O . LYS A 1 383 ? 18.155 1.252 -18.628 1.00 90.25 383 LYS A O 1
ATOM 3006 N N . ASP A 1 384 ? 16.745 -0.150 -17.601 1.00 94.19 384 ASP A N 1
ATOM 3007 C CA . ASP A 1 384 ? 15.573 0.276 -18.370 1.00 94.19 384 ASP A CA 1
ATOM 3008 C C . ASP A 1 384 ? 15.226 1.744 -18.100 1.00 94.19 384 ASP A C 1
ATOM 3010 O O . ASP A 1 384 ? 15.486 2.265 -17.009 1.00 94.19 384 ASP A O 1
ATOM 3014 N N . THR A 1 385 ? 14.574 2.403 -19.061 1.00 94.44 385 THR A N 1
ATOM 3015 C CA . THR A 1 385 ? 14.156 3.812 -18.993 1.00 94.44 385 THR A CA 1
ATOM 3016 C C . THR A 1 385 ? 13.529 4.184 -17.642 1.00 94.44 385 THR A C 1
ATOM 3018 O O . THR A 1 385 ? 14.022 5.131 -17.018 1.00 94.44 385 THR A O 1
ATOM 3021 N N . PRO A 1 386 ? 12.517 3.461 -17.113 1.00 89.00 386 PRO A N 1
ATOM 3022 C CA . PRO A 1 386 ? 11.892 3.816 -15.838 1.00 89.00 386 PRO A CA 1
ATOM 3023 C C . PRO A 1 386 ? 12.879 3.782 -14.662 1.00 89.00 386 PRO A C 1
ATOM 3025 O O . PRO A 1 386 ? 12.933 4.716 -13.859 1.00 89.00 386 PRO A O 1
ATOM 3028 N N . THR A 1 387 ? 13.701 2.735 -14.581 1.00 87.75 387 THR A N 1
ATOM 3029 C CA . THR A 1 387 ? 14.703 2.555 -13.520 1.00 87.75 387 THR A CA 1
ATOM 3030 C C . THR A 1 387 ? 15.826 3.584 -13.639 1.00 87.75 387 THR A C 1
ATOM 3032 O O . THR A 1 387 ? 16.261 4.150 -12.635 1.00 87.75 387 THR A O 1
ATOM 3035 N N . CYS A 1 388 ? 16.260 3.889 -14.863 1.00 90.69 388 CYS A N 1
ATOM 3036 C CA . CYS A 1 388 ? 17.259 4.912 -15.146 1.00 90.69 388 CYS A CA 1
ATOM 3037 C C . CYS A 1 388 ? 16.773 6.300 -14.702 1.00 90.69 388 CYS A C 1
ATOM 3039 O O . CYS A 1 388 ? 17.527 7.033 -14.062 1.00 90.69 388 CYS A O 1
ATOM 3041 N N . ILE A 1 389 ? 15.504 6.646 -14.956 1.00 87.75 389 ILE A N 1
ATOM 3042 C CA . ILE A 1 389 ? 14.898 7.908 -14.499 1.00 87.75 389 ILE A CA 1
ATOM 3043 C C . ILE A 1 389 ? 14.953 8.020 -12.973 1.00 87.75 389 ILE A C 1
ATOM 3045 O O . ILE A 1 389 ? 15.383 9.049 -12.442 1.00 87.75 389 ILE A O 1
ATOM 3049 N N . TYR A 1 390 ? 14.556 6.967 -12.253 1.00 85.19 390 TYR A N 1
ATOM 3050 C CA . TYR A 1 390 ? 14.601 6.970 -10.790 1.00 85.19 390 TYR A CA 1
ATOM 3051 C C . TYR A 1 390 ? 16.032 7.036 -10.247 1.00 85.19 390 TYR A C 1
ATOM 3053 O O . TYR A 1 390 ? 16.284 7.768 -9.287 1.00 85.19 390 TYR A O 1
ATOM 3061 N N . ALA A 1 391 ? 16.982 6.343 -10.880 1.00 84.19 391 ALA A N 1
ATOM 3062 C CA . ALA A 1 391 ? 18.395 6.423 -10.522 1.00 84.19 391 ALA A CA 1
ATOM 3063 C C . ALA A 1 391 ? 18.933 7.854 -10.697 1.00 84.19 391 ALA A C 1
ATOM 3065 O O . ALA A 1 391 ? 19.498 8.420 -9.760 1.00 84.19 391 ALA A O 1
ATOM 3066 N N . CYS A 1 392 ? 18.673 8.489 -11.844 1.00 86.38 392 CYS A N 1
ATOM 3067 C CA . CYS A 1 392 ? 19.010 9.890 -12.095 1.00 86.38 392 CYS A CA 1
ATOM 3068 C C . CYS A 1 392 ? 18.379 10.828 -11.052 1.00 86.38 392 CYS A C 1
ATOM 3070 O O . CYS A 1 392 ? 19.058 11.684 -10.483 1.00 86.38 392 CYS A O 1
ATOM 3072 N N . GLN A 1 393 ? 17.093 10.656 -10.741 1.00 85.56 393 GLN A N 1
ATOM 3073 C CA . GLN A 1 393 ? 16.417 11.461 -9.726 1.00 85.56 393 GLN A CA 1
ATOM 3074 C C . GLN A 1 393 ? 17.077 11.311 -8.344 1.00 85.56 393 GLN A C 1
ATOM 3076 O O . GLN A 1 393 ? 17.359 12.314 -7.679 1.00 85.56 393 GLN A O 1
ATOM 3081 N N . GLY A 1 394 ? 17.361 10.075 -7.923 1.00 78.25 394 GLY A N 1
ATOM 3082 C CA . GLY A 1 394 ? 18.017 9.770 -6.652 1.00 78.25 394 GLY A CA 1
ATOM 3083 C C . GLY A 1 394 ? 19.420 10.369 -6.554 1.00 78.25 394 GLY A C 1
ATOM 3084 O O . GLY A 1 394 ? 19.733 11.042 -5.571 1.00 78.25 394 GLY A O 1
ATOM 3085 N N . ILE A 1 395 ? 20.238 10.211 -7.599 1.00 82.94 395 ILE A N 1
ATOM 3086 C CA . ILE A 1 395 ? 21.595 10.773 -7.670 1.00 82.94 395 ILE A CA 1
ATOM 3087 C C . ILE A 1 395 ? 21.549 12.305 -7.609 1.00 82.94 395 ILE A C 1
ATOM 3089 O O . ILE A 1 395 ? 22.293 12.913 -6.839 1.00 82.94 395 ILE A O 1
ATOM 3093 N N . SER A 1 396 ? 20.647 12.946 -8.360 1.00 82.38 396 SER A N 1
ATOM 3094 C CA . SER A 1 396 ? 20.501 14.408 -8.359 1.00 82.38 396 SER A CA 1
ATOM 3095 C C . SER A 1 396 ? 20.154 14.934 -6.963 1.00 82.38 396 SER A C 1
ATOM 3097 O O . SER A 1 396 ? 20.781 15.877 -6.467 1.00 82.38 396 SER A O 1
ATOM 3099 N N . ARG A 1 397 ? 19.209 14.275 -6.282 1.00 78.50 397 ARG A N 1
ATOM 3100 C CA . ARG A 1 397 ? 18.813 14.603 -4.905 1.00 78.50 397 ARG A CA 1
ATOM 3101 C C . ARG A 1 397 ? 19.956 14.397 -3.919 1.00 78.50 397 ARG A C 1
ATOM 3103 O O . ARG A 1 397 ? 20.217 15.285 -3.114 1.00 78.50 397 ARG A O 1
ATOM 3110 N N . LEU A 1 398 ? 20.680 13.283 -4.014 1.00 72.19 398 LEU A N 1
ATOM 3111 C CA . LEU A 1 398 ? 21.814 12.990 -3.139 1.00 72.19 398 LEU A CA 1
ATOM 3112 C C . LEU A 1 398 ? 22.949 14.010 -3.313 1.00 72.19 398 LEU A C 1
ATOM 3114 O O . LEU A 1 398 ? 23.529 14.461 -2.323 1.00 72.19 398 LEU A O 1
ATOM 3118 N N . ILE A 1 399 ? 23.233 14.433 -4.549 1.00 72.62 399 ILE A N 1
ATOM 3119 C CA . ILE A 1 399 ? 24.211 15.492 -4.830 1.00 72.62 399 ILE A CA 1
ATOM 3120 C C . ILE A 1 399 ? 23.753 16.824 -4.227 1.00 72.62 399 ILE A C 1
ATOM 3122 O O . ILE A 1 399 ? 24.555 17.494 -3.577 1.00 72.62 399 ILE A O 1
ATOM 3126 N N . ARG A 1 400 ? 22.480 17.213 -4.398 1.00 70.75 400 ARG A N 1
ATOM 3127 C CA . ARG A 1 400 ? 21.929 18.447 -3.803 1.00 70.75 400 ARG A CA 1
ATOM 3128 C C . ARG A 1 400 ? 21.986 18.422 -2.282 1.00 70.75 400 ARG A C 1
ATOM 3130 O O . ARG A 1 400 ? 22.457 19.385 -1.686 1.00 70.75 400 ARG A O 1
ATOM 3137 N N . PHE A 1 401 ? 21.575 17.313 -1.674 1.00 67.00 401 PHE A N 1
ATOM 3138 C CA . PHE A 1 401 ? 21.643 17.109 -0.232 1.00 67.00 401 PHE A CA 1
ATOM 3139 C C . PHE A 1 401 ? 23.088 17.220 0.272 1.00 67.00 401 PHE A C 1
ATOM 3141 O O . PHE A 1 401 ? 23.374 17.991 1.182 1.00 67.00 401 PHE A O 1
ATOM 3148 N N . THR A 1 402 ? 24.031 16.534 -0.380 1.00 61.53 402 THR A N 1
ATOM 3149 C CA . THR A 1 402 ? 25.456 16.596 -0.021 1.00 61.53 402 THR A CA 1
ATOM 3150 C C . THR A 1 402 ? 26.014 18.014 -0.160 1.00 61.53 402 THR A C 1
ATOM 3152 O O . THR A 1 402 ? 26.722 18.482 0.730 1.00 61.53 402 THR A O 1
ATOM 3155 N N . LYS A 1 403 ? 25.683 18.736 -1.240 1.00 62.56 403 LYS A N 1
ATOM 3156 C CA . LYS A 1 403 ? 26.070 20.146 -1.422 1.00 62.56 403 LYS A CA 1
ATOM 3157 C C . LYS A 1 403 ? 25.482 21.049 -0.332 1.00 62.56 403 LYS A C 1
ATOM 3159 O O . LYS A 1 403 ? 26.210 21.881 0.195 1.00 62.56 403 LYS A O 1
ATOM 3164 N N . ALA A 1 404 ? 24.216 20.864 0.044 1.00 58.34 404 ALA A N 1
ATOM 3165 C CA . ALA A 1 404 ? 23.576 21.630 1.114 1.00 58.34 404 ALA A CA 1
ATOM 3166 C C . ALA A 1 404 ? 24.245 21.390 2.480 1.00 58.34 404 ALA A C 1
ATOM 3168 O O . ALA A 1 404 ? 24.524 22.340 3.205 1.00 58.34 404 ALA A O 1
ATOM 3169 N N . VAL A 1 405 ? 24.576 20.134 2.797 1.00 52.66 405 VAL A N 1
ATOM 3170 C CA . VAL A 1 405 ? 25.248 19.767 4.054 1.00 52.66 405 VAL A CA 1
ATOM 3171 C C . VAL A 1 405 ? 26.705 20.253 4.093 1.00 52.66 405 VAL A C 1
ATOM 3173 O O . VAL A 1 405 ? 27.175 20.709 5.129 1.00 52.66 405 VAL A O 1
ATOM 3176 N N . THR A 1 406 ? 27.439 20.177 2.977 1.00 50.16 406 THR A N 1
ATOM 3177 C CA . THR A 1 406 ? 28.868 20.560 2.905 1.00 50.16 406 THR A CA 1
ATOM 3178 C C . THR A 1 406 ? 29.118 22.050 2.647 1.00 50.16 406 THR A C 1
ATOM 3180 O O . THR A 1 406 ? 30.188 22.551 2.985 1.00 50.16 406 THR A O 1
ATOM 3183 N N . GLY A 1 407 ? 28.156 22.766 2.060 1.00 41.00 407 GLY A N 1
ATOM 3184 C CA . GLY A 1 407 ? 28.227 24.206 1.785 1.00 41.00 407 GLY A CA 1
ATOM 3185 C C . GLY A 1 407 ? 27.961 25.095 3.005 1.00 41.00 407 GLY A C 1
ATOM 3186 O O . GLY A 1 407 ? 28.126 26.311 2.924 1.00 41.00 407 GLY A O 1
ATOM 3187 N N . PHE A 1 408 ? 27.577 24.511 4.141 1.00 36.72 408 PHE A N 1
ATOM 3188 C CA . PHE A 1 408 ? 27.332 25.230 5.386 1.00 36.72 408 PHE A CA 1
ATOM 3189 C C . PHE A 1 408 ? 28.664 25.496 6.118 1.00 36.72 408 PHE A C 1
ATOM 3191 O O . PHE A 1 408 ? 29.209 24.625 6.790 1.00 36.72 408 PHE A O 1
ATOM 3198 N N . GLN A 1 409 ? 29.210 26.715 6.008 1.00 36.81 409 GLN A N 1
ATOM 3199 C CA . GLN A 1 409 ? 30.392 27.176 6.768 1.00 36.81 409 GLN A CA 1
ATOM 3200 C C . GLN A 1 409 ? 30.052 27.605 8.216 1.00 36.81 409 GLN A C 1
ATOM 3202 O O . GLN A 1 409 ? 30.669 28.511 8.773 1.00 36.81 409 GLN A O 1
ATOM 3207 N N . GLY A 1 410 ? 29.067 26.961 8.842 1.00 39.69 410 GLY A N 1
ATOM 3208 C CA . GLY A 1 410 ? 28.812 27.026 10.282 1.00 39.69 410 GLY A CA 1
ATOM 3209 C C . GLY A 1 410 ? 29.195 25.689 10.907 1.00 39.69 410 GLY A C 1
ATOM 3210 O O . GLY A 1 410 ? 28.972 24.658 10.284 1.00 39.69 410 GLY A O 1
ATOM 3211 N N . GLN A 1 411 ? 29.808 25.688 12.095 1.00 35.56 411 GLN A N 1
ATOM 3212 C CA . GLN A 1 411 ? 30.252 24.469 12.784 1.00 35.56 411 GLN A CA 1
ATOM 3213 C C . GLN A 1 411 ? 29.119 23.430 12.872 1.00 35.56 411 GLN A C 1
ATOM 3215 O O . GLN A 1 411 ? 28.257 23.527 13.740 1.00 35.56 411 GLN A O 1
ATOM 3220 N N . SER A 1 412 ? 29.139 22.428 11.990 1.00 42.06 412 SER A N 1
ATOM 3221 C CA . SER A 1 412 ? 28.253 21.270 12.076 1.00 42.06 412 SER A CA 1
ATOM 3222 C C . SER A 1 412 ? 28.581 20.493 13.348 1.00 42.06 412 SER A C 1
ATOM 3224 O O . SER A 1 412 ? 29.747 20.157 13.593 1.00 42.06 412 SER A O 1
ATOM 3226 N N . THR A 1 413 ? 27.575 20.182 14.153 1.00 42.12 413 THR A N 1
ATOM 3227 C CA . THR A 1 413 ? 27.746 19.330 15.331 1.00 42.12 413 THR A CA 1
ATOM 3228 C C . THR A 1 413 ? 28.042 17.880 14.906 1.00 42.12 413 THR A C 1
ATOM 3230 O O . THR A 1 413 ? 27.600 17.442 13.842 1.00 42.12 413 THR A O 1
ATOM 3233 N N . PRO A 1 414 ? 28.759 17.079 15.719 1.00 42.31 414 PRO A N 1
ATOM 3234 C CA . PRO A 1 414 ? 29.012 15.665 15.417 1.00 42.31 414 PRO A CA 1
ATOM 3235 C C . PRO A 1 414 ? 27.736 14.848 15.145 1.00 42.31 414 PRO A C 1
ATOM 3237 O O . PRO A 1 414 ? 27.763 13.937 14.327 1.00 42.31 414 PRO A O 1
ATOM 3240 N N . ALA A 1 415 ? 26.607 15.220 15.759 1.00 39.66 415 ALA A N 1
ATOM 3241 C CA . ALA A 1 415 ? 25.305 14.596 15.527 1.00 39.66 415 ALA A CA 1
ATOM 3242 C C . ALA A 1 415 ? 24.725 14.901 14.130 1.00 39.66 415 ALA A C 1
ATOM 3244 O O . ALA A 1 415 ? 24.096 14.037 13.530 1.00 39.66 415 ALA A O 1
ATOM 3245 N N . GLU A 1 416 ? 24.961 16.094 13.576 1.00 41.47 416 GLU A N 1
ATOM 3246 C CA . GLU A 1 416 ? 24.554 16.454 12.206 1.00 41.47 416 GLU A CA 1
ATOM 3247 C C . GLU A 1 416 ? 25.420 15.737 11.160 1.00 41.47 416 GLU A C 1
ATOM 3249 O O . GLU A 1 416 ? 24.912 15.283 10.135 1.00 41.47 416 GLU A O 1
ATOM 3254 N N . ALA A 1 417 ? 26.711 15.547 11.456 1.00 42.91 417 ALA A N 1
ATOM 3255 C CA . ALA A 1 417 ? 27.611 14.730 10.644 1.00 42.91 417 ALA A CA 1
ATOM 3256 C C . ALA A 1 417 ? 27.263 13.227 10.697 1.00 42.91 417 ALA A C 1
ATOM 3258 O O . ALA A 1 417 ? 27.418 12.542 9.686 1.00 42.91 417 ALA A O 1
ATOM 3259 N N . ASP A 1 418 ? 26.756 12.727 11.830 1.00 40.19 418 ASP A N 1
ATOM 3260 C CA . ASP A 1 418 ? 26.273 11.347 11.987 1.00 40.19 418 ASP A CA 1
ATOM 3261 C C . ASP A 1 418 ? 24.890 11.123 11.356 1.00 40.19 418 ASP A C 1
ATOM 3263 O O . ASP A 1 418 ? 24.659 10.058 10.790 1.00 40.19 418 ASP A O 1
ATOM 3267 N N . ILE A 1 419 ? 23.986 12.110 11.360 1.00 41.62 419 ILE A N 1
ATOM 3268 C CA . ILE A 1 419 ? 22.715 12.040 10.612 1.00 41.62 419 ILE A CA 1
ATOM 3269 C C . ILE A 1 419 ? 22.994 12.051 9.103 1.00 41.62 419 ILE A C 1
ATOM 3271 O O . ILE A 1 419 ? 22.469 11.209 8.375 1.00 41.62 419 ILE A O 1
ATOM 3275 N N . ALA A 1 420 ? 23.886 12.930 8.630 1.00 39.09 420 ALA A N 1
ATOM 3276 C CA . ALA A 1 420 ? 24.345 12.924 7.241 1.00 39.09 420 ALA A CA 1
ATOM 3277 C C . ALA A 1 420 ? 25.080 11.615 6.879 1.00 39.09 420 ALA A C 1
ATOM 3279 O O . ALA A 1 420 ? 24.860 11.060 5.803 1.00 39.09 420 ALA A O 1
ATOM 3280 N N . GLY A 1 421 ? 25.903 11.080 7.788 1.00 38.03 421 GLY A N 1
ATOM 3281 C CA . GLY A 1 421 ? 26.600 9.798 7.637 1.00 38.03 421 GLY A CA 1
ATOM 3282 C C . GLY A 1 421 ? 25.678 8.572 7.676 1.00 38.03 421 GLY A C 1
ATOM 3283 O O . GLY A 1 421 ? 25.917 7.608 6.954 1.00 38.03 421 GLY A O 1
ATOM 3284 N N . GLY A 1 422 ? 24.598 8.617 8.459 1.00 39.97 422 GLY A N 1
ATOM 3285 C CA . GLY A 1 422 ? 23.561 7.584 8.538 1.00 39.97 422 GLY A CA 1
ATOM 3286 C C . GLY A 1 422 ? 22.593 7.608 7.352 1.00 39.97 422 GLY A C 1
ATOM 3287 O O . GLY A 1 422 ? 22.108 6.556 6.932 1.00 39.97 422 GLY A O 1
ATOM 3288 N N . LEU A 1 423 ? 22.371 8.781 6.748 1.00 38.09 423 LEU A N 1
ATOM 3289 C CA . LEU A 1 423 ? 21.647 8.933 5.479 1.00 38.09 423 LEU A CA 1
ATOM 3290 C C . LEU A 1 423 ? 22.435 8.349 4.287 1.00 38.09 423 LEU A C 1
ATOM 3292 O O . LEU A 1 423 ? 21.833 7.816 3.355 1.00 38.09 423 LEU A O 1
ATOM 3296 N N . LEU A 1 424 ? 23.771 8.339 4.375 1.00 38.19 424 LEU A N 1
ATOM 3297 C CA . LEU A 1 424 ? 24.712 7.740 3.415 1.00 38.19 424 LEU A CA 1
ATOM 3298 C C . LEU A 1 424 ? 24.885 6.207 3.539 1.00 38.19 424 LEU A C 1
ATOM 3300 O O . LEU A 1 424 ? 25.574 5.614 2.708 1.00 38.19 424 LEU A O 1
ATOM 3304 N N . ASN A 1 425 ? 24.270 5.542 4.526 1.00 36.38 425 ASN A N 1
ATOM 3305 C CA . ASN A 1 425 ? 24.341 4.082 4.687 1.00 36.38 425 ASN A CA 1
ATOM 3306 C C . ASN A 1 425 ? 23.311 3.345 3.803 1.00 36.38 425 ASN A C 1
ATOM 3308 O O . ASN A 1 425 ? 22.215 3.002 4.222 1.00 36.38 425 ASN A O 1
ATOM 3312 N N . VAL A 1 426 ? 23.718 3.189 2.548 1.00 41.81 426 VAL A N 1
ATOM 3313 C CA . VAL A 1 426 ? 23.484 2.164 1.510 1.00 41.81 426 VAL A CA 1
ATOM 3314 C C . VAL A 1 426 ? 22.415 1.085 1.706 1.00 41.81 426 VAL A C 1
ATOM 3316 O O . VAL A 1 426 ? 22.484 0.252 2.610 1.00 41.81 426 VAL A O 1
ATOM 3319 N N . VAL A 1 427 ? 21.552 1.017 0.691 1.00 35.84 427 VAL A N 1
ATOM 3320 C CA . VAL A 1 427 ? 20.706 -0.120 0.311 1.00 35.84 427 VAL A CA 1
ATOM 3321 C C . VAL A 1 427 ? 21.587 -1.225 -0.311 1.00 35.84 427 VAL A C 1
ATOM 3323 O O . VAL A 1 427 ? 22.383 -0.925 -1.203 1.00 35.84 427 VAL A O 1
ATOM 3326 N N . PRO A 1 428 ? 21.517 -2.490 0.146 1.00 35.41 428 PRO A N 1
ATOM 3327 C CA . PRO A 1 428 ? 22.247 -3.611 -0.453 1.00 35.41 428 PRO A CA 1
ATOM 3328 C C . PRO A 1 428 ? 22.056 -3.702 -1.981 1.00 35.41 428 PRO A C 1
ATOM 3330 O O . PRO A 1 428 ? 20.981 -3.413 -2.488 1.00 35.41 428 PRO A O 1
ATOM 3333 N N . ALA A 1 429 ? 23.099 -4.093 -2.724 1.00 34.53 429 ALA A N 1
ATOM 3334 C CA . ALA A 1 429 ? 23.101 -4.117 -4.196 1.00 34.53 429 ALA A CA 1
ATOM 3335 C C . ALA A 1 429 ? 21.978 -4.971 -4.824 1.00 34.53 429 ALA A C 1
ATOM 3337 O O . ALA A 1 429 ? 21.529 -4.675 -5.921 1.00 34.53 429 ALA A O 1
ATOM 3338 N N . ASP A 1 430 ? 21.492 -5.976 -4.101 1.00 36.12 430 ASP A N 1
ATOM 3339 C CA . ASP A 1 430 ? 20.354 -6.839 -4.436 1.00 36.12 430 ASP A CA 1
ATOM 3340 C C . ASP A 1 430 ? 18.979 -6.156 -4.295 1.00 36.12 430 ASP A C 1
ATOM 3342 O O . ASP A 1 430 ? 17.968 -6.722 -4.693 1.00 36.12 430 ASP A O 1
ATOM 3346 N N . GLN A 1 431 ? 18.934 -4.938 -3.749 1.00 36.06 431 GLN A N 1
ATOM 3347 C CA . GLN A 1 431 ? 17.725 -4.130 -3.545 1.00 36.06 431 GLN A CA 1
ATOM 3348 C C . GLN A 1 431 ? 17.695 -2.861 -4.421 1.00 36.06 431 GLN A C 1
ATOM 3350 O O . GLN A 1 431 ? 16.801 -2.032 -4.278 1.00 36.06 431 GLN A O 1
ATOM 3355 N N . LEU A 1 432 ? 18.660 -2.685 -5.332 1.00 41.06 432 LEU A N 1
ATOM 3356 C CA . LEU A 1 432 ? 18.680 -1.585 -6.313 1.00 41.06 432 LEU A CA 1
ATOM 3357 C C . LEU A 1 432 ? 17.812 -1.849 -7.550 1.00 41.06 432 LEU A C 1
ATOM 3359 O O . LEU A 1 432 ? 17.448 -0.899 -8.243 1.00 41.06 432 LEU A O 1
ATOM 3363 N N . ASP A 1 433 ? 17.452 -3.109 -7.775 1.00 38.28 433 ASP A N 1
ATOM 3364 C CA . ASP A 1 433 ? 16.445 -3.523 -8.757 1.00 38.28 433 ASP A CA 1
ATOM 3365 C C . ASP A 1 433 ? 15.027 -3.517 -8.147 1.00 38.28 433 ASP A C 1
ATOM 3367 O O . ASP A 1 433 ? 14.028 -3.667 -8.852 1.00 38.28 433 ASP A O 1
ATOM 3371 N N . ASP A 1 434 ? 14.928 -3.288 -6.830 1.00 46.34 434 ASP A N 1
ATOM 3372 C CA . ASP A 1 434 ? 13.678 -3.190 -6.084 1.00 46.34 434 ASP A CA 1
ATOM 3373 C C . ASP A 1 434 ? 13.232 -1.722 -5.966 1.00 46.34 434 ASP A C 1
ATOM 3375 O O . ASP A 1 434 ? 13.752 -0.910 -5.191 1.00 46.34 434 ASP A O 1
ATOM 3379 N N . THR A 1 435 ? 12.218 -1.387 -6.764 1.00 44.38 435 THR A N 1
ATOM 3380 C CA . THR A 1 435 ? 11.627 -0.044 -6.843 1.00 44.38 435 THR A CA 1
ATOM 3381 C C . THR A 1 435 ? 11.048 0.406 -5.490 1.00 44.38 435 THR A C 1
ATOM 3383 O O . THR A 1 435 ? 11.030 1.606 -5.194 1.00 44.38 435 THR A O 1
ATOM 3386 N N . GLU A 1 436 ? 10.646 -0.530 -4.621 1.00 45.78 436 GLU A N 1
ATOM 3387 C CA . GLU A 1 436 ? 10.048 -0.238 -3.317 1.00 45.78 436 GLU A CA 1
ATOM 3388 C C . GLU A 1 436 ? 11.075 0.228 -2.283 1.00 45.78 436 GLU A C 1
ATOM 3390 O O . GLU A 1 436 ? 10.838 1.215 -1.574 1.00 45.78 436 GLU A O 1
ATOM 3395 N N . ALA A 1 437 ? 12.238 -0.426 -2.241 1.00 45.28 437 ALA A N 1
ATOM 3396 C CA . ALA A 1 437 ? 13.333 -0.094 -1.333 1.00 45.28 437 ALA A CA 1
ATOM 3397 C C . ALA A 1 437 ? 13.939 1.285 -1.650 1.00 45.28 437 ALA A C 1
ATOM 3399 O O . ALA A 1 437 ? 14.200 2.087 -0.745 1.00 45.28 437 ALA A O 1
ATOM 3400 N N . LEU A 1 438 ? 14.092 1.605 -2.940 1.00 45.34 438 LEU A N 1
ATOM 3401 C CA . LEU A 1 438 ? 14.603 2.901 -3.389 1.00 45.34 438 LEU A CA 1
ATOM 3402 C C . LEU A 1 438 ? 13.638 4.047 -3.034 1.00 45.34 438 LEU A C 1
ATOM 3404 O O . LEU A 1 438 ? 14.063 5.096 -2.544 1.00 45.34 438 LEU A O 1
ATOM 3408 N N . LYS A 1 439 ? 12.328 3.841 -3.222 1.00 47.22 439 LYS A N 1
ATOM 3409 C CA . LYS A 1 439 ? 11.283 4.834 -2.917 1.00 47.22 439 LYS A CA 1
ATOM 3410 C C . LYS A 1 439 ? 11.107 5.085 -1.418 1.00 47.22 439 LYS A C 1
ATOM 3412 O O . LYS A 1 439 ? 10.993 6.244 -1.022 1.00 47.22 439 LYS A O 1
ATOM 3417 N N . ALA A 1 440 ? 11.136 4.045 -0.581 1.00 51.41 440 ALA A N 1
ATOM 3418 C CA . ALA A 1 440 ? 11.074 4.199 0.877 1.00 51.41 440 ALA A CA 1
ATOM 3419 C C . ALA A 1 440 ? 12.231 5.066 1.399 1.00 51.41 440 ALA A C 1
ATOM 3421 O O . ALA A 1 440 ? 12.036 5.969 2.212 1.00 51.41 440 ALA A O 1
ATOM 3422 N N . ARG A 1 441 ? 13.432 4.867 0.848 1.00 53.88 441 ARG A N 1
ATOM 3423 C CA . ARG A 1 441 ? 14.606 5.652 1.226 1.00 53.88 441 ARG A CA 1
ATOM 3424 C C . ARG A 1 441 ? 14.567 7.089 0.706 1.00 53.88 441 ARG A C 1
ATOM 3426 O O . ARG A 1 441 ? 15.029 8.002 1.388 1.00 53.88 441 ARG A O 1
ATOM 3433 N N . ILE A 1 442 ? 14.003 7.306 -0.481 1.00 49.56 442 ILE A N 1
ATOM 3434 C CA . ILE A 1 442 ? 13.744 8.650 -1.006 1.00 49.56 442 ILE A CA 1
ATOM 3435 C C . ILE A 1 442 ? 12.802 9.427 -0.072 1.00 49.56 442 ILE A C 1
ATOM 3437 O O . ILE A 1 442 ? 13.098 10.579 0.238 1.00 49.56 442 ILE A O 1
ATOM 3441 N N . ALA A 1 443 ? 11.733 8.799 0.425 1.00 52.38 443 ALA A N 1
ATOM 3442 C CA . ALA A 1 443 ? 10.814 9.423 1.378 1.00 52.38 443 ALA A CA 1
ATOM 3443 C C . ALA A 1 443 ? 11.496 9.755 2.723 1.00 52.38 443 ALA A C 1
ATOM 3445 O O . ALA A 1 443 ? 11.262 10.818 3.297 1.00 52.38 443 ALA A O 1
ATOM 3446 N N . GLU A 1 444 ? 12.402 8.898 3.209 1.00 53.09 444 GLU A N 1
ATOM 3447 C CA . GLU A 1 444 ? 13.223 9.190 4.396 1.00 53.09 444 GLU A CA 1
ATOM 3448 C C . GLU A 1 444 ? 14.176 10.377 4.179 1.00 53.09 444 GLU A C 1
ATOM 3450 O O . GLU A 1 444 ? 14.328 11.220 5.065 1.00 53.09 444 GLU A O 1
ATOM 3455 N N . LEU A 1 445 ? 14.799 10.475 2.999 1.00 48.91 445 LEU A N 1
ATOM 3456 C CA . LEU A 1 445 ? 15.645 11.611 2.617 1.00 48.91 445 LEU A CA 1
ATOM 3457 C C . LEU A 1 445 ? 14.830 12.908 2.493 1.00 48.91 445 LEU A C 1
ATOM 3459 O O . LEU A 1 445 ? 15.311 13.962 2.905 1.00 48.91 445 LEU A O 1
ATOM 3463 N N . GLU A 1 446 ? 13.602 12.844 1.970 1.00 50.28 446 GLU A N 1
ATOM 3464 C CA . GLU A 1 446 ? 12.670 13.979 1.905 1.00 50.28 446 GLU A CA 1
ATOM 3465 C C . GLU A 1 446 ? 12.257 14.446 3.304 1.00 50.28 446 GLU A C 1
ATOM 3467 O O . GLU A 1 446 ? 12.347 15.638 3.600 1.00 50.28 446 GLU A O 1
ATOM 3472 N N . ALA A 1 447 ? 11.893 13.519 4.194 1.00 53.75 447 ALA A N 1
ATOM 3473 C CA . ALA A 1 447 ? 11.555 13.832 5.579 1.00 53.75 447 ALA A CA 1
ATOM 3474 C C . ALA A 1 447 ? 12.750 14.435 6.339 1.00 53.75 447 ALA A C 1
ATOM 3476 O O . ALA A 1 447 ? 12.598 15.433 7.046 1.00 53.75 447 ALA A O 1
ATOM 3477 N N . ALA A 1 448 ? 13.954 13.883 6.157 1.00 48.22 448 ALA A N 1
ATOM 3478 C CA . ALA A 1 448 ? 15.176 14.404 6.767 1.00 48.22 448 ALA A CA 1
ATOM 3479 C C . ALA A 1 448 ? 15.572 15.781 6.207 1.00 48.22 448 ALA A C 1
ATOM 3481 O O . ALA A 1 448 ? 15.988 16.660 6.964 1.00 48.22 448 ALA A O 1
ATOM 3482 N N . SER A 1 449 ? 15.412 15.994 4.897 1.00 44.53 449 SER A N 1
ATOM 3483 C CA . SER A 1 449 ? 15.650 17.288 4.253 1.00 44.53 449 SER A CA 1
ATOM 3484 C C . SER A 1 449 ? 14.648 18.342 4.725 1.00 44.53 449 SER A C 1
ATOM 3486 O O . SER A 1 449 ? 15.053 19.471 4.987 1.00 44.53 449 SER A O 1
ATOM 3488 N N . ALA A 1 450 ? 13.367 17.990 4.873 1.00 48.94 450 ALA A N 1
ATOM 3489 C CA . ALA A 1 450 ? 12.337 18.889 5.391 1.00 48.94 450 ALA A CA 1
ATOM 3490 C C . ALA A 1 450 ? 12.616 19.290 6.849 1.00 48.94 450 ALA A C 1
ATOM 3492 O O . ALA A 1 450 ? 12.555 20.470 7.180 1.00 48.94 450 ALA A O 1
ATOM 3493 N N . LEU A 1 451 ? 13.021 18.334 7.694 1.00 50.41 451 LEU A N 1
ATOM 3494 C CA . LEU A 1 451 ? 13.436 18.576 9.082 1.00 50.41 451 LEU A CA 1
ATOM 3495 C C . LEU A 1 451 ? 14.660 19.491 9.194 1.00 50.41 451 LEU A C 1
ATOM 3497 O O . LEU A 1 451 ? 14.727 20.310 10.109 1.00 50.41 451 LEU A O 1
ATOM 3501 N N . LEU A 1 452 ? 15.635 19.353 8.291 1.00 44.47 452 LEU A N 1
ATOM 3502 C CA . LEU A 1 452 ? 16.803 20.232 8.248 1.00 44.47 452 LEU A CA 1
ATOM 3503 C C . LEU A 1 452 ? 16.412 21.639 7.780 1.00 44.47 452 LEU A C 1
ATOM 3505 O O . LEU A 1 452 ? 16.790 22.603 8.439 1.00 44.47 452 LEU A O 1
ATOM 3509 N N . LEU A 1 453 ? 15.616 21.774 6.711 1.00 44.50 453 LEU A N 1
ATOM 3510 C CA . LEU A 1 453 ? 15.146 23.085 6.247 1.00 44.50 453 LEU A CA 1
ATOM 3511 C C . LEU A 1 453 ? 14.343 23.828 7.330 1.00 44.50 453 LEU A C 1
ATOM 3513 O O . LEU A 1 453 ? 14.658 24.980 7.607 1.00 44.50 453 LEU A O 1
ATOM 3517 N N . ASP A 1 454 ? 13.393 23.165 7.995 1.00 42.59 454 ASP A N 1
ATOM 3518 C CA . ASP A 1 454 ? 12.533 23.768 9.028 1.00 42.59 454 ASP A CA 1
ATOM 3519 C C . ASP A 1 454 ? 13.345 24.281 10.237 1.00 42.59 454 ASP A C 1
ATOM 3521 O O . ASP A 1 454 ? 13.133 25.383 10.746 1.00 42.59 454 ASP A O 1
ATOM 3525 N N . LYS A 1 455 ? 14.389 23.541 10.639 1.00 38.84 455 LYS A N 1
ATOM 3526 C CA . LYS A 1 455 ? 15.310 23.951 11.715 1.00 38.84 455 LYS A CA 1
ATOM 3527 C C . LYS A 1 455 ? 16.149 25.183 11.360 1.00 38.84 455 LYS A C 1
ATOM 3529 O O . LYS A 1 455 ? 16.446 25.990 12.243 1.00 38.84 455 LYS A O 1
ATOM 3534 N N . TYR A 1 456 ? 16.548 25.335 10.096 1.00 38.75 456 TYR A N 1
ATOM 3535 C CA . TYR A 1 456 ? 17.383 26.456 9.649 1.00 38.75 456 TYR A CA 1
ATOM 3536 C C . TYR A 1 456 ? 16.570 27.694 9.235 1.00 38.75 456 TYR A C 1
ATOM 3538 O O . TYR A 1 456 ? 17.086 28.804 9.368 1.00 38.75 456 TYR A O 1
ATOM 3546 N N . THR A 1 457 ? 15.290 27.548 8.869 1.00 36.44 457 THR A N 1
ATOM 3547 C CA . THR A 1 457 ? 14.342 28.675 8.745 1.00 36.44 457 THR A CA 1
ATOM 3548 C C . THR A 1 457 ? 14.134 29.384 10.091 1.00 36.44 457 THR A C 1
ATOM 3550 O O . THR A 1 457 ? 14.056 30.611 10.143 1.00 36.44 457 THR A O 1
ATOM 3553 N N . ILE A 1 458 ? 14.157 28.638 11.203 1.00 33.09 458 ILE A N 1
ATOM 3554 C CA . ILE A 1 458 ? 14.076 29.191 12.568 1.00 33.09 458 ILE A CA 1
ATOM 3555 C C . ILE A 1 458 ? 15.367 29.942 12.964 1.00 33.09 458 ILE A C 1
ATOM 3557 O O . ILE A 1 458 ? 15.315 30.909 13.725 1.00 33.09 458 ILE A O 1
ATOM 3561 N N . MET A 1 459 ? 16.535 29.556 12.431 1.00 28.48 459 MET A N 1
ATOM 3562 C CA . MET A 1 459 ? 17.802 30.246 12.727 1.00 28.48 459 MET A CA 1
ATOM 3563 C C . MET A 1 459 ? 17.960 31.569 11.963 1.00 28.48 459 MET A C 1
ATOM 3565 O O . MET A 1 459 ? 18.522 32.518 12.519 1.00 28.48 459 MET A O 1
ATOM 3569 N N . SER A 1 460 ? 17.434 31.682 10.734 1.00 31.77 460 SER A N 1
ATOM 3570 C CA . SER A 1 460 ? 17.505 32.931 9.958 1.00 31.77 460 SER A CA 1
ATOM 3571 C C . SER A 1 460 ? 16.611 34.045 10.512 1.00 31.77 460 SER A C 1
ATOM 3573 O O . SER A 1 460 ? 16.948 35.213 10.350 1.00 31.77 460 SER A O 1
ATOM 3575 N N . SER A 1 461 ? 15.522 33.722 11.224 1.00 32.16 461 SER A N 1
ATOM 3576 C CA . SER A 1 461 ? 14.634 34.726 11.841 1.00 32.16 461 SER A CA 1
ATOM 3577 C C . SER A 1 461 ? 15.184 35.370 13.122 1.00 32.16 461 SER A C 1
ATOM 3579 O O . SER A 1 461 ? 14.594 36.318 13.632 1.00 32.16 461 SER A O 1
ATOM 3581 N N . THR A 1 462 ? 16.305 34.876 13.661 1.00 31.31 462 THR A N 1
ATOM 3582 C CA . THR A 1 462 ? 16.920 35.391 14.906 1.00 31.31 462 THR A CA 1
ATOM 3583 C C . THR A 1 462 ? 18.288 36.045 14.711 1.00 31.31 462 THR A C 1
ATOM 3585 O O . THR A 1 462 ? 18.899 36.500 15.680 1.00 31.31 462 THR A O 1
ATOM 3588 N N . TRP A 1 463 ? 18.791 36.115 13.477 1.00 28.42 463 TRP A N 1
ATOM 3589 C CA . TRP A 1 463 ? 20.094 36.710 13.202 1.00 28.42 463 TRP A CA 1
ATOM 3590 C C . TRP A 1 463 ? 19.973 38.219 12.951 1.00 28.42 463 TRP A C 1
ATOM 3592 O O . TRP A 1 463 ? 19.465 38.654 11.922 1.00 28.42 463 TRP A O 1
ATOM 3602 N N . VAL A 1 464 ? 20.468 39.022 13.897 1.00 27.25 464 VAL A N 1
ATOM 3603 C CA . VAL A 1 464 ? 20.704 40.459 13.704 1.00 27.25 464 VAL A CA 1
ATOM 3604 C C . VAL A 1 464 ? 22.167 40.638 13.273 1.00 27.25 464 VAL A C 1
ATOM 3606 O O . VAL A 1 464 ? 23.056 40.282 14.053 1.00 27.25 464 VAL A O 1
ATOM 3609 N N . PRO A 1 465 ? 22.459 41.167 12.069 1.00 26.48 465 PRO A N 1
ATOM 3610 C CA . PRO A 1 465 ? 23.832 41.463 11.675 1.00 26.48 465 PRO A CA 1
ATOM 3611 C C . PRO A 1 465 ? 24.462 42.506 12.615 1.00 26.48 465 PRO A C 1
ATOM 3613 O O . PRO A 1 465 ? 23.795 43.482 12.972 1.00 26.48 465 PRO A O 1
ATOM 3616 N N . PRO A 1 466 ? 25.748 42.375 12.991 1.00 26.25 466 PRO A N 1
ATOM 3617 C CA . PRO A 1 466 ? 26.465 43.457 13.658 1.00 26.25 466 PRO A CA 1
ATOM 3618 C C . PRO A 1 466 ? 26.627 44.660 12.706 1.00 26.25 466 PRO A C 1
ATOM 3620 O O . PRO A 1 466 ? 26.765 44.466 11.494 1.00 26.25 466 PRO A O 1
ATOM 3623 N N . PRO A 1 467 ? 26.624 45.906 13.220 1.00 24.98 467 PRO A N 1
ATOM 3624 C CA . PRO A 1 467 ? 26.724 47.094 12.383 1.00 24.98 467 PRO A CA 1
ATOM 3625 C C . PRO A 1 467 ? 28.098 47.142 11.710 1.00 24.98 467 PRO A C 1
ATOM 3627 O O . PRO A 1 467 ? 29.134 47.142 12.373 1.00 24.98 467 PRO A O 1
ATOM 3630 N N . VAL A 1 468 ? 28.097 47.180 10.380 1.00 28.47 468 VAL A N 1
ATOM 3631 C CA . VAL A 1 468 ? 29.304 47.381 9.579 1.00 28.47 468 VAL A CA 1
ATOM 3632 C C . VAL A 1 468 ? 29.595 48.881 9.547 1.00 28.47 468 VAL A C 1
ATOM 3634 O O . VAL A 1 468 ? 28.789 49.660 9.037 1.00 28.47 468 VAL A O 1
ATOM 3637 N N . GLU A 1 469 ? 30.735 49.298 10.099 1.00 25.67 469 GLU A N 1
ATOM 3638 C CA . GLU A 1 469 ? 31.246 50.658 9.918 1.00 25.67 469 GLU A CA 1
ATOM 3639 C C . GLU A 1 469 ? 31.540 50.897 8.431 1.00 25.67 469 GLU A C 1
ATOM 3641 O O . GLU A 1 469 ? 32.358 50.221 7.805 1.00 25.67 469 GLU A O 1
ATOM 3646 N N . ALA A 1 470 ? 30.833 51.867 7.856 1.00 25.75 470 ALA A N 1
ATOM 3647 C CA . ALA A 1 470 ? 31.000 52.284 6.478 1.00 25.75 470 ALA A CA 1
ATOM 3648 C C . ALA A 1 470 ? 32.362 52.967 6.280 1.00 25.75 470 ALA A C 1
ATOM 3650 O O . ALA A 1 470 ? 32.601 54.065 6.778 1.00 25.75 470 ALA A O 1
ATOM 3651 N N . SER A 1 471 ? 33.224 52.357 5.467 1.00 26.95 471 SER A N 1
ATOM 3652 C CA . SER A 1 471 ? 34.301 53.065 4.774 1.00 26.95 471 SER A CA 1
ATOM 3653 C C . SER A 1 471 ? 33.838 53.301 3.338 1.00 26.95 471 SER A C 1
ATOM 3655 O O . SER A 1 471 ? 33.746 52.375 2.530 1.00 26.95 471 SER A O 1
ATOM 3657 N N . VAL A 1 472 ? 33.509 54.553 3.043 1.00 28.30 472 VAL A N 1
ATOM 3658 C CA . VAL A 1 472 ? 33.110 55.031 1.723 1.00 28.30 472 VAL A CA 1
ATOM 3659 C C . VAL A 1 472 ? 34.331 55.033 0.800 1.00 28.30 472 VAL A C 1
ATOM 3661 O O . VAL A 1 472 ? 35.265 55.801 1.014 1.00 28.30 472 VAL A O 1
ATOM 3664 N N . ALA A 1 473 ? 34.292 54.228 -0.261 1.00 25.83 473 ALA A N 1
ATOM 3665 C CA . ALA A 1 473 ? 35.065 54.460 -1.475 1.00 25.83 473 ALA A CA 1
ATOM 3666 C C . ALA A 1 473 ? 34.104 54.393 -2.669 1.00 25.83 473 ALA A C 1
ATOM 3668 O O . ALA A 1 473 ? 33.465 53.387 -2.955 1.00 25.83 473 ALA A O 1
ATOM 3669 N N . THR A 1 474 ? 33.963 55.552 -3.288 1.00 26.94 474 THR A N 1
ATOM 3670 C CA . THR A 1 474 ? 33.093 55.940 -4.395 1.00 26.94 474 THR A CA 1
ATOM 3671 C C . THR A 1 474 ? 33.216 55.083 -5.660 1.00 26.94 474 THR A C 1
ATOM 3673 O O . THR A 1 474 ? 34.321 54.900 -6.162 1.00 26.94 474 THR A O 1
ATOM 3676 N N . GLY A 1 475 ? 32.064 54.761 -6.269 1.00 27.14 475 GLY A N 1
ATOM 3677 C CA . GLY A 1 475 ? 31.872 54.940 -7.716 1.00 27.14 475 GLY A CA 1
ATOM 3678 C C . GLY A 1 475 ? 31.684 53.699 -8.598 1.00 27.14 475 GLY A C 1
ATOM 3679 O O . GLY A 1 475 ? 32.579 53.381 -9.368 1.00 27.14 475 GLY A O 1
ATOM 3680 N N . CYS A 1 476 ? 30.499 53.077 -8.576 1.00 24.64 476 CYS A N 1
ATOM 3681 C CA . CYS A 1 476 ? 29.693 52.728 -9.766 1.00 24.64 476 CYS A CA 1
ATOM 3682 C C . CYS A 1 476 ? 28.451 51.929 -9.349 1.00 24.64 476 CYS A C 1
ATOM 3684 O O . CYS A 1 476 ? 28.554 50.953 -8.613 1.00 24.64 476 CYS A O 1
ATOM 3686 N N . ALA A 1 477 ? 27.285 52.353 -9.833 1.00 23.11 477 ALA A N 1
ATOM 3687 C CA . ALA A 1 477 ? 26.034 51.620 -9.714 1.00 23.11 477 ALA A CA 1
ATOM 3688 C C . ALA A 1 477 ? 25.965 50.525 -10.789 1.00 23.11 477 ALA A C 1
ATOM 3690 O O . ALA A 1 477 ? 26.257 50.793 -11.954 1.00 23.11 477 ALA A O 1
ATOM 3691 N N . VAL A 1 478 ? 25.538 49.323 -10.402 1.00 23.47 478 VAL A N 1
ATOM 3692 C CA . VAL A 1 478 ? 24.911 48.354 -11.307 1.00 23.47 478 VAL A CA 1
ATOM 3693 C C . VAL A 1 478 ? 23.654 47.859 -10.604 1.00 23.47 478 VAL A C 1
ATOM 3695 O O . VAL A 1 478 ? 23.731 47.286 -9.518 1.00 23.47 478 VAL A O 1
ATOM 3698 N N . ASP A 1 479 ? 22.507 48.137 -11.217 1.00 22.08 479 ASP A N 1
ATOM 3699 C CA . ASP A 1 479 ? 21.202 47.625 -10.817 1.00 22.08 479 ASP A CA 1
ATOM 3700 C C . ASP A 1 479 ? 21.193 46.094 -10.906 1.00 22.08 479 ASP A C 1
ATOM 3702 O O . ASP A 1 479 ? 21.440 45.522 -11.969 1.00 22.08 479 ASP A O 1
ATOM 3706 N N . VAL A 1 480 ? 20.871 45.421 -9.799 1.00 22.59 480 VAL A N 1
ATOM 3707 C CA . VAL A 1 480 ? 20.459 44.014 -9.824 1.00 22.59 480 VAL A CA 1
ATOM 3708 C C . VAL A 1 480 ? 18.942 43.982 -9.730 1.00 22.59 480 VAL A C 1
ATOM 3710 O O . VAL A 1 480 ? 18.353 44.177 -8.669 1.00 22.59 480 VAL A O 1
ATOM 3713 N N . VAL A 1 481 ? 18.324 43.725 -10.879 1.00 22.19 481 VAL A N 1
ATOM 3714 C CA . VAL A 1 481 ? 16.944 43.263 -11.002 1.00 22.19 481 VAL A CA 1
ATOM 3715 C C . VAL A 1 481 ? 16.854 41.896 -10.320 1.00 22.19 481 VAL A C 1
ATOM 3717 O O . VAL A 1 481 ? 17.424 40.921 -10.808 1.00 22.19 481 VAL A O 1
ATOM 3720 N N . MET A 1 482 ? 16.156 41.813 -9.187 1.00 23.14 482 MET A N 1
ATOM 3721 C CA . MET A 1 482 ? 15.720 40.534 -8.627 1.00 23.14 482 MET A CA 1
ATOM 3722 C C . MET A 1 482 ? 14.380 40.161 -9.253 1.00 23.14 482 MET A C 1
ATOM 3724 O O . MET A 1 482 ? 13.424 40.922 -9.138 1.00 23.14 482 MET A O 1
ATOM 3728 N N . ASN A 1 483 ? 14.310 38.992 -9.894 1.00 26.62 483 ASN A N 1
ATOM 3729 C CA . ASN A 1 483 ? 13.046 38.401 -10.315 1.00 26.62 483 ASN A CA 1
ATOM 3730 C C . ASN A 1 483 ? 12.910 36.966 -9.786 1.00 26.62 483 ASN A C 1
ATOM 3732 O O . ASN A 1 483 ? 13.721 36.096 -10.090 1.00 26.62 483 ASN A O 1
ATOM 3736 N N . ASN A 1 484 ? 11.812 36.788 -9.049 1.00 26.14 484 ASN A N 1
ATOM 3737 C CA . ASN A 1 484 ? 11.003 35.592 -8.817 1.00 26.14 484 ASN A CA 1
ATOM 3738 C C . ASN A 1 484 ? 11.597 34.394 -8.058 1.00 26.14 484 ASN A C 1
ATOM 3740 O O . ASN A 1 484 ? 11.912 33.356 -8.632 1.00 26.14 484 ASN A O 1
ATOM 3744 N N . THR A 1 485 ? 11.505 34.474 -6.729 1.00 28.59 485 THR A N 1
ATOM 3745 C CA . THR A 1 485 ? 11.058 33.347 -5.894 1.00 28.59 485 THR A CA 1
ATOM 3746 C C . THR A 1 485 ? 9.641 33.633 -5.407 1.00 28.59 485 THR A C 1
ATOM 3748 O O . THR A 1 485 ? 9.401 34.632 -4.731 1.00 28.59 485 THR A O 1
ATOM 3751 N N . SER A 1 486 ? 8.697 32.764 -5.751 1.00 31.64 486 SER A N 1
ATOM 3752 C CA . SER A 1 486 ? 7.344 32.744 -5.200 1.00 31.64 486 SER A CA 1
ATOM 3753 C C . SER A 1 486 ? 7.384 32.336 -3.723 1.00 31.64 486 SER A C 1
ATOM 3755 O O . SER A 1 486 ? 7.329 31.150 -3.410 1.00 31.64 486 SER A O 1
ATOM 3757 N N . ASN A 1 487 ? 7.475 33.324 -2.833 1.00 28.88 487 ASN A N 1
ATOM 3758 C CA . ASN A 1 487 ? 7.150 33.194 -1.415 1.00 28.88 487 ASN A CA 1
ATOM 3759 C C . ASN A 1 487 ? 5.880 34.004 -1.142 1.00 28.88 487 ASN A C 1
ATOM 3761 O O . ASN A 1 487 ? 5.850 35.214 -1.359 1.00 28.88 487 ASN A O 1
ATOM 3765 N N . VAL A 1 488 ? 4.835 33.342 -0.645 1.00 24.20 488 VAL A N 1
ATOM 3766 C CA . VAL A 1 488 ? 3.773 34.028 0.096 1.00 24.20 488 VAL A CA 1
ATOM 3767 C C . VAL A 1 488 ? 4.340 34.285 1.490 1.00 24.20 488 VAL A C 1
ATOM 3769 O O . VAL A 1 488 ? 4.344 33.395 2.336 1.00 24.20 488 VAL A O 1
ATOM 3772 N N . GLU A 1 489 ? 4.882 35.479 1.722 1.00 26.53 489 GLU A N 1
ATOM 3773 C CA . GLU A 1 489 ? 5.218 35.927 3.073 1.00 26.53 489 GLU A CA 1
ATOM 3774 C C . GLU A 1 489 ? 3.931 36.358 3.786 1.00 26.53 489 GLU A C 1
ATOM 3776 O O . GLU A 1 489 ? 3.350 37.401 3.485 1.00 26.53 489 GLU A O 1
ATOM 3781 N N . ALA A 1 490 ? 3.476 35.564 4.755 1.00 25.16 490 ALA A N 1
ATOM 3782 C CA . ALA A 1 490 ? 2.586 36.064 5.793 1.00 25.16 490 ALA A CA 1
ATOM 3783 C C . ALA A 1 490 ? 3.444 36.849 6.796 1.00 25.16 490 ALA A C 1
ATOM 3785 O O . ALA A 1 490 ? 4.089 36.269 7.670 1.00 25.16 490 ALA A O 1
ATOM 3786 N N . SER A 1 491 ? 3.495 38.172 6.654 1.00 27.66 491 SER A N 1
ATOM 3787 C CA . SER A 1 491 ? 4.144 39.042 7.630 1.00 27.66 491 SER A CA 1
ATOM 3788 C C . SER A 1 491 ? 3.275 39.146 8.888 1.00 27.66 491 SER A C 1
ATOM 3790 O O . SER A 1 491 ? 2.198 39.738 8.896 1.00 27.66 491 SER A O 1
ATOM 3792 N N . VAL A 1 492 ? 3.742 38.538 9.980 1.00 26.62 492 VAL A N 1
ATOM 3793 C CA . VAL A 1 492 ? 3.158 38.706 11.314 1.00 26.62 492 VAL A CA 1
ATOM 3794 C C . VAL A 1 492 ? 3.769 39.960 11.932 1.00 26.62 492 VAL A C 1
ATOM 3796 O O . VAL A 1 492 ? 4.917 39.950 12.371 1.00 26.62 492 VAL A O 1
ATOM 3799 N N . ALA A 1 493 ? 3.009 41.053 11.975 1.00 26.78 493 ALA A N 1
ATOM 3800 C CA . ALA A 1 493 ? 3.334 42.178 12.841 1.00 26.78 493 ALA A CA 1
ATOM 3801 C C . ALA A 1 493 ? 2.950 41.803 14.280 1.00 26.78 493 ALA A C 1
ATOM 3803 O O . ALA A 1 493 ? 1.772 41.689 14.615 1.00 26.78 493 ALA A O 1
ATOM 3804 N N . THR A 1 494 ? 3.944 41.569 15.133 1.00 27.95 494 THR A N 1
ATOM 3805 C CA . THR A 1 494 ? 3.731 41.391 16.571 1.00 27.95 494 THR A CA 1
ATOM 3806 C C . THR A 1 494 ? 3.571 42.755 17.236 1.00 27.95 494 THR A C 1
ATOM 3808 O O . THR A 1 494 ? 4.566 43.442 17.463 1.00 27.95 494 THR A O 1
ATOM 3811 N N . GLU A 1 495 ? 2.346 43.130 17.603 1.00 28.86 495 GLU A N 1
ATOM 3812 C CA . GLU A 1 495 ? 2.137 44.014 18.753 1.00 28.86 495 GLU A CA 1
ATOM 3813 C C . GLU A 1 495 ? 1.876 43.174 20.006 1.00 28.86 495 GLU A C 1
ATOM 3815 O O . GLU A 1 495 ? 1.300 42.086 19.966 1.00 28.86 495 GLU A O 1
ATOM 3820 N N . ALA A 1 496 ? 2.408 43.654 21.125 1.00 35.00 496 ALA A N 1
ATOM 3821 C CA . ALA A 1 496 ? 2.484 42.924 22.375 1.00 35.00 496 ALA A CA 1
ATOM 3822 C C . ALA A 1 496 ? 1.095 42.664 22.988 1.00 35.00 496 ALA A C 1
ATOM 3824 O O . ALA A 1 496 ? 0.431 43.588 23.446 1.00 35.00 496 ALA A O 1
ATOM 3825 N N . GLY A 1 497 ? 0.735 41.381 23.099 1.00 39.75 497 GLY A N 1
ATOM 3826 C CA . GLY A 1 497 ? -0.298 40.871 24.007 1.00 39.75 497 GLY A CA 1
ATOM 3827 C C . GLY A 1 497 ? -1.708 40.753 23.417 1.00 39.75 497 GLY A C 1
ATOM 3828 O O . GLY A 1 497 ? -2.446 41.728 23.368 1.00 39.75 497 GLY A O 1
ATOM 3829 N N . GLY A 1 498 ? -2.125 39.527 23.080 1.00 29.80 498 GLY A N 1
ATOM 3830 C CA . GLY A 1 498 ? -3.525 39.184 22.789 1.00 29.80 498 GLY A CA 1
ATOM 3831 C C . GLY A 1 498 ? -3.681 37.933 21.913 1.00 29.80 498 GLY A C 1
ATOM 3832 O O . GLY A 1 498 ? -2.937 37.767 20.955 1.00 29.80 498 GLY A O 1
ATOM 3833 N N . ASP A 1 499 ? -4.625 37.055 22.268 1.00 30.02 499 ASP A N 1
ATOM 3834 C CA . ASP A 1 499 ? -4.928 35.740 21.667 1.00 30.02 499 ASP A CA 1
ATOM 3835 C C . ASP A 1 499 ? -4.949 35.692 20.124 1.00 30.02 499 ASP A C 1
ATOM 3837 O O . ASP A 1 499 ? -5.674 36.441 19.466 1.00 30.02 499 ASP A O 1
ATOM 3841 N N . ALA A 1 500 ? -4.248 34.711 19.545 1.00 29.16 500 ALA A N 1
ATOM 3842 C CA . ALA A 1 500 ? -4.284 34.417 18.114 1.00 29.16 500 ALA A CA 1
ATOM 3843 C C . ALA A 1 500 ? -5.502 33.542 17.747 1.00 29.16 500 ALA A C 1
ATOM 3845 O O . ALA A 1 500 ? -5.626 32.404 18.200 1.00 29.16 500 ALA A O 1
ATOM 3846 N N . ARG A 1 501 ? -6.383 34.037 16.865 1.00 26.64 501 ARG A N 1
ATOM 3847 C CA . ARG A 1 501 ? -7.367 33.220 16.129 1.00 26.64 501 ARG A CA 1
ATOM 3848 C C . ARG A 1 501 ? -6.955 33.131 14.660 1.00 26.64 501 ARG A C 1
ATOM 3850 O O . ARG A 1 501 ? -6.862 34.151 13.985 1.00 26.64 501 ARG A O 1
ATOM 3857 N N . ILE A 1 502 ? -6.754 31.913 14.162 1.00 28.72 502 ILE A N 1
ATOM 3858 C CA . ILE A 1 502 ? -6.465 31.630 12.749 1.00 28.72 502 ILE A CA 1
ATOM 3859 C C . ILE A 1 502 ? -7.780 31.707 11.956 1.00 28.72 502 ILE A C 1
ATOM 3861 O O . ILE A 1 502 ? -8.732 30.996 12.277 1.00 28.72 502 ILE A O 1
ATOM 3865 N N . ARG A 1 503 ? -7.845 32.547 10.915 1.00 25.97 503 ARG A N 1
ATOM 3866 C CA . ARG A 1 503 ? -8.861 32.446 9.853 1.00 25.97 503 ARG A CA 1
ATOM 3867 C C . ARG A 1 503 ? -8.196 31.865 8.607 1.00 25.97 503 ARG A C 1
ATOM 3869 O O . ARG A 1 503 ? -7.281 32.479 8.072 1.00 25.97 503 ARG A O 1
ATOM 3876 N N . LEU A 1 504 ? -8.666 30.707 8.148 1.00 23.81 504 LEU A N 1
ATOM 3877 C CA . LEU A 1 504 ? -8.388 30.218 6.797 1.00 23.81 504 LEU A CA 1
ATOM 3878 C C . LEU A 1 504 ? -9.297 30.968 5.819 1.00 23.81 504 LEU A C 1
ATOM 3880 O O . LEU A 1 504 ? -10.517 30.935 5.970 1.00 23.81 504 LEU A O 1
ATOM 3884 N N . ALA A 1 505 ? -8.708 31.642 4.834 1.00 26.52 505 ALA A N 1
ATOM 3885 C CA . ALA A 1 505 ? -9.423 32.075 3.642 1.00 26.52 505 ALA A CA 1
ATOM 3886 C C . ALA A 1 505 ? -9.220 31.012 2.553 1.00 26.52 505 ALA A C 1
ATOM 3888 O O . ALA A 1 505 ? -8.083 30.695 2.206 1.00 26.52 505 ALA A O 1
ATOM 3889 N N . GLU A 1 506 ? -10.313 30.451 2.036 1.00 24.53 506 GLU A N 1
ATOM 3890 C CA . GLU A 1 506 ? -10.291 29.669 0.799 1.00 24.53 506 GLU A CA 1
ATOM 3891 C C . GLU A 1 506 ? -10.004 30.600 -0.382 1.00 24.53 506 GLU A C 1
ATOM 3893 O O . GLU A 1 506 ? -10.681 31.613 -0.566 1.00 24.53 506 GLU A O 1
ATOM 3898 N N . VAL A 1 507 ? -9.013 30.247 -1.201 1.00 26.91 507 VAL A N 1
ATOM 3899 C CA . VAL A 1 507 ? -8.764 30.901 -2.489 1.00 26.91 507 VAL A CA 1
ATOM 3900 C C . VAL A 1 507 ? -9.269 29.979 -3.592 1.00 26.91 507 VAL A C 1
ATOM 3902 O O . VAL A 1 507 ? -8.645 28.971 -3.918 1.00 26.91 507 VAL A O 1
ATOM 3905 N N . THR A 1 508 ? -10.411 30.330 -4.176 1.00 25.55 508 THR A N 1
ATOM 3906 C CA . THR A 1 508 ? -10.891 29.766 -5.442 1.00 25.55 508 THR A CA 1
ATOM 3907 C C . THR A 1 508 ? -10.172 30.428 -6.613 1.00 25.55 508 THR A C 1
ATOM 3909 O O . THR A 1 508 ? -10.191 31.652 -6.744 1.00 25.55 508 THR A O 1
ATOM 3912 N N . TRP A 1 509 ? -9.573 29.625 -7.492 1.00 27.73 509 TRP A N 1
ATOM 3913 C CA . TRP A 1 509 ? -8.919 30.105 -8.709 1.00 27.73 509 TRP A CA 1
ATOM 3914 C C . TRP A 1 509 ? -9.946 30.334 -9.825 1.00 27.73 509 TRP A C 1
ATOM 3916 O O . TRP A 1 509 ? -10.544 29.386 -10.332 1.00 27.73 509 TRP A O 1
ATOM 3926 N N . GLY A 1 510 ? -10.133 31.597 -10.214 1.00 25.73 510 GLY A N 1
ATOM 3927 C CA . GLY A 1 510 ? -10.852 32.002 -11.421 1.00 25.73 510 GLY A CA 1
ATOM 3928 C C . GLY A 1 510 ? -9.872 32.476 -12.494 1.00 25.73 510 GLY A C 1
ATOM 3929 O O . GLY A 1 510 ? -9.019 33.320 -12.235 1.00 25.73 510 GLY A O 1
ATOM 3930 N N . SER A 1 511 ? -9.983 31.919 -13.698 1.00 37.16 511 SER A N 1
ATOM 3931 C CA . SER A 1 511 ? -9.239 32.351 -14.883 1.00 37.16 511 SER A CA 1
ATOM 3932 C C . SER A 1 511 ? -9.927 33.555 -15.528 1.00 37.16 511 SER A C 1
ATOM 3934 O O . SER A 1 511 ? -11.084 33.422 -15.912 1.00 37.16 511 SER A O 1
ATOM 3936 N N . SER A 1 512 ? -9.223 34.683 -15.686 1.00 30.48 512 SER A N 1
ATOM 3937 C CA . SER A 1 512 ? -9.245 35.505 -16.913 1.00 30.48 512 SER A CA 1
ATOM 3938 C C . SER A 1 512 ? -8.439 36.802 -16.775 1.00 30.48 512 SER A C 1
ATOM 3940 O O . SER A 1 512 ? -8.323 37.373 -15.697 1.00 30.48 512 SER A O 1
ATOM 3942 N N . ALA A 1 513 ? -7.924 37.246 -17.919 1.00 35.41 513 ALA A N 1
ATOM 3943 C CA . ALA A 1 513 ? -7.175 38.467 -18.184 1.00 35.41 513 ALA A CA 1
ATOM 3944 C C . ALA A 1 513 ? -7.883 39.784 -17.802 1.00 35.41 513 ALA A C 1
ATOM 3946 O O . ALA A 1 513 ? -9.108 39.862 -17.840 1.00 35.41 513 ALA A O 1
ATOM 3947 N N . GLY A 1 514 ? -7.083 40.837 -17.597 1.00 29.22 514 GLY A N 1
ATOM 3948 C CA . GLY A 1 514 ? -7.514 42.239 -17.650 1.00 29.22 514 GLY A CA 1
ATOM 3949 C C . GLY A 1 514 ? -7.124 43.051 -16.417 1.00 29.22 514 GLY A C 1
ATOM 3950 O O . GLY A 1 514 ? -7.432 42.654 -15.300 1.00 29.22 514 GLY A O 1
ATOM 3951 N N . ASP A 1 515 ? -6.440 44.170 -16.652 1.00 37.03 515 ASP A N 1
ATOM 3952 C CA . ASP A 1 515 ? -6.084 45.206 -15.677 1.00 37.03 515 ASP A CA 1
ATOM 3953 C C . ASP A 1 515 ? -7.284 45.659 -14.823 1.00 37.03 515 ASP A C 1
ATOM 3955 O O . ASP A 1 515 ? -8.362 45.867 -15.372 1.00 37.03 515 ASP A O 1
ATOM 3959 N N . ASP A 1 516 ? -7.092 45.852 -13.509 1.00 27.34 516 ASP A N 1
ATOM 3960 C CA . ASP A 1 516 ? -7.470 47.095 -12.812 1.00 27.34 516 ASP A CA 1
ATOM 3961 C C . ASP A 1 516 ? -7.178 47.072 -11.295 1.00 27.34 516 ASP A C 1
ATOM 3963 O O . ASP A 1 516 ? -7.203 46.051 -10.608 1.00 27.34 516 ASP A O 1
ATOM 3967 N N . VAL A 1 517 ? -6.872 48.268 -10.794 1.00 34.03 517 VAL A N 1
ATOM 3968 C CA . VAL A 1 517 ? -6.498 48.644 -9.422 1.00 34.03 517 VAL A CA 1
ATOM 3969 C C . VAL A 1 517 ? -7.654 48.446 -8.430 1.00 34.03 517 VAL A C 1
ATOM 3971 O O . VAL A 1 517 ? -8.767 48.895 -8.695 1.00 34.03 517 VAL A O 1
ATOM 3974 N N . VAL A 1 518 ? -7.384 47.905 -7.231 1.00 26.91 518 VAL A N 1
ATOM 3975 C CA . VAL A 1 518 ? -8.331 47.949 -6.096 1.00 26.91 518 VAL A CA 1
ATOM 3976 C C . VAL A 1 518 ? -7.643 48.409 -4.805 1.00 26.91 518 VAL A C 1
ATOM 3978 O O . VAL A 1 518 ? -6.713 47.782 -4.303 1.00 26.91 518 VAL A O 1
ATOM 3981 N N . THR A 1 519 ? -8.137 49.526 -4.270 1.00 26.39 519 THR A N 1
ATOM 3982 C CA . THR A 1 519 ? -7.870 50.100 -2.944 1.00 26.39 519 THR A CA 1
ATOM 3983 C C . THR A 1 519 ? -8.662 49.377 -1.849 1.00 26.39 519 THR A C 1
ATOM 3985 O O . THR A 1 519 ? -9.816 49.006 -2.048 1.00 26.39 519 THR A O 1
ATOM 3988 N N . THR A 1 520 ? -8.077 49.225 -0.657 1.00 26.39 520 THR A N 1
ATOM 3989 C CA . THR A 1 520 ? -8.739 48.638 0.519 1.00 26.39 520 THR A CA 1
ATOM 3990 C C . THR A 1 520 ? -9.270 49.715 1.476 1.00 26.39 520 THR A C 1
ATOM 3992 O O . THR A 1 520 ? -8.572 50.667 1.822 1.00 26.39 520 THR A O 1
ATOM 3995 N N . HIS A 1 521 ? -10.510 49.543 1.946 1.00 26.20 521 HIS A N 1
ATOM 3996 C CA . HIS A 1 521 ? -11.057 50.207 3.134 1.00 26.20 521 HIS A CA 1
ATOM 3997 C C . HIS A 1 521 ? -11.362 49.146 4.199 1.00 26.20 521 HIS A C 1
ATOM 3999 O O . HIS A 1 521 ? -12.005 48.141 3.899 1.00 26.20 521 HIS A O 1
ATOM 4005 N N . SER A 1 522 ? -10.892 49.369 5.431 1.00 31.00 522 SER A N 1
ATOM 4006 C CA . SER A 1 522 ? -11.235 48.566 6.608 1.00 31.00 522 SER A CA 1
ATOM 4007 C C . SER A 1 522 ? -12.460 49.143 7.319 1.00 31.00 522 SER A C 1
ATOM 4009 O O . SER A 1 522 ? -12.679 50.356 7.319 1.00 31.00 522 SER A O 1
ATOM 4011 N N . SER A 1 523 ? -13.252 48.281 7.955 1.00 28.14 523 SER A N 1
ATOM 4012 C CA . SER A 1 523 ? -14.158 48.651 9.047 1.00 28.14 523 SER A CA 1
ATOM 4013 C C . SER A 1 523 ? -14.415 47.428 9.931 1.00 28.14 523 SER A C 1
ATOM 4015 O O . SER A 1 523 ? -14.753 46.353 9.435 1.00 28.14 523 SER A O 1
ATOM 4017 N N . ASP A 1 524 ? -14.195 47.628 11.227 1.00 29.78 524 ASP A N 1
ATOM 4018 C CA . ASP A 1 524 ? -14.386 46.708 12.348 1.00 29.78 524 ASP A CA 1
ATOM 4019 C C . ASP A 1 524 ? -15.869 46.500 12.732 1.00 29.78 524 ASP A C 1
ATOM 4021 O O . ASP A 1 524 ? -16.713 47.333 12.416 1.00 29.78 524 ASP A O 1
ATOM 4025 N N . GLU A 1 525 ? -16.149 45.403 13.457 1.00 28.12 525 GLU A N 1
ATOM 4026 C CA . GLU A 1 525 ? -16.818 45.353 14.788 1.00 28.12 525 GLU A CA 1
ATOM 4027 C C . GLU A 1 525 ? -17.712 44.107 15.047 1.00 28.12 525 GLU A C 1
ATOM 4029 O O . GLU A 1 525 ? -18.772 43.907 14.466 1.00 28.12 525 GLU A O 1
ATOM 4034 N N . ILE A 1 526 ? -17.223 43.258 15.966 1.00 25.86 526 ILE A N 1
ATOM 4035 C CA . ILE A 1 526 ? -17.831 42.742 17.219 1.00 25.86 526 ILE A CA 1
ATOM 4036 C C . ILE A 1 526 ? -19.351 42.429 17.273 1.00 25.86 526 ILE A C 1
ATOM 4038 O O . ILE A 1 526 ? -20.188 43.320 17.211 1.00 25.86 526 ILE A O 1
ATOM 4042 N N . SER A 1 527 ? -19.710 41.191 17.668 1.00 25.47 527 SER A N 1
ATOM 4043 C CA . SER A 1 527 ? -20.388 40.910 18.964 1.00 25.47 527 SER A CA 1
ATOM 4044 C C . SER A 1 527 ? -20.719 39.427 19.200 1.00 25.47 527 SER A C 1
ATOM 4046 O O . SER A 1 527 ? -21.188 38.704 18.327 1.00 25.47 527 SER A O 1
ATOM 4048 N N . VAL A 1 528 ? -20.455 38.981 20.432 1.00 28.23 528 VAL A N 1
ATOM 4049 C CA . VAL A 1 528 ? -20.891 37.706 21.021 1.00 28.23 528 VAL A CA 1
ATOM 4050 C C . VAL A 1 528 ? -22.190 37.958 21.783 1.00 28.23 528 VAL A C 1
ATOM 4052 O O . VAL A 1 528 ? -22.211 38.841 22.637 1.00 28.23 528 VAL A O 1
ATOM 4055 N N . ILE A 1 529 ? -23.225 37.141 21.561 1.00 25.73 529 ILE A N 1
ATOM 4056 C CA . ILE A 1 529 ? -24.317 36.945 22.526 1.00 25.73 529 ILE A CA 1
ATOM 4057 C C . ILE A 1 529 ? -24.632 35.448 22.624 1.00 25.73 529 ILE A C 1
ATOM 4059 O O . ILE A 1 529 ? -24.975 34.793 21.645 1.00 25.73 529 ILE A O 1
ATOM 4063 N N . SER A 1 530 ? -24.510 34.918 23.840 1.00 28.78 530 SER A N 1
ATOM 4064 C CA . SER A 1 530 ? -25.067 33.637 24.270 1.00 28.78 530 SER A CA 1
ATOM 4065 C C . SER A 1 530 ? -26.564 33.777 24.548 1.00 28.78 530 SER A C 1
ATOM 4067 O O . SER A 1 530 ? -26.940 34.722 25.241 1.00 28.78 530 SER A O 1
ATOM 4069 N N . SER A 1 531 ? -27.391 32.820 24.118 1.00 27.92 531 SER A N 1
ATOM 4070 C CA . SER A 1 531 ? -28.477 32.188 24.903 1.00 27.92 531 SER A CA 1
ATOM 4071 C C . SER A 1 531 ? -29.542 31.545 24.008 1.00 27.92 531 SER A C 1
ATOM 4073 O O . SER A 1 531 ? -29.897 32.088 22.971 1.00 27.92 531 SER A O 1
ATOM 4075 N N . GLY A 1 532 ? -30.107 30.432 24.489 1.00 26.17 532 GLY A N 1
ATOM 4076 C CA . GLY A 1 532 ? -31.544 30.182 24.352 1.00 26.17 532 GLY A CA 1
ATOM 4077 C C . GLY A 1 532 ? -31.991 29.231 23.245 1.00 26.17 532 GLY A C 1
ATOM 4078 O O . GLY A 1 532 ? -32.233 29.647 22.123 1.00 26.17 532 GLY A O 1
ATOM 4079 N N . LEU A 1 533 ? -32.168 27.966 23.634 1.00 30.75 533 LEU A N 1
ATOM 4080 C CA . LEU A 1 533 ? -33.336 27.113 23.357 1.00 30.75 533 LEU A CA 1
ATOM 4081 C C . LEU A 1 533 ? -34.394 27.651 22.369 1.00 30.75 533 LEU A C 1
ATOM 4083 O O . LEU A 1 533 ? -35.047 28.653 22.649 1.00 30.75 533 LEU A O 1
ATOM 4087 N N . SER A 1 534 ? -34.698 26.867 21.334 1.00 30.81 534 SER A N 1
ATOM 4088 C CA . SER A 1 534 ? -36.083 26.462 21.035 1.00 30.81 534 SER A CA 1
ATOM 4089 C C . SER A 1 534 ? -36.100 25.226 20.135 1.00 30.81 534 SER A C 1
ATOM 4091 O O . SER A 1 534 ? -35.399 25.163 19.127 1.00 30.81 534 SER A O 1
ATOM 4093 N N . ASP A 1 535 ? -36.877 24.242 20.577 1.00 32.81 535 ASP A N 1
ATOM 4094 C CA . ASP A 1 535 ? -37.458 23.177 19.770 1.00 32.81 535 ASP A CA 1
ATOM 4095 C C . ASP A 1 535 ? -38.369 23.780 18.684 1.00 32.81 535 ASP A C 1
ATOM 4097 O O . ASP A 1 535 ? -39.066 24.753 18.967 1.00 32.81 535 ASP A O 1
ATOM 4101 N N . ASP A 1 536 ? -38.377 23.202 17.478 1.00 34.66 536 ASP A N 1
ATOM 4102 C CA . ASP A 1 536 ? -39.615 22.834 16.767 1.00 34.66 536 ASP A CA 1
ATOM 4103 C C . ASP A 1 536 ? -39.315 22.062 15.464 1.00 34.66 536 ASP A C 1
ATOM 4105 O O . ASP A 1 536 ? -38.758 22.572 14.493 1.00 34.66 536 ASP A O 1
ATOM 4109 N N . ASP A 1 537 ? -39.632 20.772 15.533 1.00 35.12 537 ASP A N 1
ATOM 4110 C CA . ASP A 1 537 ? -40.460 19.968 14.623 1.00 35.12 537 ASP A CA 1
ATOM 4111 C C . ASP A 1 537 ? -40.771 20.475 13.190 1.00 35.12 537 ASP A C 1
ATOM 4113 O O . ASP A 1 537 ? -41.366 21.533 12.990 1.00 35.12 537 ASP A O 1
ATOM 4117 N N . SER A 1 538 ? -40.469 19.639 12.184 1.00 34.81 538 SER A N 1
ATOM 4118 C CA . SER A 1 538 ? -41.342 19.231 11.048 1.00 34.81 538 SER A CA 1
ATOM 4119 C C . SER A 1 538 ? -40.494 18.570 9.942 1.00 34.81 538 SER A C 1
ATOM 4121 O O . SER A 1 538 ? -39.553 19.160 9.426 1.00 34.81 538 SER A O 1
ATOM 4123 N N . THR A 1 539 ? -40.554 17.246 9.779 1.00 38.94 539 THR A N 1
ATOM 4124 C CA . THR A 1 539 ? -41.437 16.467 8.878 1.00 38.94 539 THR A CA 1
ATOM 4125 C C . THR A 1 539 ? -41.348 16.777 7.375 1.00 38.94 539 THR A C 1
ATOM 4127 O O . THR A 1 539 ? -41.646 17.873 6.922 1.00 38.94 539 THR A O 1
ATOM 4130 N N . ASP A 1 540 ? -41.018 15.698 6.653 1.00 37.31 540 ASP A N 1
ATOM 4131 C CA . ASP A 1 540 ? -41.384 15.290 5.290 1.00 37.31 540 ASP A CA 1
ATOM 4132 C C . ASP A 1 540 ? -41.006 16.135 4.058 1.00 37.31 540 ASP A C 1
ATOM 4134 O O . ASP A 1 540 ? -41.445 17.265 3.850 1.00 37.31 540 ASP A O 1
ATOM 4138 N N . GLY A 1 541 ? -40.276 15.452 3.163 1.00 37.44 541 GLY A N 1
ATOM 4139 C CA . GLY A 1 541 ? -39.968 15.805 1.778 1.00 37.44 541 GLY A CA 1
ATOM 4140 C C . GLY A 1 541 ? -39.087 14.750 1.128 1.00 37.44 541 GLY A C 1
ATOM 4141 O O . GLY A 1 541 ? -37.853 14.886 1.267 1.00 37.44 541 GLY A O 1
#

Sequence (541 aa):
MGILKQKMIGWVRKHTARVPGLDVKNMGSDFADGRVFRAILYRVGDGIAKKEAFEPSNDPAENLAVAFEEAKLKYGVPKLLVTEEPNFWKDEKAMIPQLAEFMRRLPDVTVLDDVYDKKQAALKAAQEEAIALLAARAKEALRLQAEAEAAEMKRKEEAAAAERALAEKLAREEAERLFRAQNWNKAVVCIRPHACTDAVKAMVTETLKGRGVNVLSEAPVAPETIDGNRTDQWQHEDHHYVYEVEFDPDALSWVDFRASVLGPKDKADDEEEDPQSRESLCGLTRSRWQELGLKAEPAIRDNNGVIHASASPFEALCERLNWLSADISADSFASVLMEKGVTQETIADWTKNPMVPDPSSKGTTGSSRRRNTKPLFDILEDKDTPTCIYACQGISRLIRFTKAVTGFQGQSTPAEADIAGGLLNVVPADQLDDTEALKARIAELEAASALLLDKYTIMSSTWVPPPVEASVATGCAVDVVMNNTSNVEASVATEAGGDARIRLAEVTWGSSAGDDVVTTHSSDEISVISSGLSDDDSTDG

InterPro domains:
  IPR001715 Calponin homology domain [PF00307] (4-106)
  IPR001715 Calponin homology domain [PS50021] (2-107)
  IPR036850 Nucleoside diphosphate kinase-like domain superfamily [SSF54919] (184-327)
  IPR036872 CH domain superfamily [G3DSA:1.10.418.10] (4-112)
  IPR036872 CH domain superfamily [SSF47576] (4-108)

Secondary structure (DSSP, 8-state):
--HHHHHHHHHHHHHHTTSTT-----SSGGGTTSHHHHHHHHHHTTTTTTT------S-HHHHHHHHHHHHHHHH-----S-TTSTTGGG-HHHHHHHHHHHHHHS--HHHHHHHHHHHHHHHHHHHHHHHHHHHHHHHHHHHHHHHHHHHHHHHHHHHHHHHHHHHHHHHHHHHHHHHHHHS-EEEEEEE-GGG--HHHHHHHHHHHHHTT-EEEEEEEPPGGG--TT--GGGTT----EEEEEEE-TTTS-HHHIIIIII--S---TTS---HHHHSSHHHHHHHTTTTTT-SSPPPGGGGGGTEEE-SSHHHHHHHHHHHS---TTT-HHHHHHHHTT--HHHHHHHTT--EEE-TT----SSS-TT--EEEHHHHHTT--HHHHHHHHHHHHHHHHHHHHHHS--S---HHHHHHHHHHT----GGGSS-HHHHHHHHHHHHHHHHHHHHHHHHHHTT-PPPPPP--------------------------SS------PPP-----------------------------------

pLDDT: mean 71.13, std 25.3, range [22.08, 97.81]